Protein AF-0000000067792716 (afdb_homodimer)

Structure (mmCIF, N/CA/C/O backbone):
data_AF-0000000067792716-model_v1
#
loop_
_entity.id
_entity.type
_entity.pdbx_description
1 polymer 'hydroxymethylpyrimidine kinase'
#
loop_
_atom_site.group_PDB
_atom_site.id
_atom_site.type_symbol
_atom_site.label_atom_id
_atom_site.label_alt_id
_atom_site.label_comp_id
_atom_site.label_asym_id
_atom_site.label_entity_id
_atom_site.label_seq_id
_atom_site.pdbx_PDB_ins_code
_atom_site.Cartn_x
_atom_site.Cartn_y
_atom_site.Cartn_z
_atom_site.occupancy
_atom_site.B_iso_or_equiv
_atom_site.auth_seq_id
_atom_site.auth_comp_id
_atom_site.auth_asym_id
_atom_site.auth_atom_id
_atom_site.pdbx_PDB_model_num
ATOM 1 N N . MET A 1 1 ? -18.156 -0.011 -17.172 1 57.91 1 MET A N 1
ATOM 2 C CA . MET A 1 1 ? -17.438 -1.235 -16.844 1 57.91 1 MET A CA 1
ATOM 3 C C . MET A 1 1 ? -17.375 -1.449 -15.336 1 57.91 1 MET A C 1
ATOM 5 O O . MET A 1 1 ? -17.328 -0.485 -14.57 1 57.91 1 MET A O 1
ATOM 9 N N . LYS A 1 2 ? -17.625 -2.709 -14.867 1 76.19 2 LYS A N 1
ATOM 10 C CA . LYS A 1 2 ? -17.656 -3.031 -13.445 1 76.19 2 LYS A CA 1
ATOM 11 C C . LYS A 1 2 ? -16.312 -2.74 -12.781 1 76.19 2 LYS A C 1
ATOM 13 O O . LYS A 1 2 ? -15.266 -3.057 -13.336 1 76.19 2 LYS A O 1
ATOM 18 N N . ARG A 1 3 ? -16.297 -2.008 -11.672 1 91.25 3 ARG A N 1
ATOM 19 C CA . ARG A 1 3 ? -15.078 -1.741 -10.922 1 91.25 3 ARG A CA 1
ATOM 20 C C . ARG A 1 3 ? -14.57 -3.004 -10.227 1 91.25 3 ARG A C 1
ATOM 22 O O . ARG A 1 3 ? -15.359 -3.752 -9.641 1 91.25 3 ARG A O 1
ATOM 29 N N . ILE A 1 4 ? -13.344 -3.326 -10.484 1 96.94 4 ILE A N 1
ATOM 30 C CA . ILE A 1 4 ? -12.734 -4.512 -9.891 1 96.94 4 ILE A CA 1
ATOM 31 C C . ILE A 1 4 ? -12.141 -4.156 -8.523 1 96.94 4 ILE A C 1
ATOM 33 O O . ILE A 1 4 ? -11.391 -3.188 -8.398 1 96.94 4 ILE A O 1
ATOM 37 N N . ASN A 1 5 ? -12.531 -4.859 -7.512 1 98.19 5 ASN A N 1
ATOM 38 C CA . ASN A 1 5 ? -11.891 -4.824 -6.203 1 98.19 5 ASN A CA 1
ATOM 39 C C . ASN A 1 5 ? -10.984 -6.035 -5.992 1 98.19 5 ASN A C 1
ATOM 41 O O . ASN A 1 5 ? -11.453 -7.176 -6 1 98.19 5 ASN A O 1
ATOM 45 N N . ALA A 1 6 ? -9.719 -5.777 -5.797 1 98.69 6 ALA A N 1
ATOM 46 C CA . ALA A 1 6 ? -8.742 -6.84 -5.613 1 98.69 6 ALA A CA 1
ATOM 47 C C . ALA A 1 6 ? -8.164 -6.82 -4.199 1 98.69 6 ALA A C 1
ATOM 49 O O . ALA A 1 6 ? -8.008 -5.754 -3.6 1 98.69 6 ALA A O 1
ATOM 50 N N . LEU A 1 7 ? -7.824 -7.984 -3.676 1 98.88 7 LEU A N 1
ATOM 51 C CA . LEU A 1 7 ? -7.266 -8.156 -2.34 1 98.88 7 LEU A CA 1
ATOM 52 C C . LEU A 1 7 ? -5.887 -8.797 -2.406 1 98.88 7 LEU A C 1
ATOM 54 O O . LEU A 1 7 ? -5.699 -9.812 -3.09 1 98.88 7 LEU A O 1
ATOM 58 N N . THR A 1 8 ? -4.906 -8.156 -1.814 1 98.88 8 THR A N 1
ATOM 59 C CA . THR A 1 8 ? -3.617 -8.812 -1.627 1 98.88 8 THR A CA 1
ATOM 60 C C . THR A 1 8 ? -3.453 -9.281 -0.184 1 98.88 8 THR A C 1
ATOM 62 O O . THR A 1 8 ? -3.793 -8.555 0.752 1 98.88 8 THR A O 1
ATOM 65 N N . ILE A 1 9 ? -3.096 -10.492 -0.005 1 98.81 9 ILE A N 1
ATOM 66 C CA . ILE A 1 9 ? -2.752 -11.125 1.264 1 98.81 9 ILE A CA 1
ATOM 67 C C . ILE A 1 9 ? -1.271 -11.5 1.27 1 98.81 9 ILE A C 1
ATOM 69 O O . ILE A 1 9 ? -0.881 -12.523 0.703 1 98.81 9 ILE A O 1
ATOM 73 N N . ALA A 1 10 ? -0.465 -10.695 1.892 1 98.62 10 ALA A N 1
ATOM 74 C CA . ALA A 1 10 ? 0.973 -10.906 1.744 1 98.62 10 ALA A CA 1
ATOM 75 C C . ALA A 1 10 ? 1.751 -10.141 2.807 1 98.62 10 ALA A C 1
ATOM 77 O O . ALA A 1 10 ? 1.162 -9.422 3.621 1 98.62 10 ALA A O 1
ATOM 78 N N . GLY A 1 11 ? 3.049 -10.375 2.861 1 98.19 11 GLY A N 1
ATOM 79 C CA . GLY A 1 11 ? 3.945 -9.555 3.664 1 98.19 11 GLY A CA 1
ATOM 80 C C . GLY A 1 11 ? 4.227 -8.195 3.047 1 98.19 11 GLY A C 1
ATOM 81 O O . GLY A 1 11 ? 3.703 -7.875 1.979 1 98.19 11 GLY A O 1
ATOM 82 N N . THR A 1 12 ? 5.031 -7.43 3.797 1 98.56 12 THR A N 1
ATOM 83 C CA . THR A 1 12 ? 5.316 -6.066 3.367 1 98.56 12 THR A CA 1
ATOM 84 C C . THR A 1 12 ? 6.73 -5.961 2.807 1 98.56 12 THR A C 1
ATOM 86 O O . THR A 1 12 ? 7.566 -6.836 3.041 1 98.56 12 THR A O 1
ATOM 89 N N . ASP A 1 13 ? 6.992 -5.008 2.039 1 98.25 13 ASP A N 1
ATOM 90 C CA . ASP A 1 13 ? 8.305 -4.523 1.621 1 98.25 13 ASP A CA 1
ATOM 91 C C . ASP A 1 13 ? 8.398 -3.008 1.753 1 98.25 13 ASP A C 1
ATOM 93 O O . ASP A 1 13 ? 7.949 -2.271 0.873 1 98.25 13 ASP A O 1
ATOM 97 N N . PRO A 1 14 ? 9.039 -2.551 2.795 1 98.62 14 PRO A N 1
ATOM 98 C CA . PRO A 1 14 ? 9.086 -1.11 3.055 1 98.62 14 PRO A CA 1
ATOM 99 C C . PRO A 1 14 ? 9.734 -0.326 1.917 1 98.62 14 PRO A C 1
ATOM 101 O O . PRO A 1 14 ? 9.438 0.856 1.728 1 98.62 14 PRO A O 1
ATOM 104 N N . SER A 1 15 ? 10.547 -0.923 1.086 1 98.12 15 SER A N 1
ATOM 105 C CA . SER A 1 15 ? 11.18 -0.225 -0.026 1 98.12 15 SER A CA 1
ATOM 106 C C . SER A 1 15 ? 10.188 0.048 -1.149 1 98.12 15 SER A C 1
ATOM 108 O O . SER A 1 15 ? 10.453 0.858 -2.039 1 98.12 15 SER A O 1
ATOM 110 N N . GLY A 1 16 ? 9.031 -0.702 -1.106 1 98.31 16 GLY A N 1
ATOM 111 C CA . GLY A 1 16 ? 7.965 -0.454 -2.061 1 98.31 16 GLY A CA 1
ATOM 112 C C . GLY A 1 16 ? 8.07 -1.311 -3.309 1 98.31 16 GLY A C 1
ATOM 113 O O . GLY A 1 16 ? 7.234 -1.203 -4.211 1 98.31 16 GLY A O 1
ATOM 114 N N . GLY A 1 17 ? 9.062 -2.211 -3.361 1 97.62 17 GLY A N 1
ATOM 115 C CA . GLY A 1 17 ? 9.328 -2.93 -4.598 1 97.62 17 GLY A CA 1
ATOM 116 C C . GLY A 1 17 ? 8.672 -4.297 -4.645 1 97.62 17 GLY A C 1
ATOM 117 O O . GLY A 1 17 ? 8.531 -4.887 -5.719 1 97.62 17 GLY A O 1
ATOM 118 N N . ALA A 1 18 ? 8.258 -4.836 -3.547 1 97.88 18 ALA A N 1
ATOM 119 C CA . ALA A 1 18 ? 7.609 -6.141 -3.441 1 97.88 18 ALA A CA 1
ATOM 120 C C . ALA A 1 18 ? 6.508 -6.121 -2.385 1 97.88 18 ALA A C 1
ATOM 122 O O . ALA A 1 18 ? 6.016 -5.055 -2.01 1 97.88 18 ALA A O 1
ATOM 123 N N . GLY A 1 19 ? 5.973 -7.277 -2.074 1 97.94 19 GLY A N 1
ATOM 124 C CA . GLY A 1 19 ? 4.969 -7.363 -1.026 1 97.94 19 GLY A CA 1
ATOM 125 C C . GLY A 1 19 ? 3.656 -6.699 -1.399 1 97.94 19 GLY A C 1
ATOM 126 O O . GLY A 1 19 ? 3.348 -6.543 -2.582 1 97.94 19 GLY A O 1
ATOM 127 N N . ILE A 1 20 ? 2.893 -6.273 -0.337 1 98.75 20 ILE A N 1
ATOM 128 C CA . ILE A 1 20 ? 1.584 -5.668 -0.57 1 98.75 20 ILE A CA 1
ATOM 129 C C . ILE A 1 20 ? 1.753 -4.34 -1.3 1 98.75 20 ILE A C 1
ATOM 131 O O . ILE A 1 20 ? 0.851 -3.898 -2.018 1 98.75 20 ILE A O 1
ATOM 135 N N . GLN A 1 21 ? 2.977 -3.691 -1.108 1 98.81 21 GLN A N 1
ATOM 136 C CA . GLN A 1 21 ? 3.217 -2.414 -1.771 1 98.81 21 GLN A CA 1
ATOM 137 C C . GLN A 1 21 ? 3.23 -2.576 -3.289 1 98.81 21 GLN A C 1
ATOM 139 O O . GLN A 1 21 ? 2.551 -1.838 -4.004 1 98.81 21 GLN A O 1
ATOM 144 N N . ALA A 1 22 ? 3.963 -3.596 -3.75 1 98.62 22 ALA A N 1
ATOM 145 C CA . ALA A 1 22 ? 3.996 -3.871 -5.184 1 98.62 22 ALA A CA 1
ATOM 146 C C . ALA A 1 22 ? 2.625 -4.309 -5.691 1 98.62 22 ALA A C 1
ATOM 148 O O . ALA A 1 22 ? 2.221 -3.945 -6.797 1 98.62 22 ALA A O 1
ATOM 149 N N . ASP A 1 23 ? 1.953 -5.109 -4.887 1 98.88 23 ASP A N 1
ATOM 150 C CA . ASP A 1 23 ? 0.628 -5.586 -5.266 1 98.88 23 ASP A CA 1
ATOM 151 C C . ASP A 1 23 ? -0.344 -4.426 -5.457 1 98.88 23 ASP A C 1
ATOM 153 O O . ASP A 1 23 ? -1.046 -4.355 -6.469 1 98.88 23 ASP A O 1
ATOM 157 N N . LEU A 1 24 ? -0.352 -3.514 -4.496 1 98.88 24 LEU A N 1
ATOM 158 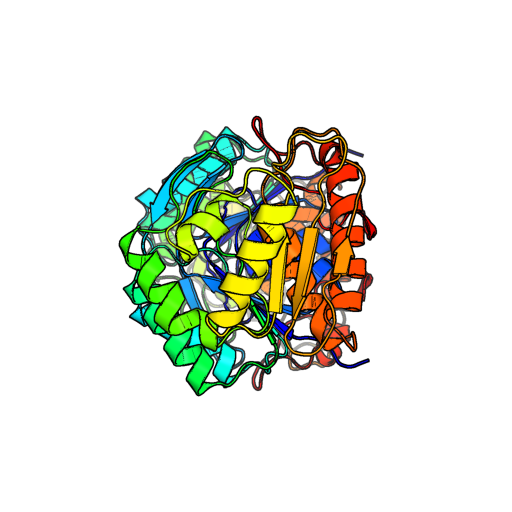C CA . LEU A 1 24 ? -1.238 -2.357 -4.562 1 98.88 24 LEU A CA 1
ATOM 159 C C . LEU A 1 24 ? -0.908 -1.486 -5.77 1 98.88 24 LEU A C 1
ATOM 161 O O . LEU A 1 24 ? -1.809 -0.957 -6.422 1 98.88 24 LEU A O 1
ATOM 165 N N . LYS A 1 25 ? 0.374 -1.299 -6.051 1 98.81 25 LYS A N 1
ATOM 166 C CA . LYS A 1 25 ? 0.787 -0.514 -7.207 1 98.81 25 LYS A CA 1
ATOM 167 C C . LYS A 1 25 ? 0.328 -1.169 -8.508 1 98.81 25 LYS A C 1
ATOM 169 O O . LYS A 1 25 ? -0.205 -0.497 -9.391 1 98.81 25 LYS A O 1
ATOM 174 N N . ALA A 1 26 ? 0.468 -2.502 -8.602 1 98.88 26 ALA A N 1
ATOM 175 C CA . ALA A 1 26 ? 0.048 -3.213 -9.812 1 98.88 26 ALA A CA 1
ATOM 176 C C . ALA A 1 26 ? -1.468 -3.154 -9.984 1 98.88 26 ALA A C 1
ATOM 178 O O . ALA A 1 26 ? -1.964 -2.898 -11.078 1 98.88 26 ALA A O 1
ATOM 179 N N . PHE A 1 27 ? -2.225 -3.412 -8.844 1 98.81 27 PHE A N 1
ATOM 180 C CA . PHE A 1 27 ? -3.676 -3.287 -8.891 1 98.81 27 PHE A CA 1
ATOM 181 C C . PHE A 1 27 ? -4.082 -1.928 -9.453 1 98.81 27 PHE A C 1
ATOM 183 O O . PHE A 1 27 ? -4.863 -1.849 -10.398 1 98.81 27 PHE A O 1
ATOM 190 N N . SER A 1 28 ? -3.48 -0.885 -8.883 1 98.5 28 SER A N 1
ATOM 191 C CA . SER A 1 28 ? -3.834 0.487 -9.234 1 98.5 28 SER A CA 1
ATOM 192 C C . SER A 1 28 ? -3.477 0.8 -10.68 1 98.5 28 SER A C 1
ATOM 194 O O . SER A 1 28 ? -4.27 1.405 -11.406 1 98.5 28 SER A O 1
ATOM 196 N N . ALA A 1 29 ? -2.295 0.396 -11.07 1 98.5 29 ALA A N 1
ATOM 197 C CA . ALA A 1 29 ? -1.831 0.659 -12.43 1 98.5 29 ALA A CA 1
ATOM 198 C C . ALA A 1 29 ? -2.742 -0.006 -13.453 1 98.5 29 ALA A C 1
ATOM 2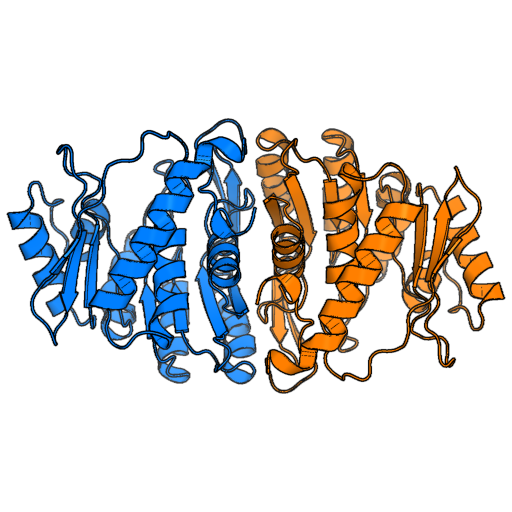00 O O . ALA A 1 29 ? -2.891 0.49 -14.578 1 98.5 29 ALA A O 1
ATOM 201 N N . LEU A 1 30 ? -3.385 -1.084 -13.07 1 98.31 30 LEU A N 1
ATOM 202 C CA . LEU A 1 30 ? -4.195 -1.864 -13.992 1 98.31 30 LEU A CA 1
ATOM 203 C C . LEU A 1 30 ? -5.68 -1.585 -13.781 1 98.31 30 LEU A C 1
ATOM 205 O O . LEU A 1 30 ? -6.531 -2.359 -14.227 1 98.31 30 LEU A O 1
ATOM 209 N N . GLY A 1 31 ? -6.012 -0.604 -13.008 1 97.38 31 GLY A N 1
ATOM 210 C CA . GLY A 1 31 ? -7.371 -0.102 -12.914 1 97.38 31 GLY A CA 1
ATOM 211 C C . GLY A 1 31 ? -8.227 -0.867 -11.922 1 97.38 31 GLY A C 1
ATOM 212 O O . GLY A 1 31 ? -9.445 -0.942 -12.07 1 97.38 31 GLY A O 1
ATOM 213 N N . ALA A 1 32 ? -7.656 -1.484 -10.992 1 98.12 32 ALA A N 1
ATOM 214 C CA . ALA A 1 32 ? -8.367 -2.191 -9.93 1 98.12 32 ALA A CA 1
ATOM 215 C C . ALA A 1 32 ? -8.195 -1.487 -8.586 1 98.12 32 ALA A C 1
ATOM 217 O O . ALA A 1 32 ? -7.109 -0.999 -8.273 1 98.12 32 ALA A O 1
ATOM 218 N N . TYR A 1 33 ? -9.273 -1.403 -7.797 1 98.44 33 TYR A N 1
ATOM 219 C CA . TYR A 1 33 ? -9.18 -0.917 -6.426 1 98.44 33 TYR A CA 1
ATOM 220 C C . TYR A 1 33 ? -8.547 -1.969 -5.52 1 98.44 33 TYR A C 1
ATOM 222 O O . TYR A 1 33 ? -9.039 -3.098 -5.434 1 98.44 33 TYR A O 1
ATOM 230 N N . GLY A 1 34 ? -7.469 -1.575 -4.836 1 98.69 34 GLY A N 1
ATOM 231 C CA . GLY A 1 34 ? -6.707 -2.555 -4.074 1 98.69 34 GLY A CA 1
ATOM 232 C C . GLY A 1 34 ? -6.992 -2.502 -2.584 1 98.69 34 GLY A C 1
ATOM 233 O O . GLY A 1 34 ? -6.98 -1.427 -1.98 1 98.69 34 GLY A O 1
ATOM 234 N N . THR A 1 35 ? -7.246 -3.643 -1.948 1 98.81 35 THR A N 1
ATOM 235 C CA . THR A 1 35 ? -7.277 -3.873 -0.508 1 98.81 35 THR A CA 1
ATOM 236 C C . THR A 1 35 ? -6.125 -4.777 -0.079 1 98.81 35 THR A C 1
ATOM 238 O O . THR A 1 35 ? -5.438 -5.359 -0.921 1 98.81 35 THR A O 1
ATOM 241 N N . SER A 1 36 ? -5.812 -4.785 1.24 1 98.81 36 SER A N 1
ATOM 242 C CA . SER A 1 36 ? -4.645 -5.574 1.611 1 98.81 36 SER A CA 1
ATOM 243 C C . SER A 1 36 ? -4.789 -6.141 3.02 1 98.81 36 SER A C 1
ATOM 245 O O . SER A 1 36 ? -5.344 -5.488 3.904 1 98.81 36 SER A O 1
ATOM 247 N N . VAL A 1 37 ? -4.375 -7.285 3.184 1 98.81 37 VAL A N 1
ATOM 248 C CA . VAL A 1 37 ? -4.188 -7.945 4.469 1 98.81 37 VAL A CA 1
ATOM 249 C C . VAL A 1 37 ? -2.713 -8.297 4.66 1 98.81 37 VAL A C 1
ATOM 251 O O . VAL A 1 37 ? -2.102 -8.922 3.789 1 98.81 37 VAL A O 1
ATOM 254 N N . ILE A 1 38 ? -2.184 -7.906 5.754 1 98.81 38 ILE A N 1
ATOM 255 C CA . ILE A 1 38 ? -0.756 -8.062 6.012 1 98.81 38 ILE A CA 1
ATOM 256 C C . ILE A 1 38 ? -0.516 -9.336 6.82 1 98.81 38 ILE A C 1
ATOM 258 O O . ILE A 1 38 ? -1.107 -9.523 7.883 1 98.81 38 ILE A O 1
ATOM 262 N N . THR A 1 39 ? 0.383 -10.172 6.348 1 98.44 39 THR A N 1
ATOM 263 C CA . THR A 1 39 ? 0.64 -11.453 6.988 1 98.44 39 THR A CA 1
ATOM 264 C C . THR A 1 39 ? 1.958 -11.422 7.758 1 98.44 39 THR A C 1
ATOM 266 O O . THR A 1 39 ? 2.199 -12.273 8.617 1 98.44 39 THR A O 1
ATOM 269 N N . ALA A 1 40 ? 2.793 -10.523 7.379 1 97.88 40 ALA A N 1
ATOM 270 C CA . ALA A 1 40 ? 4.086 -10.305 8.023 1 97.88 40 ALA A CA 1
ATOM 271 C C . ALA A 1 40 ? 4.633 -8.914 7.707 1 97.88 40 ALA A C 1
ATOM 273 O O . ALA A 1 40 ? 4.348 -8.359 6.645 1 97.88 40 ALA A O 1
ATOM 274 N N . LEU A 1 41 ? 5.336 -8.391 8.656 1 98.25 41 LEU A N 1
ATOM 275 C CA . LEU A 1 41 ? 6.113 -7.191 8.375 1 98.25 41 LEU A CA 1
ATOM 276 C C . LEU A 1 41 ? 7.578 -7.535 8.125 1 98.25 41 LEU A C 1
ATOM 278 O O . LEU A 1 41 ? 8.141 -8.398 8.805 1 98.25 41 LEU A O 1
ATOM 282 N N . VAL A 1 42 ? 8.164 -6.891 7.148 1 97.69 42 VAL A N 1
ATOM 283 C CA . VAL A 1 42 ? 9.562 -7.148 6.816 1 97.69 42 VAL A CA 1
ATOM 284 C C . VAL A 1 42 ? 10.344 -5.84 6.812 1 97.69 42 VAL A C 1
ATOM 286 O O . VAL A 1 42 ? 9.859 -4.82 6.312 1 97.69 42 VAL A O 1
ATOM 289 N N . ALA A 1 43 ? 11.492 -5.832 7.5 1 98.19 43 ALA A N 1
ATOM 290 C CA . ALA A 1 43 ? 12.492 -4.793 7.27 1 98.19 43 ALA A CA 1
ATOM 291 C C . ALA A 1 43 ? 13.445 -5.191 6.148 1 98.19 43 ALA A C 1
ATOM 293 O O . ALA A 1 43 ? 14.289 -6.078 6.324 1 98.19 43 ALA A O 1
ATOM 294 N N . GLN A 1 44 ? 13.227 -4.566 5.059 1 97.12 44 GLN A N 1
ATOM 295 C CA . GLN A 1 44 ? 13.961 -4.934 3.852 1 97.12 44 GLN A CA 1
ATOM 296 C C . GLN A 1 44 ? 14.148 -3.729 2.936 1 97.12 44 GLN A C 1
ATOM 298 O O . GLN A 1 44 ? 13.406 -2.748 3.029 1 97.12 44 GLN A O 1
ATOM 303 N N . ASN A 1 45 ? 15.188 -3.734 2.189 1 97.06 45 ASN A N 1
ATOM 304 C CA . ASN A 1 45 ? 15.477 -2.758 1.145 1 97.06 45 ASN A CA 1
ATOM 305 C C . ASN A 1 45 ? 16.047 -3.422 -0.102 1 97.06 45 ASN A C 1
ATOM 307 O O . ASN A 1 45 ? 15.875 -4.625 -0.306 1 97.06 45 ASN A O 1
ATOM 311 N N . THR A 1 46 ? 16.609 -2.629 -1.051 1 96.38 46 THR A N 1
ATOM 312 C CA . THR A 1 46 ? 17.031 -3.191 -2.328 1 96.38 46 THR A CA 1
ATOM 313 C C . THR A 1 46 ? 18.281 -4.047 -2.156 1 96.38 46 THR A C 1
ATOM 315 O O . THR A 1 46 ? 18.703 -4.73 -3.09 1 96.38 46 THR A O 1
ATOM 318 N N . ARG A 1 47 ? 18.844 -4.082 -0.957 1 96.38 47 ARG A N 1
ATOM 319 C CA . ARG A 1 47 ? 20.062 -4.828 -0.692 1 96.38 47 ARG A CA 1
ATOM 320 C C . ARG A 1 47 ? 19.766 -6.121 0.062 1 96.38 47 ARG A C 1
ATOM 322 O O . ARG A 1 47 ? 20.672 -6.938 0.279 1 96.38 47 ARG A O 1
ATOM 329 N N . GLY A 1 48 ? 18.531 -6.297 0.526 1 95.31 48 GLY A N 1
ATOM 330 C CA . GLY A 1 48 ? 18.188 -7.555 1.168 1 95.31 48 GLY A CA 1
ATOM 331 C C . GLY A 1 48 ? 17.25 -7.391 2.346 1 95.31 48 GLY A C 1
ATOM 332 O O . GLY A 1 48 ? 16.844 -6.273 2.662 1 95.31 48 GLY A O 1
ATOM 333 N N . VAL A 1 49 ? 16.859 -8.555 2.951 1 96.38 49 VAL A N 1
ATOM 334 C CA . VAL A 1 49 ? 16 -8.609 4.125 1 96.38 49 VAL A CA 1
ATOM 335 C C . VAL A 1 49 ? 16.844 -8.508 5.395 1 96.38 49 VAL A C 1
ATOM 337 O O . VAL A 1 49 ? 17.828 -9.234 5.551 1 96.38 49 VAL A O 1
ATOM 340 N N . GLN A 1 50 ? 16.484 -7.605 6.246 1 97.19 50 GLN A N 1
ATOM 341 C CA . GLN A 1 50 ? 17.234 -7.438 7.492 1 97.19 50 GLN A CA 1
ATOM 342 C C . GLN A 1 50 ? 16.531 -8.148 8.648 1 97.19 50 GLN A C 1
ATOM 344 O O . GLN A 1 50 ? 17.188 -8.664 9.555 1 97.19 50 GLN A O 1
ATOM 349 N N . SER A 1 51 ? 15.203 -8.109 8.617 1 96.69 51 SER A N 1
ATOM 350 C CA . SER A 1 51 ? 14.453 -8.797 9.664 1 96.69 51 SER A CA 1
ATOM 351 C C . SER A 1 51 ? 12.992 -8.984 9.273 1 96.69 51 SER A C 1
ATOM 353 O O . SER A 1 51 ? 12.492 -8.305 8.367 1 96.69 51 SER A O 1
ATOM 355 N N . VAL A 1 52 ? 12.32 -9.914 9.953 1 96.19 52 VAL A N 1
ATOM 356 C CA . VAL A 1 52 ? 10.914 -10.227 9.734 1 96.19 52 VAL A CA 1
ATOM 357 C C . VAL A 1 52 ? 10.156 -10.148 11.055 1 96.19 52 VAL A C 1
ATOM 359 O O . VAL A 1 52 ? 10.656 -10.594 12.094 1 96.19 52 VAL A O 1
ATOM 362 N N . TYR A 1 53 ? 9.047 -9.484 11.039 1 97.38 53 TYR A N 1
ATOM 363 C CA . TYR A 1 53 ? 8.164 -9.352 12.195 1 97.38 53 TYR A CA 1
ATOM 364 C C . TYR A 1 53 ? 6.914 -10.211 12.016 1 97.38 53 TYR A C 1
ATOM 366 O O . TYR A 1 53 ? 6.086 -9.945 11.148 1 97.38 53 TYR A O 1
ATOM 374 N N . ARG A 1 54 ? 6.766 -11.172 12.883 1 95.75 54 ARG A N 1
ATOM 375 C CA . ARG A 1 54 ? 5.652 -12.109 12.805 1 95.75 54 ARG A CA 1
ATOM 376 C C . ARG A 1 54 ? 4.371 -11.484 13.352 1 95.75 54 ARG A C 1
ATOM 378 O O . ARG A 1 54 ? 4.398 -10.797 14.375 1 95.75 54 ARG A O 1
ATOM 385 N N . ILE A 1 55 ? 3.285 -11.68 12.648 1 97.38 55 ILE A N 1
ATOM 386 C CA . ILE A 1 55 ? 1.963 -11.242 13.078 1 97.38 55 ILE A CA 1
ATOM 387 C C . ILE A 1 55 ? 1.159 -12.438 13.578 1 97.38 55 ILE A C 1
ATOM 389 O O . ILE A 1 55 ? 1.197 -13.516 12.984 1 97.38 55 ILE A O 1
ATOM 393 N N . GLU A 1 56 ? 0.428 -12.227 14.633 1 97.81 56 GLU A N 1
ATOM 394 C CA . GLU A 1 56 ? -0.409 -13.297 15.164 1 97.81 56 GLU A CA 1
ATOM 395 C C . GLU A 1 56 ? -1.501 -13.688 14.172 1 97.81 56 GLU A C 1
ATOM 397 O O . GLU A 1 56 ? -2.146 -12.828 13.578 1 97.81 56 GLU A O 1
ATOM 402 N N . PRO A 1 57 ? -1.731 -15.039 14.023 1 98 57 PRO A N 1
ATOM 403 C CA . PRO A 1 57 ? -2.738 -15.508 13.07 1 98 57 PRO A CA 1
ATOM 404 C C . PRO A 1 57 ? -4.125 -14.922 13.344 1 98 57 PRO A C 1
ATOM 406 O O . PRO A 1 57 ? -4.875 -14.648 12.398 1 98 57 PRO A O 1
ATOM 409 N N . ASP A 1 58 ? -4.449 -14.68 14.609 1 98.44 58 ASP A N 1
ATOM 410 C CA . ASP A 1 58 ? -5.758 -14.133 14.961 1 98.44 58 ASP A CA 1
ATOM 411 C C . ASP A 1 58 ? -5.945 -12.742 14.359 1 98.44 58 ASP A C 1
ATOM 413 O O . ASP A 1 58 ? -7.059 -12.367 13.984 1 98.44 58 ASP A O 1
ATOM 417 N N . PHE A 1 59 ? -4.898 -12.008 14.32 1 98.62 59 PHE A N 1
ATOM 418 C CA . PHE A 1 59 ? -5.02 -10.664 13.766 1 98.62 59 PHE A CA 1
ATOM 419 C C . PHE A 1 59 ? -5.078 -10.703 12.242 1 98.62 59 PHE A C 1
ATOM 421 O O . PHE A 1 59 ? -5.742 -9.875 11.617 1 98.62 59 PHE A O 1
ATOM 428 N N . VAL A 1 60 ? -4.348 -11.633 11.625 1 98.69 60 VAL A N 1
ATOM 429 C CA . VAL A 1 60 ? -4.504 -11.836 10.188 1 98.69 60 VAL A CA 1
ATOM 430 C C . VAL A 1 60 ? -5.965 -12.148 9.867 1 98.69 60 VAL A C 1
ATOM 432 O O . VAL A 1 60 ? -6.535 -11.586 8.93 1 98.69 60 VAL A O 1
ATOM 435 N N . ALA A 1 61 ? -6.535 -13.016 10.703 1 98.69 61 ALA A N 1
ATOM 436 C CA . ALA A 1 61 ? -7.945 -13.367 10.547 1 98.69 61 ALA A CA 1
ATOM 437 C C . ALA A 1 61 ? -8.836 -12.133 10.695 1 98.69 61 ALA A C 1
ATOM 439 O O . ALA A 1 61 ? -9.797 -11.961 9.945 1 98.69 61 ALA A O 1
ATOM 440 N N . ALA A 1 62 ? -8.523 -11.305 11.664 1 98.75 62 ALA A N 1
ATOM 441 C CA . ALA A 1 62 ? -9.312 -10.102 11.914 1 98.75 62 ALA A CA 1
ATOM 442 C C . ALA A 1 62 ? -9.273 -9.164 10.703 1 98.75 62 ALA A C 1
ATOM 444 O O . ALA A 1 62 ? -10.297 -8.578 10.336 1 98.75 62 ALA A O 1
ATOM 445 N N . GLN A 1 63 ? -8.109 -8.992 10.141 1 98.81 63 GLN A N 1
ATOM 446 C CA . GLN A 1 63 ? -7.996 -8.18 8.93 1 98.81 63 GLN A CA 1
ATOM 447 C C . GLN A 1 63 ? -8.852 -8.75 7.805 1 98.81 63 GLN A C 1
ATOM 449 O O . GLN A 1 63 ? -9.578 -8.016 7.133 1 98.81 63 GLN A O 1
ATOM 454 N N . LEU A 1 64 ? -8.703 -10.07 7.602 1 98.81 64 LEU A N 1
ATOM 455 C CA . LEU A 1 64 ? -9.453 -10.742 6.539 1 98.81 64 LEU A CA 1
ATOM 456 C C . LEU A 1 64 ? -10.953 -10.562 6.734 1 98.81 64 LEU A C 1
ATOM 458 O O . LEU A 1 64 ? -11.672 -10.211 5.797 1 98.81 64 LEU A O 1
ATOM 462 N N . ASP A 1 65 ? -11.406 -10.766 7.934 1 98.75 65 ASP A N 1
ATOM 463 C CA . ASP A 1 65 ? -12.82 -10.633 8.242 1 98.75 65 ASP A CA 1
ATOM 464 C C . ASP A 1 65 ? -13.305 -9.203 7.992 1 98.75 65 ASP A C 1
ATOM 466 O O . ASP A 1 65 ? -14.406 -9 7.477 1 98.75 65 ASP A O 1
ATOM 470 N N . SER A 1 66 ? -12.484 -8.25 8.367 1 98.5 66 SER A N 1
ATOM 471 C CA . SER A 1 66 ? -12.844 -6.852 8.156 1 98.5 66 SER A CA 1
ATOM 472 C C . SER A 1 66 ? -13.07 -6.551 6.68 1 98.5 66 SER A C 1
ATOM 474 O O . SER A 1 66 ? -14.055 -5.906 6.312 1 98.5 66 SER A O 1
ATOM 476 N N . VAL A 1 67 ? -12.188 -7.004 5.836 1 98.69 67 VAL A N 1
ATOM 477 C CA . VAL A 1 67 ? -12.25 -6.684 4.414 1 98.69 67 VAL A CA 1
ATOM 478 C C . VAL A 1 67 ? -13.359 -7.488 3.748 1 98.69 67 VAL A C 1
ATOM 480 O O . VAL A 1 67 ? -14.227 -6.926 3.078 1 98.69 67 VAL A O 1
ATOM 483 N N . LEU A 1 68 ? -13.406 -8.789 3.982 1 98.5 68 LEU A N 1
ATOM 484 C CA . LEU A 1 68 ? -14.242 -9.703 3.211 1 98.5 68 LEU A CA 1
ATOM 485 C C . LEU A 1 68 ? -15.703 -9.586 3.625 1 98.5 68 LEU A C 1
ATOM 487 O O . LEU A 1 68 ? -16.594 -9.914 2.85 1 98.5 68 LEU A O 1
ATOM 491 N N . SER A 1 69 ? -15.992 -9.078 4.797 1 98.12 69 SER A N 1
ATOM 492 C CA . SER A 1 69 ? -17.375 -8.922 5.242 1 98.12 69 SER A CA 1
ATOM 493 C C . SER A 1 69 ? -17.969 -7.609 4.754 1 98.12 69 SER A C 1
ATOM 495 O O . SER A 1 69 ? -19.172 -7.406 4.824 1 98.12 69 SER A O 1
ATOM 497 N N . ASP A 1 70 ? -17.156 -6.73 4.199 1 98.19 70 ASP A N 1
ATOM 498 C CA . ASP A 1 70 ? -17.594 -5.379 3.883 1 98.19 70 ASP A CA 1
ATOM 499 C C . ASP A 1 70 ? -17.391 -5.066 2.402 1 98.19 70 ASP A C 1
ATOM 501 O O . ASP A 1 70 ? -18.297 -4.559 1.738 1 98.19 70 ASP A O 1
ATOM 505 N N . VAL A 1 71 ? -16.25 -5.398 1.865 1 97.81 71 VAL A N 1
ATOM 506 C CA . VAL A 1 71 ? -15.891 -5.074 0.488 1 97.81 71 VAL A CA 1
ATOM 507 C C . VAL A 1 71 ? -16.109 -6.293 -0.405 1 97.81 71 VAL A C 1
ATOM 509 O O . VAL A 1 71 ? -15.656 -7.395 -0.087 1 97.81 71 VAL A O 1
ATOM 512 N N . ARG A 1 72 ? -16.891 -6.125 -1.479 1 97.25 72 ARG A N 1
ATOM 513 C CA . ARG A 1 72 ? -16.953 -7.176 -2.488 1 97.25 72 ARG A CA 1
ATOM 514 C C . ARG A 1 72 ? -15.594 -7.371 -3.164 1 97.25 72 ARG A C 1
ATOM 516 O O . ARG A 1 72 ? -15.102 -6.469 -3.844 1 97.25 72 ARG A O 1
ATOM 523 N N . ILE A 1 73 ? -15.031 -8.516 -3.004 1 98.06 73 ILE A N 1
ATOM 524 C CA . ILE A 1 73 ? -13.734 -8.82 -3.602 1 98.06 73 ILE A CA 1
ATOM 525 C C . ILE A 1 73 ? -13.93 -9.695 -4.836 1 98.06 73 ILE A C 1
ATOM 527 O O . ILE A 1 73 ? -14.508 -10.781 -4.754 1 98.06 73 ILE A O 1
ATOM 531 N N . ASP A 1 74 ? -13.398 -9.188 -5.957 1 98 74 ASP A N 1
ATOM 532 C CA . ASP A 1 74 ? -13.555 -9.891 -7.227 1 98 74 ASP A CA 1
ATOM 533 C C . ASP A 1 74 ? -12.391 -10.859 -7.453 1 98 74 ASP A C 1
ATOM 535 O O . ASP A 1 74 ? -12.531 -11.844 -8.188 1 98 74 ASP A O 1
ATOM 539 N N . SER A 1 75 ? -11.273 -10.594 -6.895 1 98.38 75 SER A N 1
ATOM 540 C CA . SER A 1 75 ? -10.086 -11.43 -7.027 1 98.38 75 SER A CA 1
ATOM 541 C C . SER A 1 75 ? -9.109 -11.188 -5.887 1 98.38 75 SER A C 1
ATOM 543 O O . SER A 1 75 ? -9.141 -10.141 -5.242 1 98.38 75 SER A O 1
ATOM 545 N N . ALA A 1 76 ? -8.227 -12.156 -5.641 1 98.75 76 ALA A N 1
ATOM 546 C CA . ALA A 1 76 ? -7.238 -12.047 -4.574 1 98.75 76 ALA A CA 1
ATOM 547 C C . ALA A 1 76 ? -5.879 -12.57 -5.031 1 98.75 76 ALA A C 1
ATOM 549 O O . ALA A 1 76 ? -5.805 -13.484 -5.855 1 98.75 76 ALA A O 1
ATOM 550 N N . LYS A 1 77 ? -4.871 -11.961 -4.566 1 98.81 77 LYS A N 1
ATOM 551 C CA . LYS A 1 77 ? -3.49 -12.414 -4.711 1 98.81 77 LYS A CA 1
ATOM 552 C C . LYS A 1 77 ? -2.877 -12.75 -3.355 1 98.81 77 LYS A C 1
ATOM 554 O O . LYS A 1 77 ? -2.961 -11.961 -2.414 1 98.81 77 LYS A O 1
ATOM 559 N N . ILE A 1 78 ? -2.352 -13.922 -3.254 1 98.75 78 ILE A N 1
ATOM 560 C CA . ILE A 1 78 ? -1.657 -14.352 -2.045 1 98.75 78 ILE A CA 1
ATOM 561 C C . ILE A 1 78 ? -0.152 -14.391 -2.301 1 98.75 78 ILE A C 1
ATOM 563 O O . ILE A 1 78 ? 0.306 -14.992 -3.273 1 98.75 78 ILE A O 1
ATOM 567 N N . GLY A 1 79 ? 0.574 -13.68 -1.443 1 97.75 79 GLY A N 1
ATOM 568 C CA . GLY A 1 79 ? 2.027 -13.711 -1.473 1 97.75 79 GLY A CA 1
ATOM 569 C C . GLY A 1 79 ? 2.635 -14.383 -0.255 1 97.75 79 GLY A C 1
ATOM 570 O O . GLY A 1 79 ? 2.238 -15.492 0.114 1 97.75 79 GLY A O 1
ATOM 571 N N . MET A 1 80 ? 3.547 -13.734 0.408 1 94.69 80 MET A N 1
ATOM 572 C CA . MET A 1 80 ? 4.293 -14.258 1.549 1 94.69 80 MET A CA 1
ATOM 573 C C . MET A 1 80 ? 3.363 -14.547 2.721 1 94.69 80 MET A C 1
ATOM 575 O O . MET A 1 80 ? 2.672 -13.656 3.209 1 94.69 80 MET A O 1
ATOM 579 N N . LEU A 1 81 ? 3.438 -15.789 3.223 1 95.25 81 LEU A N 1
ATOM 580 C CA . LEU A 1 81 ? 2.594 -16.203 4.34 1 95.25 81 LEU A CA 1
ATOM 581 C C . LEU A 1 81 ? 3.439 -16.562 5.555 1 95.25 81 LEU A C 1
ATOM 583 O O . LEU A 1 81 ? 2.914 -16.719 6.656 1 95.25 81 LEU A O 1
ATOM 587 N N . ALA A 1 82 ? 4.676 -16.703 5.406 1 90.19 82 ALA A N 1
ATOM 588 C CA . ALA A 1 82 ? 5.707 -16.812 6.434 1 90.19 82 ALA A CA 1
ATOM 589 C C . ALA A 1 82 ? 5.645 -18.156 7.141 1 90.19 82 ALA A C 1
ATOM 591 O O . ALA A 1 82 ? 6.621 -18.906 7.141 1 90.19 82 ALA A O 1
ATOM 592 N N . GLN A 1 83 ? 4.395 -18.547 7.73 1 94.69 83 GLN A N 1
ATOM 593 C CA . GLN A 1 83 ? 4.336 -19.688 8.633 1 94.69 83 GLN A CA 1
ATOM 594 C C . GLN A 1 83 ? 3.066 -20.5 8.406 1 94.69 83 GLN A C 1
ATOM 596 O O . GLN A 1 83 ? 2.102 -20.016 7.816 1 94.69 83 GLN A O 1
ATOM 601 N N . THR A 1 84 ? 3.074 -21.703 9.031 1 96 84 THR A N 1
ATOM 602 C CA . THR A 1 84 ? 2.01 -22.688 8.875 1 96 84 THR A CA 1
ATOM 603 C C . THR A 1 84 ? 0.686 -22.141 9.398 1 96 84 THR A C 1
ATOM 605 O O . THR A 1 84 ? -0.352 -22.281 8.75 1 96 84 THR A O 1
ATOM 608 N N . ASP A 1 85 ? 0.726 -21.578 10.531 1 97.69 85 ASP A N 1
ATOM 609 C CA . ASP A 1 85 ? -0.504 -21.125 11.18 1 97.69 85 ASP A CA 1
ATOM 610 C C . ASP A 1 85 ? -1.168 -20.016 10.375 1 97.69 85 ASP A C 1
ATOM 612 O O . ASP A 1 85 ? -2.396 -19.922 10.32 1 97.69 85 ASP A O 1
ATOM 616 N N . ILE A 1 86 ? -0.41 -19.172 9.727 1 97.88 86 ILE A N 1
ATOM 617 C CA . ILE A 1 86 ? -0.947 -18.125 8.867 1 97.88 86 ILE A CA 1
ATOM 618 C C . ILE A 1 86 ? -1.565 -18.75 7.617 1 97.88 86 ILE A C 1
ATOM 620 O O . ILE A 1 86 ? -2.639 -18.344 7.176 1 97.88 86 ILE A O 1
ATOM 624 N N . VAL A 1 87 ? -0.858 -19.766 7.051 1 97.56 87 VAL A N 1
ATOM 625 C CA . VAL A 1 87 ? -1.379 -20.469 5.891 1 97.56 87 VAL A CA 1
ATOM 626 C C . VAL A 1 87 ? -2.766 -21.031 6.203 1 97.56 87 VAL A C 1
ATOM 628 O O . VAL A 1 87 ? -3.703 -20.859 5.418 1 97.56 87 VAL A O 1
ATOM 631 N N . GLU A 1 88 ? -2.879 -21.625 7.312 1 97.94 88 GLU A N 1
ATOM 632 C CA . GLU A 1 88 ? -4.133 -22.25 7.723 1 97.94 88 GLU A CA 1
ATOM 633 C C . GLU A 1 88 ? -5.223 -21.219 7.941 1 97.94 88 GLU A C 1
ATOM 635 O O . GLU A 1 88 ? -6.375 -21.422 7.551 1 97.94 88 GLU A O 1
ATOM 640 N N . THR A 1 89 ? -4.871 -20.125 8.547 1 98.31 89 THR A N 1
ATOM 641 C CA . THR A 1 89 ? -5.805 -19.031 8.797 1 98.31 89 THR A CA 1
ATOM 642 C C . THR A 1 89 ? -6.336 -18.469 7.48 1 98.31 89 THR A C 1
ATOM 644 O O . THR A 1 89 ? -7.543 -18.25 7.336 1 98.31 89 THR A O 1
ATOM 647 N N . VAL A 1 90 ? -5.465 -18.219 6.57 1 98.38 90 VAL A N 1
ATOM 648 C CA . VAL A 1 90 ? -5.836 -17.672 5.273 1 98.38 90 VAL A CA 1
ATOM 649 C C . VAL A 1 90 ? -6.73 -18.656 4.527 1 98.38 90 VAL A C 1
ATOM 651 O O . VAL A 1 90 ? -7.773 -18.281 3.99 1 98.38 90 VAL A O 1
ATOM 654 N N . ALA A 1 91 ? -6.355 -19.906 4.496 1 97.62 91 ALA A N 1
ATOM 655 C CA . ALA A 1 91 ? -7.133 -20.938 3.814 1 97.62 91 ALA A CA 1
ATOM 656 C C . ALA A 1 91 ? -8.555 -21.016 4.367 1 97.62 91 ALA A C 1
ATOM 658 O O . ALA A 1 91 ? -9.516 -21.094 3.607 1 97.62 91 ALA A O 1
ATOM 659 N N . GLU A 1 92 ? -8.633 -20.984 5.633 1 97.69 92 GLU A N 1
ATOM 660 C CA . GLU A 1 92 ? -9.938 -21.062 6.289 1 97.69 92 GLU A CA 1
ATOM 661 C C . GLU A 1 92 ? -10.844 -19.906 5.867 1 97.69 92 GLU A C 1
ATOM 663 O O . GLU A 1 92 ? -12.016 -20.125 5.566 1 97.69 92 GLU A O 1
ATOM 668 N N . ARG A 1 93 ? -10.344 -18.734 5.836 1 97.88 93 ARG A N 1
ATOM 669 C CA . ARG A 1 93 ? -11.148 -17.578 5.484 1 97.88 93 ARG A CA 1
ATOM 670 C C . ARG A 1 93 ? -11.484 -17.578 3.998 1 97.88 93 ARG A C 1
ATOM 672 O O . ARG A 1 93 ? -12.57 -17.141 3.604 1 97.88 93 ARG A O 1
ATOM 679 N N . LEU A 1 94 ? -10.555 -18 3.207 1 96.62 94 LEU A N 1
ATOM 680 C CA . LEU A 1 94 ? -10.828 -18.078 1.777 1 96.62 94 LEU A CA 1
ATOM 681 C C . LEU A 1 94 ? -11.969 -19.062 1.496 1 96.62 94 LEU A C 1
ATOM 683 O O . LEU A 1 94 ? -12.797 -18.812 0.618 1 96.62 94 LEU A O 1
ATOM 687 N N . ARG A 1 95 ? -11.992 -20.188 2.199 1 95.31 95 ARG A N 1
ATOM 688 C CA . ARG A 1 95 ? -13.078 -21.156 2.062 1 95.31 95 ARG A CA 1
ATOM 689 C C . ARG A 1 95 ? -14.406 -20.547 2.494 1 95.31 95 ARG A C 1
ATOM 691 O O . ARG A 1 95 ? -15.422 -20.719 1.814 1 95.31 95 ARG A O 1
ATOM 698 N N . HIS A 1 96 ? -14.367 -19.859 3.531 1 96.81 96 HIS A N 1
ATOM 699 C CA . HIS A 1 96 ? -15.57 -19.297 4.137 1 96.81 96 HIS A CA 1
ATOM 700 C C . HIS A 1 96 ? -16.203 -18.234 3.242 1 96.81 96 HIS A C 1
ATOM 702 O O . HIS A 1 96 ? -17.422 -18.203 3.064 1 96.81 96 HIS A O 1
ATOM 708 N N . TYR A 1 97 ? -15.422 -17.312 2.633 1 97 97 TYR A N 1
ATOM 709 C CA . TYR A 1 97 ? -15.961 -16.156 1.914 1 97 97 TYR A CA 1
ATOM 710 C C . TYR A 1 97 ? -16.031 -16.422 0.417 1 97 97 TYR A C 1
ATOM 712 O O . TYR A 1 97 ? -16.594 -15.633 -0.341 1 97 97 TYR A O 1
ATOM 720 N N . ALA A 1 98 ? -15.469 -17.484 -0.104 1 94.19 98 ALA A N 1
ATOM 721 C CA . ALA A 1 98 ? -15.562 -17.953 -1.483 1 94.19 98 ALA A CA 1
ATOM 722 C C . ALA A 1 98 ? -15.117 -16.875 -2.463 1 94.19 98 ALA A C 1
ATOM 724 O O . ALA A 1 98 ? -15.844 -16.547 -3.404 1 94.19 98 ALA A O 1
ATOM 725 N N . VAL A 1 99 ? -13.938 -16.375 -2.379 1 94.62 99 VAL A N 1
ATOM 726 C CA . VAL A 1 99 ? -13.375 -15.383 -3.299 1 94.62 99 VAL A CA 1
ATOM 727 C C . VAL A 1 99 ? -13.242 -16 -4.691 1 94.62 99 VAL A C 1
ATOM 729 O O . VAL A 1 99 ? -12.672 -17.078 -4.848 1 94.62 99 VAL A O 1
ATOM 732 N N . PRO A 1 100 ? -13.789 -15.383 -5.758 1 94.94 100 PRO A N 1
ATOM 733 C CA . PRO A 1 100 ? -13.93 -16 -7.078 1 94.94 100 PRO A CA 1
ATOM 734 C C . PRO A 1 100 ? -12.594 -16.406 -7.684 1 94.94 100 PRO A C 1
ATOM 736 O O . PRO A 1 100 ? -12.445 -17.531 -8.18 1 94.94 100 PRO A O 1
ATOM 739 N N . PHE A 1 101 ? -11.625 -15.523 -7.82 1 97.5 101 PHE A N 1
ATOM 740 C CA . PHE A 1 101 ? -10.32 -15.781 -8.406 1 97.5 101 PHE A CA 1
ATOM 741 C C . PHE A 1 101 ? -9.211 -15.523 -7.398 1 97.5 101 PHE A C 1
ATOM 743 O O . PHE A 1 101 ? -9.047 -14.398 -6.922 1 97.5 101 PHE A O 1
ATOM 750 N N . VAL A 1 102 ? -8.477 -16.578 -7.105 1 98.56 102 VAL A N 1
ATOM 751 C CA . VAL A 1 102 ? -7.379 -16.469 -6.152 1 98.56 102 VAL A CA 1
ATOM 752 C C . VAL A 1 102 ? -6.07 -16.906 -6.82 1 98.56 102 VAL A C 1
ATOM 754 O O . VAL A 1 102 ? -5.941 -18.031 -7.277 1 98.56 102 VAL A O 1
ATOM 757 N N . VAL A 1 103 ? -5.145 -15.977 -6.922 1 98.81 103 VAL A N 1
ATOM 758 C CA . VAL A 1 103 ? -3.812 -16.234 -7.461 1 98.81 103 VAL A CA 1
ATOM 759 C C . VAL A 1 103 ? -2.816 -16.406 -6.316 1 98.81 103 VAL A C 1
ATOM 761 O O . VAL A 1 103 ? -2.695 -15.539 -5.453 1 98.81 103 VAL A O 1
ATOM 764 N N . LEU A 1 104 ? -2.131 -17.5 -6.266 1 98.5 104 LEU A N 1
ATOM 765 C CA . LEU A 1 104 ? -1.112 -17.766 -5.254 1 98.5 104 LEU A CA 1
ATOM 766 C C . LEU A 1 104 ? 0.287 -17.625 -5.848 1 98.5 104 LEU A C 1
ATOM 768 O O . LEU A 1 104 ? 0.666 -18.406 -6.73 1 98.5 104 LEU A O 1
ATOM 772 N N . ASP A 1 105 ? 1.002 -16.578 -5.371 1 97.38 105 ASP A N 1
ATOM 773 C CA . ASP A 1 105 ? 2.426 -16.453 -5.664 1 97.38 105 ASP A CA 1
ATOM 774 C C . ASP A 1 105 ? 3.266 -17.281 -4.688 1 97.38 105 ASP A C 1
ATOM 776 O O . ASP A 1 105 ? 3.467 -16.875 -3.541 1 97.38 105 ASP A O 1
ATOM 780 N N . THR A 1 106 ? 3.699 -18.438 -4.957 1 93.75 106 THR A N 1
ATOM 781 C CA . THR A 1 106 ? 4.367 -19.406 -4.105 1 93.75 106 THR A CA 1
ATOM 782 C C . THR A 1 106 ? 5.684 -18.844 -3.572 1 93.75 106 THR A C 1
ATOM 784 O O . THR A 1 106 ? 6.727 -19.5 -3.666 1 93.75 106 THR A O 1
ATOM 787 N N . VAL A 1 107 ? 5.645 -17.688 -2.963 1 89 107 VAL A N 1
ATOM 788 C CA . VAL A 1 107 ? 6.812 -16.984 -2.457 1 89 107 VAL A CA 1
ATOM 789 C C . VAL A 1 107 ? 7.465 -17.797 -1.34 1 89 107 VAL A C 1
ATOM 791 O O . VAL A 1 107 ? 6.895 -17.953 -0.26 1 89 107 VAL A O 1
ATOM 794 N N . MET A 1 108 ? 8.695 -18.281 -1.621 1 88.56 108 MET A N 1
ATOM 795 C CA . MET A 1 108 ? 9.398 -19.062 -0.617 1 88.56 108 MET A CA 1
ATOM 796 C C . MET A 1 108 ? 10.695 -18.391 -0.2 1 88.56 108 MET A C 1
ATOM 798 O O . MET A 1 108 ? 11.148 -18.547 0.937 1 88.56 108 MET A O 1
ATOM 802 N N . LEU A 1 109 ? 11.312 -17.641 -1.17 1 85.75 109 LEU A N 1
ATOM 803 C CA . LEU A 1 109 ? 12.555 -16.906 -0.938 1 85.75 109 LEU A CA 1
ATOM 804 C C . LEU A 1 109 ? 12.438 -15.469 -1.439 1 85.75 109 LEU A C 1
ATOM 806 O O . LEU A 1 109 ? 11.742 -15.211 -2.422 1 85.75 109 LEU A O 1
ATOM 810 N N . ALA A 1 110 ? 13.102 -14.617 -0.804 1 83.88 110 ALA A N 1
ATOM 811 C CA . ALA A 1 110 ? 13.297 -13.273 -1.34 1 83.88 110 ALA A CA 1
ATOM 812 C C . ALA A 1 110 ? 14.266 -13.281 -2.518 1 83.88 110 ALA A C 1
ATOM 814 O O . ALA A 1 110 ? 14.969 -14.266 -2.738 1 83.88 110 ALA A O 1
ATOM 815 N N . LYS A 1 111 ? 14.234 -12.18 -3.229 1 81.31 111 LYS A N 1
ATOM 816 C CA . LYS A 1 111 ? 15.18 -12.039 -4.332 1 81.31 111 LYS A CA 1
ATOM 817 C C . LYS A 1 111 ? 16.625 -12.148 -3.838 1 81.31 111 LYS A C 1
ATOM 819 O O . LYS A 1 111 ? 17.5 -12.641 -4.555 1 81.31 111 LYS A O 1
ATOM 824 N N . SER A 1 112 ? 16.812 -11.727 -2.648 1 82.19 112 SER A N 1
ATOM 825 C CA . SER A 1 112 ? 18.141 -11.766 -2.037 1 82.19 112 SER A CA 1
ATOM 826 C C . SER A 1 112 ? 18.516 -13.18 -1.615 1 82.19 112 SER A C 1
ATOM 828 O O . SER A 1 112 ? 19.656 -13.438 -1.229 1 82.19 112 SER A O 1
ATOM 830 N N . GLY A 1 113 ? 17.594 -14.102 -1.645 1 85.19 113 GLY A N 1
ATOM 831 C CA . GLY A 1 113 ? 17.859 -15.469 -1.236 1 85.19 113 GLY A CA 1
ATOM 832 C C . GLY A 1 113 ? 17.422 -15.758 0.19 1 85.19 113 GLY A C 1
ATOM 833 O O . GLY A 1 113 ? 17.453 -16.906 0.634 1 85.19 113 GLY A O 1
ATOM 834 N N . ASP A 1 114 ? 16.938 -14.75 0.877 1 88.19 114 ASP A N 1
ATOM 835 C CA . ASP A 1 114 ? 16.5 -14.922 2.258 1 88.19 114 ASP A CA 1
ATOM 836 C C . ASP A 1 114 ? 15.203 -15.719 2.326 1 88.19 114 ASP A C 1
ATOM 838 O O . ASP A 1 114 ? 14.297 -15.516 1.517 1 88.19 114 ASP A O 1
ATOM 842 N N . PRO A 1 115 ? 15.117 -16.641 3.26 1 89.25 115 PRO A N 1
ATOM 843 C CA . PRO A 1 115 ? 13.883 -17.422 3.389 1 89.25 115 PRO A CA 1
ATOM 844 C C . PRO A 1 115 ? 12.695 -16.562 3.832 1 89.25 115 PRO A C 1
ATOM 846 O O . PRO A 1 115 ? 12.836 -15.734 4.727 1 89.25 115 PRO A O 1
ATOM 849 N N . LEU A 1 116 ? 11.586 -16.766 3.184 1 91.5 116 LEU A N 1
ATOM 850 C CA . LEU A 1 116 ? 10.367 -16.031 3.502 1 91.5 116 LEU A CA 1
ATOM 851 C C . LEU A 1 116 ? 9.25 -16.984 3.912 1 91.5 116 LEU A C 1
ATOM 853 O O . LEU A 1 116 ? 8.188 -16.547 4.348 1 91.5 116 LEU A O 1
ATOM 857 N N . LEU A 1 117 ? 9.445 -18.234 3.777 1 92.56 117 LEU A N 1
ATOM 858 C CA . LEU A 1 117 ? 8.5 -19.281 4.141 1 92.56 117 LEU A CA 1
ATOM 859 C C . LEU A 1 117 ? 9.188 -20.391 4.922 1 92.56 117 LEU A C 1
ATOM 861 O O . LEU A 1 117 ? 10.242 -20.891 4.508 1 92.56 117 LEU A O 1
ATOM 865 N N . ALA A 1 118 ? 8.602 -20.797 6.035 1 92.38 118 ALA A N 1
ATOM 866 C CA . ALA A 1 118 ? 9.133 -21.922 6.812 1 92.38 118 ALA A CA 1
ATOM 867 C C . ALA A 1 118 ? 8.945 -23.234 6.07 1 92.38 118 ALA A C 1
ATOM 869 O O . ALA A 1 118 ? 7.926 -23.453 5.414 1 92.38 118 ALA A O 1
ATOM 870 N N . PRO A 1 119 ? 9.922 -24.062 6.211 1 90.56 119 PRO A N 1
ATOM 871 C CA . PRO A 1 119 ? 9.828 -25.359 5.531 1 90.56 119 PRO A CA 1
ATOM 872 C C . PRO A 1 119 ? 8.547 -26.109 5.867 1 90.56 119 PRO A C 1
ATOM 874 O O . PRO A 1 119 ? 7.941 -26.734 4.988 1 90.56 119 PRO A O 1
ATOM 877 N N . GLU A 1 120 ? 8.141 -26 7.074 1 92.81 120 GLU A N 1
ATOM 878 C CA . GLU A 1 120 ? 6.949 -26.719 7.516 1 92.81 120 GLU A CA 1
ATOM 879 C C . GLU A 1 120 ? 5.688 -26.156 6.871 1 92.81 120 GLU A C 1
ATOM 881 O O . GLU A 1 120 ? 4.668 -26.844 6.781 1 92.81 120 GLU A O 1
ATOM 886 N N . ALA A 1 121 ? 5.801 -24.938 6.438 1 94.12 121 ALA A N 1
ATOM 887 C CA . ALA A 1 121 ? 4.637 -24.266 5.859 1 94.12 121 ALA A CA 1
ATOM 888 C C . ALA A 1 121 ? 4.359 -24.766 4.445 1 94.12 121 ALA A C 1
ATOM 890 O O . ALA A 1 121 ? 3.246 -24.625 3.936 1 94.12 121 ALA A O 1
ATOM 891 N N . VAL A 1 122 ? 5.34 -25.375 3.801 1 94.19 122 VAL A N 1
ATOM 892 C CA . VAL A 1 122 ? 5.195 -25.875 2.438 1 94.19 122 VAL A CA 1
ATOM 893 C C . VAL A 1 122 ? 4.125 -26.969 2.395 1 94.19 122 VAL A C 1
ATOM 895 O O . VAL A 1 122 ? 3.285 -26.984 1.49 1 94.19 122 VAL A O 1
ATOM 898 N N . GLU A 1 123 ? 4.148 -27.781 3.363 1 94.19 123 GLU A N 1
ATOM 899 C CA . GLU A 1 123 ? 3.16 -28.844 3.438 1 94.19 123 GLU A CA 1
ATOM 900 C C . GLU A 1 123 ? 1.75 -28.281 3.607 1 94.19 123 GLU A C 1
ATOM 902 O O . GLU A 1 123 ? 0.792 -28.812 3.043 1 94.19 123 GLU A O 1
ATOM 907 N N . SER A 1 124 ? 1.636 -27.297 4.398 1 94.81 124 SER A N 1
ATOM 908 C CA . SER A 1 124 ? 0.334 -26.672 4.613 1 94.81 124 SER A CA 1
ATOM 909 C C . SER A 1 124 ? -0.179 -26 3.34 1 94.81 124 SER A C 1
ATOM 911 O O . SER A 1 124 ? -1.383 -26.016 3.072 1 94.81 124 SER A O 1
ATOM 913 N N . ILE A 1 125 ? 0.692 -25.406 2.617 1 95.94 125 ILE A N 1
ATOM 914 C CA . ILE A 1 125 ? 0.309 -24.828 1.338 1 95.94 125 ILE A CA 1
ATOM 915 C C . ILE A 1 125 ? -0.24 -25.906 0.414 1 95.94 125 ILE A C 1
ATOM 917 O O . ILE A 1 125 ? -1.304 -25.75 -0.186 1 95.94 125 ILE A O 1
ATOM 921 N N . ARG A 1 126 ? 0.417 -27.031 0.374 1 94.44 126 ARG A N 1
ATOM 922 C CA . ARG A 1 126 ? 0.022 -28.141 -0.479 1 94.44 126 ARG A CA 1
ATOM 923 C C . ARG A 1 126 ? -1.368 -28.656 -0.11 1 94.44 126 ARG A C 1
ATOM 925 O O . ARG A 1 126 ? -2.223 -28.828 -0.982 1 94.44 126 ARG A O 1
ATOM 932 N N . ARG A 1 127 ? -1.546 -28.734 1.099 1 93.88 127 ARG A N 1
ATOM 933 C CA . ARG A 1 127 ? -2.74 -29.438 1.578 1 93.88 127 ARG A CA 1
ATOM 934 C C . ARG A 1 127 ? -3.924 -28.469 1.668 1 93.88 127 ARG A C 1
ATOM 936 O O . ARG A 1 127 ? -5.051 -28.844 1.334 1 93.88 127 ARG A O 1
ATOM 943 N N . GLU A 1 128 ? -3.629 -27.281 2.105 1 95.19 128 GLU A N 1
ATOM 944 C CA . GLU A 1 128 ? -4.738 -26.422 2.51 1 95.19 128 GLU A CA 1
ATOM 945 C C . GLU A 1 128 ? -5.027 -25.359 1.449 1 95.19 128 GLU A C 1
ATOM 947 O O . GLU A 1 128 ? -6.168 -24.906 1.31 1 95.19 128 GLU A O 1
ATOM 952 N N . LEU A 1 129 ? -4.023 -24.922 0.706 1 95.38 129 LEU A N 1
ATOM 953 C CA . LEU A 1 129 ? -4.203 -23.75 -0.132 1 95.38 129 LEU A CA 1
ATOM 954 C C . LEU A 1 129 ? -4.312 -24.125 -1.603 1 95.38 129 LEU A C 1
ATOM 956 O O . LEU A 1 129 ? -5.129 -23.578 -2.34 1 95.38 129 LEU A O 1
ATOM 960 N N . LEU A 1 130 ? -3.564 -25.125 -2.074 1 95.19 130 LEU A N 1
ATOM 961 C CA . LEU A 1 130 ? -3.502 -25.469 -3.488 1 95.19 130 LEU A CA 1
ATOM 962 C C . LEU A 1 130 ? -4.883 -25.828 -4.02 1 95.19 130 LEU A C 1
ATOM 964 O O . LEU A 1 130 ? -5.285 -25.375 -5.09 1 95.19 130 LEU A O 1
ATOM 968 N N . PRO A 1 131 ? -5.676 -26.562 -3.252 1 94.12 131 PRO A N 1
ATOM 969 C CA . PRO A 1 131 ? -6.996 -26.953 -3.764 1 94.12 131 PRO A CA 1
ATOM 970 C C . PRO A 1 131 ? -7.957 -25.766 -3.863 1 94.12 131 PRO A C 1
ATOM 972 O O . PRO A 1 131 ? -9.016 -25.875 -4.488 1 94.12 131 PRO A O 1
ATOM 975 N N . LEU A 1 132 ? -7.617 -24.609 -3.262 1 95.38 132 LEU A N 1
ATOM 976 C CA . LEU A 1 132 ? -8.539 -23.484 -3.164 1 95.38 132 LEU A CA 1
ATOM 977 C C . LEU A 1 132 ? -8.227 -22.422 -4.227 1 95.38 132 LEU A C 1
ATOM 979 O O . LEU A 1 132 ? -9.055 -21.562 -4.512 1 95.38 132 LEU A O 1
ATOM 983 N N . VAL A 1 133 ? -7.039 -22.469 -4.809 1 96.94 133 VAL A N 1
ATOM 984 C CA . VAL A 1 133 ? -6.594 -21.328 -5.594 1 96.94 133 VAL A CA 1
ATOM 985 C C . VAL A 1 133 ? -6.863 -21.578 -7.078 1 96.94 133 VAL A C 1
ATOM 987 O O . VAL A 1 133 ? -6.887 -22.719 -7.523 1 96.94 133 VAL A O 1
ATOM 990 N N . SER A 1 134 ? -7.062 -20.484 -7.789 1 97.44 134 SER A N 1
ATOM 991 C CA . SER A 1 134 ? -7.391 -20.531 -9.211 1 97.44 134 SER A CA 1
ATOM 992 C C . SER A 1 134 ? -6.137 -20.672 -10.062 1 97.44 134 SER A C 1
ATOM 994 O O . SER A 1 134 ? -6.191 -21.219 -11.164 1 97.44 134 SER A O 1
ATOM 996 N N . LEU A 1 135 ? -5.062 -20.141 -9.562 1 98.31 135 LEU A N 1
ATOM 997 C CA . LEU A 1 135 ? -3.803 -20.141 -10.297 1 98.31 135 LEU A CA 1
ATOM 998 C C . LEU A 1 135 ? -2.615 -20.062 -9.344 1 98.31 135 LEU A C 1
ATOM 1000 O O . LEU A 1 135 ? -2.637 -19.297 -8.375 1 98.31 135 LEU A O 1
ATOM 1004 N N . ILE A 1 136 ? -1.606 -20.891 -9.547 1 98.25 136 ILE A N 1
ATOM 1005 C CA . ILE A 1 136 ? -0.333 -20.734 -8.852 1 98.25 136 ILE A CA 1
ATOM 1006 C C . ILE A 1 136 ? 0.758 -20.359 -9.852 1 98.25 136 ILE A C 1
ATOM 1008 O O . ILE A 1 136 ? 0.679 -20.703 -11.031 1 98.25 136 ILE A O 1
ATOM 1012 N N . THR A 1 137 ? 1.778 -19.609 -9.352 1 98.19 137 THR A N 1
ATOM 1013 C CA . THR A 1 137 ? 2.799 -19.078 -10.258 1 98.19 137 THR A CA 1
ATOM 1014 C C . THR A 1 137 ? 4.195 -19.453 -9.766 1 98.19 137 THR A C 1
ATOM 1016 O O . THR A 1 137 ? 5.047 -18.578 -9.586 1 98.19 137 THR A O 1
ATOM 1019 N N . PRO A 1 138 ? 4.535 -20.656 -9.664 1 97 138 PRO A N 1
ATOM 1020 C CA . PRO A 1 138 ? 5.84 -21.062 -9.141 1 97 138 PRO A CA 1
ATOM 1021 C C . PRO A 1 138 ? 6.965 -20.891 -10.148 1 97 138 PRO A C 1
ATOM 1023 O O . PRO A 1 138 ? 6.762 -21.078 -11.352 1 97 138 PRO A O 1
ATOM 1026 N N . ASN A 1 139 ? 8.117 -20.453 -9.633 1 94.25 139 ASN A N 1
ATOM 1027 C CA . ASN A 1 139 ? 9.328 -20.672 -10.406 1 94.25 139 ASN A CA 1
ATOM 1028 C C . ASN A 1 139 ? 9.852 -22.094 -10.25 1 94.25 139 ASN A C 1
ATOM 1030 O O . ASN A 1 139 ? 9.219 -22.906 -9.578 1 94.25 139 ASN A O 1
ATOM 1034 N N . LEU A 1 140 ? 10.953 -22.391 -10.891 1 94 140 LEU A N 1
ATOM 1035 C CA . LEU A 1 140 ? 11.398 -23.781 -10.961 1 94 140 LEU A CA 1
ATOM 1036 C C . LEU A 1 140 ? 11.789 -24.297 -9.578 1 94 140 LEU A C 1
ATOM 1038 O O . LEU A 1 140 ? 11.359 -25.391 -9.18 1 94 140 LEU A O 1
ATOM 1042 N N . PRO A 1 141 ? 12.531 -23.5 -8.766 1 93.56 141 PRO A N 1
ATOM 1043 C CA . PRO A 1 141 ? 12.828 -23.984 -7.41 1 93.56 141 PRO A CA 1
ATOM 1044 C C . PRO A 1 141 ? 11.57 -24.156 -6.555 1 93.56 141 PRO A C 1
ATOM 1046 O O . PRO A 1 141 ? 11.469 -25.094 -5.773 1 93.56 141 PRO A O 1
ATOM 1049 N N . GLU A 1 142 ? 10.648 -23.281 -6.668 1 95.12 142 GLU A N 1
ATOM 1050 C CA . GLU A 1 142 ? 9.414 -23.344 -5.895 1 95.12 142 GLU A CA 1
ATOM 1051 C C . GLU A 1 142 ? 8.555 -24.547 -6.309 1 95.12 142 GLU A C 1
ATOM 1053 O O . GLU A 1 142 ? 7.98 -25.219 -5.461 1 95.12 142 GLU A O 1
ATOM 1058 N N . ALA A 1 143 ? 8.492 -24.781 -7.609 1 96.25 143 ALA A N 1
ATOM 1059 C CA . ALA A 1 143 ? 7.773 -25.953 -8.102 1 96.25 143 ALA A CA 1
ATOM 1060 C C . ALA A 1 143 ? 8.375 -27.234 -7.547 1 96.25 143 ALA A C 1
ATOM 1062 O O . ALA A 1 143 ? 7.645 -28.125 -7.102 1 96.25 143 ALA A O 1
ATOM 1063 N N . ALA A 1 144 ? 9.695 -27.266 -7.594 1 95.81 144 ALA A N 1
ATOM 1064 C CA . ALA A 1 144 ? 10.406 -28.438 -7.066 1 95.81 144 ALA A CA 1
ATOM 1065 C C . ALA A 1 144 ? 10.102 -28.641 -5.582 1 95.81 144 ALA A C 1
ATOM 1067 O O . ALA A 1 144 ? 9.898 -29.766 -5.129 1 95.81 144 ALA A O 1
ATOM 1068 N N . ALA A 1 145 ? 10.062 -27.531 -4.855 1 94.5 145 ALA A N 1
ATOM 1069 C CA . ALA A 1 145 ? 9.781 -27.594 -3.424 1 94.5 145 ALA A CA 1
ATOM 1070 C C . ALA A 1 145 ? 8.367 -28.109 -3.162 1 94.5 145 ALA A C 1
ATOM 1072 O O . ALA A 1 145 ? 8.156 -28.938 -2.27 1 94.5 145 ALA A O 1
ATOM 1073 N N . LEU A 1 146 ? 7.402 -27.688 -3.906 1 95.88 146 LEU A N 1
ATOM 1074 C CA . LEU A 1 146 ? 6.016 -28.109 -3.744 1 95.88 146 LEU A CA 1
ATOM 1075 C C . LEU A 1 146 ? 5.848 -29.578 -4.086 1 95.88 146 LEU A C 1
ATOM 1077 O O . LEU A 1 146 ? 5.039 -30.281 -3.467 1 95.88 146 LEU A O 1
ATOM 1081 N N . LEU A 1 147 ? 6.617 -30.062 -5.027 1 96.62 147 LEU A N 1
ATOM 1082 C CA . LEU A 1 147 ? 6.488 -31.438 -5.512 1 96.62 147 LEU A CA 1
ATOM 1083 C C . LEU A 1 147 ? 7.43 -32.375 -4.758 1 96.62 147 LEU A C 1
ATOM 1085 O O . LEU A 1 147 ? 7.371 -33.594 -4.934 1 96.62 147 LEU A O 1
ATOM 1089 N N . ASN A 1 148 ? 8.297 -31.812 -3.904 1 95.12 148 ASN A N 1
ATOM 1090 C CA . ASN A 1 148 ? 9.336 -32.594 -3.227 1 95.12 148 ASN A CA 1
ATOM 1091 C C . ASN A 1 148 ? 10.227 -33.344 -4.223 1 95.12 148 ASN A C 1
ATOM 1093 O O . ASN A 1 148 ? 10.414 -34.531 -4.102 1 95.12 148 ASN A O 1
ATOM 1097 N N . THR A 1 149 ? 10.703 -32.562 -5.191 1 96.56 149 THR A N 1
ATOM 1098 C CA . THR A 1 149 ? 11.602 -33.094 -6.219 1 96.56 149 THR A CA 1
ATOM 1099 C C . THR A 1 149 ? 12.727 -32.094 -6.488 1 96.56 149 THR A C 1
ATOM 1101 O O . THR A 1 149 ? 12.797 -31.031 -5.855 1 96.56 149 THR A O 1
ATOM 1104 N N . SER A 1 150 ? 13.656 -32.438 -7.344 1 96.5 150 SER A N 1
ATOM 1105 C CA . SER A 1 150 ? 14.68 -31.5 -7.809 1 96.5 150 SER A CA 1
ATOM 1106 C C . SER A 1 150 ? 14.109 -30.531 -8.836 1 96.5 150 SER A C 1
ATOM 1108 O O . SER A 1 150 ? 13.148 -30.859 -9.547 1 96.5 150 SER A O 1
ATOM 1110 N N . PRO A 1 151 ? 14.648 -29.344 -8.922 1 94.94 151 PRO A N 1
ATOM 1111 C CA . PRO A 1 151 ? 14.195 -28.391 -9.93 1 94.94 151 PRO A CA 1
ATOM 1112 C C . PRO A 1 151 ? 14.344 -28.906 -11.352 1 94.94 151 PRO A C 1
ATOM 1114 O O . PRO A 1 151 ? 15.312 -29.609 -11.656 1 94.94 151 PRO A O 1
ATOM 1117 N N . ALA A 1 152 ? 13.406 -28.547 -12.172 1 94.94 152 ALA A N 1
ATOM 1118 C CA . ALA A 1 152 ? 13.469 -28.922 -13.578 1 94.94 152 ALA A CA 1
ATOM 1119 C C . ALA A 1 152 ? 14.742 -28.391 -14.234 1 94.94 152 ALA A C 1
ATOM 1121 O O . ALA A 1 152 ? 15.125 -27.234 -14.016 1 94.94 152 ALA A O 1
ATOM 1122 N N . ALA A 1 153 ? 15.359 -29.188 -15.047 1 92.25 153 ALA A N 1
ATOM 1123 C CA . ALA A 1 153 ? 16.609 -28.812 -15.688 1 92.25 153 ALA A CA 1
ATOM 1124 C C . ALA A 1 153 ? 16.391 -28.406 -17.141 1 92.25 153 ALA A C 1
ATOM 1126 O O . ALA A 1 153 ? 17.281 -27.844 -17.781 1 92.25 153 ALA A O 1
ATOM 1127 N N . ASN A 1 154 ? 15.273 -28.75 -17.672 1 91.25 154 ASN A N 1
ATOM 1128 C CA . ASN A 1 154 ? 14.914 -28.422 -19.047 1 91.25 154 ASN A CA 1
ATOM 1129 C C . ASN A 1 154 ? 13.414 -28.219 -19.219 1 91.25 154 ASN A C 1
ATOM 1131 O O . ASN A 1 154 ? 12.656 -28.406 -18.25 1 91.25 154 ASN A O 1
ATOM 1135 N N . GLU A 1 155 ? 13 -27.812 -20.328 1 92.19 155 GLU A N 1
ATOM 1136 C CA . GLU A 1 155 ? 11.602 -27.453 -20.578 1 92.19 155 GLU A CA 1
ATOM 1137 C C . GLU A 1 155 ? 10.688 -28.672 -20.438 1 92.19 155 GLU A C 1
ATOM 1139 O O . GLU A 1 155 ? 9.547 -28.547 -19.984 1 92.19 155 GLU A O 1
ATOM 1144 N N . ARG A 1 156 ? 11.164 -29.859 -20.922 1 94.12 156 ARG A N 1
ATOM 1145 C CA . ARG A 1 156 ? 10.375 -31.078 -20.797 1 94.12 156 ARG A CA 1
ATOM 1146 C C . ARG A 1 156 ? 10.055 -31.375 -19.328 1 94.12 156 ARG A C 1
ATOM 1148 O O . ARG A 1 156 ? 8.898 -31.641 -18.984 1 94.12 156 ARG A O 1
ATOM 1155 N N . GLU A 1 157 ? 11.07 -31.312 -18.484 1 95.25 157 GLU A N 1
ATOM 1156 C CA . GLU A 1 157 ? 10.883 -31.516 -17.062 1 95.25 157 GLU A CA 1
ATOM 1157 C C . GLU A 1 157 ? 9.969 -30.438 -16.469 1 95.25 157 GLU A C 1
ATOM 1159 O O . GLU A 1 157 ? 9.195 -30.719 -15.547 1 95.25 157 GLU A O 1
ATOM 1164 N N . MET A 1 158 ? 10.125 -29.25 -16.969 1 95.38 158 MET A N 1
ATOM 1165 C CA . MET A 1 158 ? 9.266 -28.141 -16.547 1 95.38 158 MET A CA 1
ATOM 1166 C C . MET A 1 158 ? 7.801 -28.453 -16.812 1 95.38 158 MET A C 1
ATOM 1168 O O . MET A 1 158 ? 6.949 -28.234 -15.945 1 95.38 158 MET A O 1
ATOM 1172 N N . ARG A 1 159 ? 7.504 -28.953 -17.953 1 96.19 159 ARG A N 1
ATOM 1173 C CA . ARG A 1 159 ? 6.133 -29.312 -18.312 1 96.19 159 ARG A CA 1
ATOM 1174 C C . ARG A 1 159 ? 5.613 -30.438 -17.422 1 96.19 159 ARG A C 1
ATOM 1176 O O . ARG A 1 159 ? 4.465 -30.391 -16.969 1 96.19 159 ARG A O 1
ATOM 1183 N N . GLU A 1 160 ? 6.438 -31.453 -17.172 1 97.12 160 GLU A N 1
ATOM 1184 C CA . GLU A 1 160 ? 6.062 -32.562 -16.312 1 97.12 160 GLU A CA 1
ATOM 1185 C C . GLU A 1 160 ? 5.719 -32.062 -14.906 1 97.12 160 GLU A C 1
ATOM 1187 O O . GLU A 1 160 ? 4.727 -32.5 -14.312 1 97.12 160 GLU A O 1
ATOM 1192 N N . GLN A 1 161 ? 6.547 -31.188 -14.414 1 97.44 161 GLN A N 1
ATOM 1193 C CA . GLN A 1 161 ? 6.309 -30.641 -13.086 1 97.44 161 GLN A CA 1
ATOM 1194 C C . GLN A 1 161 ? 5.055 -29.781 -13.062 1 97.44 161 GLN A C 1
ATOM 1196 O O . GLN A 1 161 ? 4.328 -29.75 -12.07 1 97.44 161 GLN A O 1
ATOM 1201 N N . GLY A 1 162 ? 4.82 -29.031 -14.125 1 97.44 162 GLY A N 1
ATOM 1202 C CA . GLY A 1 162 ? 3.59 -28.266 -14.227 1 97.44 162 GLY A CA 1
ATOM 1203 C C . GLY A 1 162 ? 2.342 -29.125 -14.164 1 97.44 162 GLY A C 1
ATOM 1204 O O . GLY A 1 162 ? 1.391 -28.797 -13.453 1 97.44 162 GLY A O 1
ATOM 1205 N N . GLU A 1 163 ? 2.396 -30.234 -14.891 1 97.44 163 GLU A N 1
ATOM 1206 C CA . GLU A 1 163 ? 1.281 -31.172 -14.891 1 97.44 163 GLU A CA 1
ATOM 1207 C C . GLU A 1 163 ? 1.108 -31.828 -13.523 1 97.44 163 GLU A C 1
ATOM 1209 O O . GLU A 1 163 ? -0.018 -32.031 -13.07 1 97.44 163 GLU A O 1
ATOM 1214 N N . ALA A 1 164 ? 2.23 -32.125 -12.93 1 97.56 164 ALA A N 1
ATOM 1215 C CA . ALA A 1 164 ? 2.184 -32.75 -11.602 1 97.56 164 ALA A CA 1
ATOM 1216 C C . ALA A 1 164 ? 1.555 -31.797 -10.586 1 97.56 164 ALA A C 1
ATOM 1218 O O . ALA A 1 164 ? 0.781 -32.219 -9.727 1 97.56 164 ALA A O 1
ATOM 1219 N N . LEU A 1 165 ? 1.902 -30.516 -10.648 1 97.44 165 LEU A N 1
ATOM 1220 C CA . LEU A 1 165 ? 1.331 -29.516 -9.758 1 97.44 165 LEU A CA 1
ATOM 1221 C C . LEU A 1 165 ? -0.17 -29.375 -9.984 1 97.44 165 LEU A C 1
ATOM 1223 O O . LEU A 1 165 ? -0.941 -29.266 -9.031 1 97.44 165 LEU A O 1
ATOM 1227 N N . LEU A 1 166 ? -0.558 -29.359 -11.227 1 97.25 166 LEU A N 1
ATOM 1228 C CA . LEU A 1 166 ? -1.974 -29.297 -11.57 1 97.25 166 LEU A CA 1
ATOM 1229 C C . LEU A 1 166 ? -2.744 -30.438 -10.938 1 97.25 166 LEU A C 1
ATOM 1231 O O . LEU A 1 166 ? -3.861 -30.25 -10.453 1 97.25 166 LEU A O 1
ATOM 1235 N N . ALA A 1 167 ? -2.162 -31.562 -10.93 1 95.88 167 ALA A N 1
ATOM 1236 C CA . ALA A 1 167 ? -2.791 -32.781 -10.398 1 95.88 167 ALA A CA 1
ATOM 1237 C C . ALA A 1 167 ? -2.967 -32.688 -8.883 1 95.88 167 ALA A C 1
ATOM 1239 O O . ALA A 1 167 ? -3.74 -33.438 -8.297 1 95.88 167 ALA A O 1
ATOM 1240 N N . MET A 1 168 ? -2.266 -31.734 -8.266 1 94.56 168 MET A N 1
ATOM 1241 C CA . MET A 1 168 ? -2.357 -31.578 -6.812 1 94.56 168 MET A CA 1
ATOM 1242 C C . MET A 1 168 ? -3.637 -30.859 -6.426 1 94.56 168 MET A C 1
ATOM 1244 O O . MET A 1 168 ? -3.988 -30.797 -5.246 1 94.56 168 MET A O 1
ATOM 1248 N N . GLY A 1 169 ? -4.293 -30.219 -7.426 1 92.88 169 GLY A N 1
ATOM 1249 C CA . GLY A 1 169 ? -5.633 -29.766 -7.094 1 92.88 169 GLY A CA 1
ATOM 1250 C C . GLY A 1 169 ? -5.898 -28.328 -7.512 1 92.88 169 GLY A C 1
ATOM 1251 O O . GLY A 1 169 ? -7.043 -27.875 -7.488 1 92.88 169 GLY A O 1
ATOM 1252 N N . CYS A 1 170 ? -4.852 -27.547 -7.797 1 93.38 170 CYS A N 1
ATOM 1253 C CA . CYS A 1 170 ? -5.109 -26.188 -8.258 1 93.38 170 CYS A CA 1
ATOM 1254 C C . CYS A 1 170 ? -5.781 -26.188 -9.625 1 93.38 170 CYS A C 1
ATOM 1256 O O . CYS A 1 170 ? -5.746 -27.203 -10.336 1 93.38 170 CYS A O 1
ATOM 1258 N N . GLN A 1 171 ? -6.43 -25.062 -9.945 1 94.62 171 GLN A N 1
ATOM 1259 C CA . GLN A 1 171 ? -7.184 -25 -11.195 1 94.62 171 GLN A CA 1
ATOM 1260 C C . GLN A 1 171 ? -6.258 -24.75 -12.383 1 94.62 171 GLN A C 1
ATOM 1262 O O . GLN A 1 171 ? -6.539 -25.203 -13.5 1 94.62 171 GLN A O 1
ATOM 1267 N N . ALA A 1 172 ? -5.227 -24 -12.133 1 98.06 172 ALA A N 1
ATOM 1268 C CA . ALA A 1 172 ? -4.242 -23.703 -13.172 1 98.06 172 ALA A CA 1
ATOM 1269 C C . ALA A 1 172 ? -2.859 -23.469 -12.57 1 98.06 172 ALA A C 1
ATOM 1271 O O . ALA A 1 172 ? -2.738 -23.172 -11.375 1 98.06 172 ALA A O 1
ATOM 1272 N N . VAL A 1 173 ? -1.819 -23.688 -13.391 1 98.31 173 VAL A N 1
ATOM 1273 C CA . VAL A 1 173 ? -0.428 -23.5 -12.992 1 98.31 173 VAL A CA 1
ATOM 1274 C C . VAL A 1 173 ? 0.318 -22.719 -14.07 1 98.31 173 VAL A C 1
ATOM 1276 O O . VAL A 1 173 ? 0.333 -23.125 -15.242 1 98.31 173 VAL A O 1
ATOM 1279 N N . LEU A 1 174 ? 0.84 -21.594 -13.695 1 98.25 174 LEU A N 1
ATOM 1280 C CA . LEU A 1 174 ? 1.768 -20.859 -14.562 1 98.25 174 LEU A CA 1
ATOM 1281 C C . LEU A 1 174 ? 3.209 -21.094 -14.117 1 98.25 174 LEU A C 1
ATOM 1283 O O . LEU A 1 174 ? 3.693 -20.422 -13.203 1 98.25 174 LEU A O 1
ATOM 1287 N N . MET A 1 175 ? 3.926 -22 -14.836 1 96.69 175 MET A N 1
ATOM 1288 C CA . MET A 1 175 ? 5.332 -22.281 -14.555 1 96.69 175 MET A CA 1
ATOM 1289 C C . MET A 1 175 ? 6.23 -21.188 -15.125 1 96.69 175 MET A C 1
ATOM 1291 O O . MET A 1 175 ? 6.203 -20.922 -16.328 1 96.69 175 MET A O 1
ATOM 1295 N N . LYS A 1 176 ? 7.039 -20.609 -14.258 1 92.94 176 LYS A N 1
ATOM 1296 C CA . LYS A 1 176 ? 7.949 -19.547 -14.688 1 92.94 176 LYS A CA 1
ATOM 1297 C C . LYS A 1 176 ? 9.359 -20.094 -14.898 1 92.94 176 LYS A C 1
ATOM 1299 O O . LYS A 1 176 ? 10 -20.562 -13.945 1 92.94 176 LYS A O 1
ATOM 1304 N N . GLY A 1 177 ? 9.82 -20.094 -16.109 1 82.88 177 GLY A N 1
ATOM 1305 C CA . GLY A 1 177 ? 11.062 -20.766 -16.484 1 82.88 177 GLY A CA 1
ATOM 1306 C C . GLY A 1 177 ? 12.273 -19.859 -16.375 1 82.88 177 GLY A C 1
ATOM 1307 O O . GLY A 1 177 ? 13.398 -20.266 -16.688 1 82.88 177 GLY A O 1
ATOM 1308 N N . GLY A 1 178 ? 12.18 -18.531 -16.047 1 65.94 178 GLY A N 1
ATOM 1309 C CA . GLY A 1 178 ? 13.25 -17.547 -16.031 1 65.94 178 GLY A CA 1
ATOM 1310 C C . GLY A 1 178 ? 14.594 -18.125 -15.648 1 65.94 178 GLY A C 1
ATOM 1311 O O . GLY A 1 178 ? 15.633 -17.5 -15.859 1 65.94 178 GLY A O 1
ATOM 1312 N N . HIS A 1 179 ? 14.758 -19.266 -15.227 1 65.94 179 HIS A N 1
ATOM 1313 C CA . HIS A 1 179 ? 16.016 -19.844 -14.75 1 65.94 179 HIS A CA 1
ATOM 1314 C C . HIS A 1 179 ? 16.594 -20.828 -15.766 1 65.94 179 HIS A C 1
ATOM 1316 O O . HIS A 1 179 ? 17.656 -21.391 -15.547 1 65.94 179 HIS A O 1
ATOM 1322 N N . LEU A 1 180 ? 15.875 -20.938 -16.781 1 66.69 180 LEU A N 1
ATOM 1323 C CA . LEU A 1 180 ? 16.438 -21.828 -17.781 1 66.69 180 LEU A CA 1
ATOM 1324 C C . LEU A 1 180 ? 17.453 -21.109 -18.656 1 66.69 180 LEU A C 1
ATOM 1326 O O . LEU A 1 180 ? 17.359 -19.891 -18.859 1 66.69 180 LEU A O 1
ATOM 1330 N N . SER A 1 181 ? 18.672 -21.422 -18.688 1 60.59 181 SER A N 1
ATOM 1331 C CA . SER A 1 181 ? 19.875 -20.844 -19.25 1 60.59 181 SER A CA 1
ATOM 1332 C C . SER A 1 181 ? 19.672 -20.438 -20.703 1 60.59 181 SER A C 1
ATOM 1334 O O . SER A 1 181 ? 20.562 -19.891 -21.344 1 60.59 181 SER A O 1
ATOM 1336 N N . GLU A 1 182 ? 18.516 -20.422 -21.156 1 63.25 182 GLU A N 1
ATOM 1337 C CA . GLU A 1 182 ? 18.391 -20.125 -22.594 1 63.25 182 GLU A CA 1
ATOM 1338 C C . GLU A 1 182 ? 18.031 -18.672 -22.828 1 63.25 182 GLU A C 1
ATOM 1340 O O . GLU A 1 182 ? 17.766 -17.922 -21.891 1 63.25 182 GLU A O 1
ATOM 1345 N N . ALA A 1 183 ? 18.312 -18.156 -24.062 1 62.22 183 ALA A N 1
ATOM 1346 C CA . ALA A 1 183 ? 18.047 -16.797 -24.516 1 62.22 183 ALA A CA 1
ATOM 1347 C C . ALA A 1 183 ? 16.594 -16.406 -24.234 1 62.22 183 ALA A C 1
ATOM 1349 O O . ALA A 1 183 ? 16.281 -15.219 -24.156 1 62.22 183 ALA A O 1
ATOM 1350 N N . GLU A 1 184 ? 15.758 -17.391 -23.984 1 68.38 184 GLU A N 1
ATOM 1351 C CA . GLU A 1 184 ? 14.352 -17.141 -23.688 1 68.38 184 GLU A CA 1
ATOM 1352 C C . GLU A 1 184 ? 13.984 -17.703 -22.312 1 68.38 184 GLU A C 1
ATOM 1354 O O . GLU A 1 184 ? 14.617 -18.625 -21.812 1 68.38 184 GLU A O 1
ATOM 1359 N N . SER A 1 185 ? 13.242 -16.969 -21.672 1 73.5 185 SER A N 1
ATOM 1360 C CA . SER A 1 185 ? 12.641 -17.391 -20.406 1 73.5 185 SER A CA 1
ATOM 1361 C C . SER A 1 185 ? 11.188 -17.812 -20.594 1 73.5 185 SER A C 1
ATOM 1363 O O . SER A 1 185 ? 10.273 -17 -20.406 1 73.5 185 SER A O 1
ATOM 1365 N N . PRO A 1 186 ? 11.016 -19.047 -21.062 1 88.5 186 PRO A N 1
ATOM 1366 C CA . PRO A 1 186 ? 9.633 -19.438 -21.344 1 88.5 186 PRO A CA 1
ATOM 1367 C C . PRO A 1 186 ? 8.812 -19.703 -20.078 1 88.5 186 PRO A C 1
ATOM 1369 O O . PRO A 1 186 ? 9.352 -20.188 -19.094 1 88.5 186 PRO A O 1
ATOM 1372 N N . ASP A 1 187 ? 7.566 -19.312 -20.094 1 94.88 187 ASP A N 1
ATOM 1373 C CA . ASP A 1 187 ? 6.562 -19.688 -19.109 1 94.88 187 ASP A CA 1
ATOM 1374 C C . ASP A 1 187 ? 5.543 -20.656 -19.688 1 94.88 187 ASP A C 1
ATOM 1376 O O . ASP A 1 187 ? 5.262 -20.609 -20.891 1 94.88 187 ASP A O 1
ATOM 1380 N N . TRP A 1 188 ? 5.062 -21.531 -18.922 1 96.81 188 TRP A N 1
ATOM 1381 C CA . TRP A 1 188 ? 4.051 -22.484 -19.359 1 96.81 188 TRP A CA 1
ATOM 1382 C C . TRP A 1 188 ? 2.803 -22.391 -18.484 1 96.81 188 TRP A C 1
ATOM 1384 O O . TRP A 1 188 ? 2.898 -22.406 -17.25 1 96.81 188 TRP A O 1
ATOM 1394 N N . LEU A 1 189 ? 1.705 -22.297 -19.156 1 98.12 189 LEU A N 1
ATOM 1395 C CA . LEU A 1 189 ? 0.418 -22.312 -18.469 1 98.12 189 LEU A CA 1
ATOM 1396 C C . LEU A 1 189 ? -0.273 -23.656 -18.609 1 98.12 189 LEU A C 1
ATOM 1398 O O . LEU A 1 189 ? -0.44 -24.156 -19.734 1 98.12 189 LEU A O 1
ATOM 1402 N N . PHE A 1 190 ? -0.607 -24.281 -17.531 1 97.88 190 PHE A N 1
ATOM 1403 C CA . PHE A 1 190 ? -1.36 -25.531 -17.484 1 97.88 190 PHE A CA 1
ATOM 1404 C C . PHE A 1 190 ? -2.727 -25.312 -16.844 1 97.88 190 PHE A C 1
ATOM 1406 O O . PHE A 1 190 ? -2.848 -24.578 -15.859 1 97.88 190 PHE A O 1
ATOM 1413 N N . SER A 1 191 ? -3.74 -25.812 -17.406 1 95.5 191 SER A N 1
ATOM 1414 C CA . SER A 1 191 ? -5.094 -25.75 -16.859 1 95.5 191 SER A CA 1
ATOM 1415 C C . SER A 1 191 ? -5.852 -27.047 -17.125 1 95.5 191 SER A C 1
ATOM 1417 O O . SER A 1 191 ? -5.512 -27.797 -18.047 1 95.5 191 SER A O 1
ATOM 1419 N N . ARG A 1 192 ? -6.816 -27.297 -16.328 1 87.69 192 ARG A N 1
ATOM 1420 C CA . ARG A 1 192 ? -7.621 -28.5 -16.516 1 87.69 192 ARG A CA 1
ATOM 1421 C C . ARG A 1 192 ? -8.531 -28.359 -17.734 1 87.69 192 ARG A C 1
ATOM 1423 O O . ARG A 1 192 ? -8.953 -29.359 -18.312 1 87.69 192 ARG A O 1
ATOM 1430 N N . GLN A 1 193 ? -8.773 -27.188 -18.141 1 86.56 193 GLN A N 1
ATOM 1431 C CA . GLN A 1 193 ? -9.812 -26.938 -19.125 1 86.56 193 GLN A CA 1
ATOM 1432 C C . GLN A 1 193 ? -9.203 -26.609 -20.484 1 86.56 193 GLN A C 1
ATOM 1434 O O . GLN A 1 193 ? -9.93 -26.328 -21.453 1 86.56 193 GLN A O 1
ATOM 1439 N N . ALA A 1 194 ? -7.98 -26.594 -20.578 1 90.25 194 ALA A N 1
ATOM 1440 C CA . ALA A 1 194 ? -7.363 -26.172 -21.844 1 90.25 194 ALA A CA 1
ATOM 1441 C C . ALA A 1 194 ? -6.02 -26.859 -22.047 1 90.25 194 ALA A C 1
ATOM 1443 O O . ALA A 1 194 ? -5.414 -27.359 -21.094 1 90.25 194 ALA A O 1
ATOM 1444 N N . GLU A 1 195 ? -5.566 -26.891 -23.297 1 94.44 195 GLU A N 1
ATOM 1445 C CA . GLU A 1 195 ? -4.219 -27.375 -23.609 1 94.44 195 GLU A CA 1
ATOM 1446 C C . GLU A 1 195 ? -3.158 -26.438 -23.031 1 94.44 195 GLU A C 1
ATOM 1448 O O . GLU A 1 195 ? -3.373 -25.234 -22.922 1 94.44 195 GLU A O 1
ATOM 1453 N N . PRO A 1 196 ? -2.064 -27.047 -22.656 1 97.06 196 PRO A N 1
ATOM 1454 C CA . PRO A 1 196 ? -0.966 -26.219 -22.172 1 97.06 196 PRO A 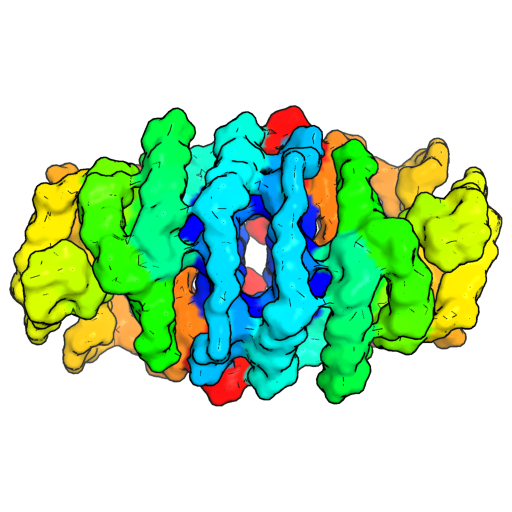CA 1
ATOM 1455 C C . PRO A 1 196 ? -0.539 -25.141 -23.172 1 97.06 196 PRO A C 1
ATOM 1457 O O . PRO A 1 196 ? -0.521 -25.391 -24.375 1 97.06 196 PRO A O 1
ATOM 1460 N N . GLN A 1 197 ? -0.222 -23.969 -22.641 1 96.75 197 GLN A N 1
ATOM 1461 C CA . GLN A 1 197 ? 0.18 -22.844 -23.484 1 96.75 197 GLN A CA 1
ATOM 1462 C C . GLN A 1 197 ? 1.573 -22.359 -23.109 1 96.75 197 GLN A C 1
ATOM 1464 O O . GLN A 1 197 ? 1.898 -22.234 -21.922 1 96.75 197 GLN A O 1
ATOM 1469 N N . ARG A 1 198 ? 2.348 -22.109 -24.125 1 95.75 198 ARG A N 1
ATOM 1470 C CA . ARG A 1 198 ? 3.699 -21.594 -23.938 1 95.75 198 ARG A CA 1
ATOM 1471 C C . ARG A 1 198 ? 3.744 -20.078 -24.188 1 95.75 198 ARG A C 1
ATOM 1473 O O . ARG A 1 198 ? 3.125 -19.578 -25.125 1 95.75 198 ARG A O 1
ATOM 1480 N N . PHE A 1 199 ? 4.375 -19.344 -23.281 1 94.81 199 PHE A N 1
ATOM 1481 C CA . PHE A 1 199 ? 4.586 -17.906 -23.422 1 94.81 199 PHE A CA 1
ATOM 1482 C C . PHE A 1 199 ? 6.074 -17.578 -23.438 1 94.81 199 PHE A C 1
ATOM 1484 O O . PHE A 1 199 ? 6.836 -18.078 -22.609 1 94.81 199 PHE A O 1
ATOM 1491 N N . SER A 1 200 ? 6.5 -16.859 -24.391 1 89.31 200 SER A N 1
ATOM 1492 C CA . SER A 1 200 ? 7.895 -16.438 -24.484 1 89.31 200 SER A CA 1
ATOM 1493 C C . SER A 1 200 ? 8.008 -14.914 -24.578 1 89.31 200 SER A C 1
ATOM 1495 O O . SER A 1 200 ? 7.203 -14.273 -25.25 1 89.31 200 SER A O 1
ATOM 1497 N N . SER A 1 201 ? 8.859 -14.367 -23.766 1 86.38 201 SER A N 1
ATOM 1498 C CA . SER A 1 201 ? 9.195 -12.945 -23.812 1 86.38 201 SER A CA 1
ATOM 1499 C C . SER A 1 201 ? 10.703 -12.742 -23.875 1 86.38 201 SER A C 1
ATOM 1501 O O . SER A 1 201 ? 11.461 -13.508 -23.266 1 86.38 201 SER A O 1
ATOM 1503 N N . PRO A 1 202 ? 11.141 -11.727 -24.578 1 85.56 202 PRO A N 1
ATOM 1504 C CA . PRO A 1 202 ? 12.57 -11.422 -24.562 1 85.56 202 PRO A CA 1
ATOM 1505 C C . PRO A 1 202 ? 13.094 -11.062 -23.172 1 85.56 202 PRO A C 1
ATOM 1507 O O . PRO A 1 202 ? 12.383 -10.406 -22.406 1 85.56 202 PRO A O 1
ATOM 1510 N N . ARG A 1 203 ? 14.266 -11.508 -22.938 1 86.75 203 ARG A N 1
ATOM 1511 C CA . ARG A 1 203 ? 14.906 -11.125 -21.688 1 86.75 203 ARG A CA 1
ATOM 1512 C C . ARG A 1 203 ? 15.195 -9.625 -21.656 1 86.75 203 ARG A C 1
ATOM 1514 O O . ARG A 1 203 ? 15.602 -9.047 -22.656 1 86.75 203 ARG A O 1
ATOM 1521 N N . VAL A 1 204 ? 14.844 -9.031 -20.547 1 89 204 VAL A N 1
ATOM 1522 C CA . VAL A 1 204 ? 15.133 -7.609 -20.375 1 89 204 VAL A CA 1
ATOM 1523 C C . VAL A 1 204 ? 16.469 -7.445 -19.641 1 89 204 VAL A C 1
ATOM 1525 O O . VAL A 1 204 ? 16.672 -8.055 -18.578 1 89 204 VAL A O 1
ATOM 1528 N N . ASN A 1 205 ? 17.359 -6.688 -20.172 1 88.69 205 ASN A N 1
ATOM 1529 C CA . ASN A 1 205 ? 18.672 -6.449 -19.578 1 88.69 205 ASN A CA 1
ATOM 1530 C C . ASN A 1 205 ? 18.609 -5.383 -18.484 1 88.69 205 ASN A C 1
ATOM 1532 O O . ASN A 1 205 ? 18.922 -4.219 -18.734 1 88.69 205 ASN A O 1
ATOM 1536 N N . THR A 1 206 ? 18.219 -5.766 -17.391 1 91.5 206 THR A N 1
ATOM 1537 C CA . THR A 1 206 ? 18.203 -4.887 -16.234 1 91.5 206 THR A CA 1
ATOM 1538 C C . THR A 1 206 ? 18.531 -5.664 -14.961 1 91.5 206 THR A C 1
ATOM 1540 O O . THR A 1 206 ? 18.266 -6.863 -14.867 1 91.5 206 THR A O 1
ATOM 1543 N N . ARG A 1 207 ? 19.188 -4.93 -14.031 1 91.56 207 ARG A N 1
ATOM 1544 C CA . ARG A 1 207 ? 19.453 -5.547 -12.734 1 91.56 207 ARG A CA 1
ATOM 1545 C C . ARG A 1 207 ? 18.281 -5.359 -11.781 1 91.56 207 ARG A C 1
ATOM 1547 O O . ARG A 1 207 ? 18.234 -5.977 -10.711 1 91.56 207 ARG A O 1
ATOM 1554 N N . HIS A 1 208 ? 17.328 -4.512 -12.156 1 94.12 208 HIS A N 1
ATOM 1555 C CA . HIS A 1 208 ? 16.219 -4.145 -11.289 1 94.12 208 HIS A CA 1
ATOM 1556 C C . HIS A 1 208 ? 15.031 -5.074 -11.492 1 94.12 208 HIS A C 1
ATOM 1558 O O . HIS A 1 208 ? 14.109 -4.75 -12.242 1 94.12 208 HIS A O 1
ATOM 1564 N N . THR A 1 209 ? 15.023 -6.191 -10.727 1 93.12 209 THR A N 1
ATOM 1565 C CA . THR A 1 209 ? 14.016 -7.238 -10.875 1 93.12 209 THR A CA 1
ATOM 1566 C C . THR A 1 209 ? 13.297 -7.492 -9.547 1 93.12 209 THR A C 1
ATOM 1568 O O . THR A 1 209 ? 12.57 -8.477 -9.406 1 93.12 209 THR A O 1
ATOM 1571 N N . HIS A 1 210 ? 13.555 -6.609 -8.547 1 94.5 210 HIS A N 1
ATOM 1572 C CA . HIS A 1 210 ? 12.906 -6.75 -7.25 1 94.5 210 HIS A CA 1
ATOM 1573 C C . HIS A 1 210 ? 11.391 -6.656 -7.379 1 94.5 210 HIS A C 1
ATOM 1575 O O . HIS A 1 210 ? 10.875 -5.699 -7.957 1 94.5 210 HIS A O 1
ATOM 1581 N N . GLY A 1 211 ? 10.695 -7.684 -6.965 1 95.44 211 GLY A N 1
ATOM 1582 C CA . GLY A 1 211 ? 9.242 -7.676 -6.957 1 95.44 211 GLY A CA 1
ATOM 1583 C C . GLY A 1 211 ? 8.633 -8.18 -8.25 1 95.44 211 GLY A C 1
ATOM 1584 O O . GLY A 1 211 ? 7.426 -8.078 -8.461 1 95.44 211 GLY A O 1
ATOM 1585 N N . THR A 1 212 ? 9.414 -8.781 -9.164 1 95.62 212 THR A N 1
ATOM 1586 C CA . THR A 1 212 ? 8.93 -9.258 -10.453 1 95.62 212 THR A CA 1
ATOM 1587 C C . THR A 1 212 ? 7.809 -10.273 -10.266 1 95.62 212 THR A C 1
ATOM 1589 O O . THR A 1 212 ? 6.754 -10.164 -10.891 1 95.62 212 THR A O 1
ATOM 1592 N N . GLY A 1 213 ? 8.039 -11.258 -9.375 1 95.75 213 GLY A N 1
ATOM 1593 C CA . GLY A 1 213 ? 7.023 -12.266 -9.102 1 95.75 213 GLY A CA 1
ATOM 1594 C C . GLY A 1 213 ? 5.758 -11.68 -8.5 1 95.75 213 GLY A C 1
ATOM 1595 O O . GLY A 1 213 ? 4.652 -12.016 -8.93 1 95.75 213 GLY A O 1
ATOM 1596 N N . CYS A 1 214 ? 5.914 -10.766 -7.508 1 97.88 214 CYS A N 1
ATOM 1597 C CA . CYS A 1 214 ? 4.773 -10.094 -6.891 1 97.88 214 CYS A CA 1
ATOM 1598 C C . CYS A 1 214 ? 3.977 -9.305 -7.922 1 97.88 214 CYS A C 1
ATOM 1600 O O . CYS A 1 214 ? 2.746 -9.359 -7.93 1 97.88 214 CYS A O 1
ATOM 1602 N N . THR A 1 215 ? 4.656 -8.641 -8.773 1 98.44 215 THR A N 1
ATOM 1603 C CA . THR A 1 215 ? 4.016 -7.801 -9.781 1 98.44 215 THR A CA 1
ATOM 1604 C C . THR A 1 215 ? 3.23 -8.656 -10.773 1 98.44 215 THR A C 1
ATOM 1606 O O . THR A 1 215 ? 2.088 -8.328 -11.109 1 98.44 215 THR A O 1
ATOM 1609 N N . LEU A 1 216 ? 3.82 -9.727 -11.219 1 98.25 216 LEU A N 1
ATOM 1610 C CA . LEU A 1 216 ? 3.139 -10.602 -12.164 1 98.25 216 LEU A CA 1
ATOM 1611 C C . LEU A 1 216 ? 1.882 -11.203 -11.547 1 98.25 216 LEU A C 1
ATOM 1613 O O . LEU A 1 216 ? 0.804 -11.148 -12.141 1 98.25 216 LEU A O 1
ATOM 1617 N N . SER A 1 217 ? 2.021 -11.766 -10.391 1 98.75 217 SER A N 1
ATOM 1618 C CA . SER A 1 217 ? 0.887 -12.414 -9.75 1 98.75 217 SER A CA 1
ATOM 1619 C C . SER A 1 217 ? -0.212 -11.414 -9.414 1 98.75 217 SER A C 1
ATOM 1621 O O . SER A 1 217 ? -1.399 -11.719 -9.531 1 98.75 217 SER A O 1
ATOM 1623 N N . ALA A 1 218 ? 0.176 -10.211 -9 1 98.88 218 ALA A N 1
ATOM 1624 C CA . ALA A 1 218 ? -0.805 -9.164 -8.742 1 98.88 218 ALA A CA 1
ATOM 1625 C C . ALA A 1 218 ? -1.519 -8.75 -10.031 1 98.88 218 ALA A C 1
ATOM 1627 O O . ALA A 1 218 ? -2.73 -8.523 -10.023 1 98.88 218 ALA A O 1
ATOM 1628 N N . ALA A 1 219 ? -0.751 -8.625 -11.109 1 98.88 219 ALA A N 1
ATOM 1629 C CA . ALA A 1 219 ? -1.346 -8.289 -12.398 1 98.88 219 ALA A CA 1
ATOM 1630 C C . ALA A 1 219 ? -2.35 -9.352 -12.836 1 98.88 219 ALA A C 1
ATOM 1632 O O . ALA A 1 219 ? -3.438 -9.031 -13.32 1 98.88 219 ALA A O 1
ATOM 1633 N N . LEU A 1 220 ? -1.995 -10.602 -12.672 1 98.81 220 LEU A N 1
ATOM 1634 C CA . LEU A 1 220 ? -2.891 -11.703 -13.008 1 98.81 220 LEU A CA 1
ATOM 1635 C C . LEU A 1 220 ? -4.195 -11.602 -12.227 1 98.81 220 LEU A C 1
ATOM 1637 O O . LEU A 1 220 ? -5.277 -11.742 -12.797 1 98.81 220 LEU A O 1
ATOM 1641 N N . ALA A 1 221 ? -4.078 -11.32 -10.953 1 98.81 221 ALA A N 1
ATOM 1642 C CA . ALA A 1 221 ? -5.266 -11.164 -10.117 1 98.81 221 ALA A CA 1
ATOM 1643 C C . ALA A 1 221 ? -6.117 -9.984 -10.578 1 98.81 221 ALA A C 1
ATOM 1645 O O . ALA A 1 221 ? -7.336 -10.109 -10.719 1 98.81 221 ALA A O 1
ATOM 1646 N N . ALA A 1 222 ? -5.496 -8.891 -10.867 1 98.62 222 ALA A N 1
ATOM 1647 C CA . ALA A 1 222 ? -6.211 -7.664 -11.227 1 98.62 222 ALA A CA 1
ATOM 1648 C C . ALA A 1 222 ? -6.918 -7.82 -12.57 1 98.62 222 ALA A C 1
ATOM 1650 O O . ALA A 1 222 ? -7.992 -7.246 -12.781 1 98.62 222 ALA A O 1
ATOM 1651 N N . LEU A 1 223 ? -6.41 -8.578 -13.477 1 98.56 223 LEU A N 1
ATOM 1652 C CA . LEU A 1 223 ? -6.867 -8.625 -14.859 1 98.56 223 LEU A CA 1
ATOM 1653 C C . LEU A 1 223 ? -7.863 -9.766 -15.062 1 98.56 223 LEU A C 1
ATOM 1655 O O . LEU A 1 223 ? -8.703 -9.703 -15.961 1 98.56 223 LEU A O 1
ATOM 1659 N N . ARG A 1 224 ? -7.793 -10.773 -14.211 1 98.31 224 ARG A N 1
ATOM 1660 C CA . ARG A 1 224 ? -8.523 -12.016 -14.453 1 98.31 224 ARG A CA 1
ATOM 1661 C C . ARG A 1 224 ? -10.016 -11.75 -14.609 1 98.31 224 ARG A C 1
ATOM 1663 O O . ARG A 1 224 ? -10.656 -12.289 -15.508 1 98.31 224 ARG A O 1
ATOM 1670 N N . PRO A 1 225 ? -10.594 -10.891 -13.75 1 97.5 225 PRO A N 1
ATOM 1671 C CA . PRO A 1 225 ? -12.047 -10.688 -13.844 1 97.5 225 PRO A CA 1
ATOM 1672 C C . PRO A 1 225 ? -12.469 -10.031 -15.156 1 97.5 225 PRO A C 1
ATOM 1674 O O . PRO A 1 225 ? -13.656 -10.023 -15.492 1 97.5 225 PRO A O 1
ATOM 1677 N N . ARG A 1 226 ? -11.523 -9.531 -15.914 1 96.88 226 ARG A N 1
ATOM 1678 C CA . ARG A 1 226 ? -11.852 -8.789 -17.125 1 96.88 226 ARG A CA 1
ATOM 1679 C C . ARG A 1 226 ? -11.648 -9.641 -18.375 1 96.88 226 ARG A C 1
ATOM 1681 O O . ARG A 1 226 ? -11.984 -9.227 -19.484 1 96.88 226 ARG A O 1
ATOM 1688 N N . HIS A 1 227 ? -11.109 -10.812 -18.203 1 96.56 227 HIS A N 1
ATOM 1689 C CA . HIS A 1 227 ? -10.812 -11.672 -19.344 1 96.56 227 HIS A CA 1
ATOM 1690 C C . HIS A 1 227 ? -11.523 -13.016 -19.219 1 96.56 227 HIS A C 1
ATOM 1692 O O . HIS A 1 227 ? -11.859 -13.445 -18.109 1 96.56 227 HIS A O 1
ATOM 1698 N N . ASP A 1 228 ? -11.656 -13.664 -20.281 1 94.06 228 ASP A N 1
ATOM 1699 C CA . ASP A 1 228 ? -12.484 -14.867 -20.328 1 94.06 228 ASP A CA 1
ATOM 1700 C C . ASP A 1 228 ? -11.68 -16.109 -19.969 1 94.06 228 ASP A C 1
ATOM 1702 O O . ASP A 1 228 ? -12.25 -17.156 -19.656 1 94.06 228 ASP A O 1
ATOM 1706 N N . SER A 1 229 ? -10.344 -16.031 -20.094 1 95.81 229 SER A N 1
ATOM 1707 C CA . SER A 1 229 ? -9.508 -17.203 -19.828 1 95.81 229 SER A CA 1
ATOM 1708 C C . SER A 1 229 ? -8.188 -16.797 -19.188 1 95.81 229 SER A C 1
ATOM 1710 O O . SER A 1 229 ? -7.754 -15.648 -19.312 1 95.81 229 SER A O 1
ATOM 1712 N N . TRP A 1 230 ? -7.574 -17.734 -18.547 1 97.25 230 TRP A N 1
ATOM 1713 C CA . TRP A 1 230 ? -6.242 -17.5 -18 1 97.25 230 TRP A CA 1
ATOM 1714 C C . TRP A 1 230 ? -5.234 -17.25 -19.109 1 97.25 230 TRP A C 1
ATOM 1716 O O . TRP A 1 230 ? -4.301 -16.453 -18.953 1 97.25 230 TRP A O 1
ATOM 1726 N N . GLY A 1 231 ? -5.426 -17.953 -20.25 1 97.06 231 GLY A N 1
ATOM 1727 C CA . GLY A 1 231 ? -4.531 -17.719 -21.375 1 97.06 231 GLY A CA 1
ATOM 1728 C C . GLY A 1 231 ? -4.461 -16.266 -21.797 1 97.06 231 GLY A C 1
ATOM 1729 O O . GLY A 1 231 ? -3.373 -15.711 -21.938 1 97.06 231 GLY A O 1
ATOM 1730 N N . GLU A 1 232 ? -5.594 -15.664 -21.953 1 97 232 GLU A N 1
ATOM 1731 C CA . GLU A 1 232 ? -5.66 -14.242 -22.297 1 97 232 GLU A CA 1
ATOM 1732 C C . GLU A 1 232 ? -5.109 -13.375 -21.172 1 97 232 GLU A C 1
ATOM 1734 O O . GLU A 1 232 ? -4.383 -12.414 -21.422 1 97 232 GLU A O 1
ATOM 1739 N N . THR A 1 233 ? -5.488 -13.75 -19.969 1 98.12 233 THR A N 1
ATOM 1740 C CA . THR A 1 233 ? -5.047 -12.992 -18.797 1 98.12 233 THR A CA 1
ATOM 1741 C C . THR A 1 233 ? -3.523 -12.992 -18.703 1 98.12 233 THR A C 1
ATOM 1743 O O . THR A 1 233 ? -2.912 -11.945 -18.484 1 98.12 233 THR A O 1
ATOM 1746 N N . VAL A 1 234 ? -2.914 -14.141 -18.891 1 98.06 234 VAL A N 1
ATOM 1747 C CA . VAL A 1 234 ? -1.467 -14.289 -18.781 1 98.06 234 VAL A CA 1
ATOM 1748 C C . VAL A 1 234 ? -0.78 -13.469 -19.859 1 98.06 234 VAL A C 1
ATOM 1750 O O . VAL A 1 234 ? 0.229 -12.805 -19.609 1 98.06 234 VAL A O 1
ATOM 1753 N N . LYS A 1 235 ? -1.319 -13.492 -21.031 1 97.44 235 LYS A N 1
ATOM 1754 C CA . LYS A 1 235 ? -0.75 -12.734 -22.141 1 97.44 235 LYS A CA 1
ATOM 1755 C C . LYS A 1 235 ? -0.669 -11.242 -21.812 1 97.44 235 LYS A C 1
ATOM 1757 O O . LYS A 1 235 ? 0.384 -10.625 -21.969 1 97.44 235 LYS A O 1
ATOM 1762 N N . VAL A 1 236 ? -1.746 -10.688 -21.297 1 98.19 236 VAL A N 1
ATOM 1763 C CA . VAL A 1 236 ? -1.816 -9.266 -21 1 98.19 236 VAL A CA 1
ATOM 1764 C C . VAL A 1 236 ? -0.936 -8.953 -19.781 1 98.19 236 VAL A C 1
ATOM 1766 O O . VAL A 1 236 ? -0.22 -7.949 -19.781 1 98.19 236 VAL A O 1
ATOM 1769 N N . ALA A 1 237 ? -0.952 -9.797 -18.781 1 98.44 237 ALA A N 1
ATOM 1770 C CA . ALA A 1 237 ? -0.16 -9.586 -17.562 1 98.44 237 ALA A CA 1
ATOM 1771 C C . ALA A 1 237 ? 1.334 -9.617 -17.875 1 98.44 237 ALA A C 1
ATOM 1773 O O . ALA A 1 237 ? 2.098 -8.797 -17.359 1 98.44 237 ALA A O 1
ATOM 1774 N N . LYS A 1 238 ? 1.764 -10.523 -18.688 1 97.12 238 LYS A N 1
ATOM 1775 C CA . LYS A 1 238 ? 3.172 -10.633 -19.062 1 97.12 238 LYS A CA 1
ATOM 1776 C C . LYS A 1 238 ? 3.619 -9.422 -19.875 1 97.12 238 LYS A C 1
ATOM 1778 O O . LYS A 1 238 ? 4.746 -8.945 -19.719 1 97.12 238 LYS A O 1
ATOM 1783 N N . ALA A 1 239 ? 2.771 -8.945 -20.75 1 97.56 239 ALA A N 1
ATOM 1784 C CA . ALA A 1 239 ? 3.09 -7.738 -21.516 1 97.56 239 ALA A CA 1
ATOM 1785 C C . ALA A 1 239 ? 3.273 -6.539 -20.594 1 97.56 239 ALA A C 1
ATOM 1787 O O . ALA A 1 239 ? 4.199 -5.746 -20.766 1 97.56 239 ALA A O 1
ATOM 1788 N N . TYR A 1 240 ? 2.393 -6.441 -19.641 1 98.19 240 TYR A N 1
ATOM 1789 C CA . TYR A 1 240 ? 2.498 -5.391 -18.625 1 98.19 240 TYR A CA 1
ATOM 1790 C C . TYR A 1 240 ? 3.824 -5.48 -17.891 1 98.19 240 TYR A C 1
ATOM 1792 O O . TYR A 1 240 ? 4.539 -4.484 -17.75 1 98.19 240 TYR A O 1
ATOM 1800 N N . LEU A 1 241 ? 4.16 -6.66 -17.438 1 97.5 241 LEU A N 1
ATOM 1801 C CA . LEU A 1 241 ? 5.391 -6.863 -16.672 1 97.5 241 LEU A CA 1
ATOM 1802 C C . LEU A 1 241 ? 6.613 -6.574 -17.531 1 97.5 241 LEU A C 1
ATOM 1804 O O . LEU A 1 241 ? 7.594 -5.992 -17.062 1 97.5 241 LEU A O 1
ATOM 1808 N N . GLN A 1 242 ? 6.539 -6.992 -18.781 1 96.12 242 GLN A N 1
ATOM 1809 C CA . GLN A 1 242 ? 7.641 -6.754 -19.703 1 96.12 242 GLN A CA 1
ATOM 1810 C C . GLN A 1 242 ? 7.953 -5.266 -19.812 1 96.12 242 GLN A C 1
ATOM 1812 O O . GLN A 1 242 ? 9.117 -4.863 -19.766 1 96.12 242 GLN A O 1
ATOM 1817 N N . GLN A 1 243 ? 6.969 -4.492 -19.953 1 97.62 243 GLN A N 1
ATOM 1818 C CA . GLN A 1 243 ? 7.152 -3.051 -20.047 1 97.62 243 GLN A CA 1
ATOM 1819 C C . GLN A 1 243 ? 7.656 -2.465 -18.734 1 97.62 243 GLN A C 1
ATOM 1821 O O . GLN A 1 243 ? 8.484 -1.551 -18.734 1 97.62 243 GLN A O 1
ATOM 1826 N N . ALA A 1 244 ? 7.105 -2.967 -17.641 1 98 244 ALA A N 1
ATOM 1827 C CA . ALA A 1 244 ? 7.551 -2.514 -16.328 1 98 244 ALA A CA 1
ATOM 1828 C C . ALA A 1 244 ? 9.047 -2.771 -16.141 1 98 244 ALA A C 1
ATOM 1830 O O . ALA A 1 244 ? 9.766 -1.928 -15.602 1 98 244 ALA A O 1
ATOM 1831 N N . LEU A 1 245 ? 9.492 -3.932 -16.609 1 96.88 245 LEU A N 1
ATOM 1832 C CA . LEU A 1 245 ? 10.898 -4.305 -16.516 1 96.88 245 LEU A CA 1
ATOM 1833 C C . LEU A 1 245 ? 11.758 -3.428 -17.422 1 96.88 245 LEU A C 1
ATOM 1835 O O . LEU A 1 245 ? 12.828 -2.967 -17.016 1 96.88 245 LEU A O 1
ATOM 1839 N N . GLN A 1 246 ? 11.289 -3.182 -18.578 1 96.56 246 GLN A N 1
ATOM 1840 C CA . GLN A 1 246 ? 12.031 -2.383 -19.547 1 96.56 246 GLN A CA 1
ATOM 1841 C C . GLN A 1 246 ? 12.266 -0.967 -19.031 1 96.56 246 GLN A C 1
ATOM 1843 O O . GLN A 1 246 ? 13.266 -0.331 -19.391 1 96.56 246 GLN A O 1
ATOM 1848 N N . GLN A 1 247 ? 11.398 -0.516 -18.172 1 96.62 247 GLN A N 1
ATOM 1849 C CA . GLN A 1 247 ? 11.5 0.859 -17.688 1 96.62 247 GLN A CA 1
ATOM 1850 C C . GLN A 1 247 ? 11.992 0.907 -16.25 1 96.62 247 GLN A C 1
ATOM 1852 O O . GLN A 1 247 ? 11.984 1.966 -15.625 1 96.62 247 GLN A O 1
ATOM 1857 N N . ALA A 1 248 ? 12.414 -0.201 -15.727 1 95.94 248 ALA A N 1
ATOM 1858 C CA . ALA A 1 248 ? 12.828 -0.302 -14.328 1 95.94 248 ALA A CA 1
ATOM 1859 C C . ALA A 1 248 ? 14.008 0.617 -14.039 1 95.94 248 ALA A C 1
ATOM 1861 O O . ALA A 1 248 ? 14.062 1.242 -12.977 1 95.94 248 ALA A O 1
ATOM 1862 N N . ASP A 1 249 ? 14.906 0.81 -14.953 1 94 249 ASP A N 1
ATOM 1863 C CA . ASP A 1 249 ? 16.141 1.572 -14.758 1 94 249 ASP A CA 1
ATOM 1864 C C . ASP A 1 249 ? 15.844 3.064 -14.633 1 94 249 ASP A C 1
ATOM 1866 O O . ASP A 1 249 ? 16.672 3.828 -14.141 1 94 249 ASP A O 1
ATOM 1870 N N . THR A 1 250 ? 14.664 3.453 -15.016 1 93.25 250 THR A N 1
ATOM 1871 C CA . THR A 1 250 ? 14.336 4.875 -14.969 1 93.25 250 THR A CA 1
ATOM 1872 C C . THR A 1 250 ? 13.961 5.301 -13.555 1 93.25 250 THR A C 1
ATOM 1874 O O . THR A 1 250 ? 13.938 6.492 -13.242 1 93.25 250 THR A O 1
ATOM 1877 N N . LEU A 1 251 ? 13.562 4.445 -12.57 1 92.06 251 LEU A N 1
ATOM 1878 C CA . LEU A 1 251 ? 13.094 4.777 -11.227 1 92.06 251 LEU A CA 1
ATOM 1879 C C . LEU A 1 251 ? 14.258 5.152 -10.32 1 92.06 251 LEU A C 1
ATOM 1881 O O . LEU A 1 251 ? 14.117 5.984 -9.422 1 92.06 251 LEU A O 1
ATOM 1885 N N . GLU A 1 252 ? 15.453 4.668 -10.438 1 90.31 252 GLU A N 1
ATOM 1886 C CA . GLU A 1 252 ? 16.625 4.941 -9.617 1 90.31 252 GLU A CA 1
ATOM 1887 C C . GLU A 1 252 ? 16.328 4.77 -8.133 1 90.31 252 GLU A C 1
ATOM 1889 O O . GLU A 1 252 ? 16.594 5.668 -7.328 1 90.31 252 GLU A O 1
ATOM 1894 N N . VAL A 1 253 ? 15.805 3.662 -7.719 1 95.25 253 VAL A N 1
ATOM 1895 C CA . VAL A 1 253 ? 15.375 3.393 -6.352 1 95.25 253 VAL A CA 1
ATOM 1896 C C . VAL A 1 253 ? 16.359 2.447 -5.668 1 95.25 253 VAL A C 1
ATOM 1898 O O . VAL A 1 253 ? 16.469 1.275 -6.039 1 95.25 253 VAL A O 1
ATOM 1901 N N . GLY A 1 254 ? 17.062 2.996 -4.68 1 95.19 254 GLY A N 1
ATOM 1902 C CA . GLY A 1 254 ? 17.906 2.172 -3.834 1 95.19 254 GLY A CA 1
ATOM 1903 C C . GLY A 1 254 ? 19.266 1.885 -4.449 1 95.19 254 GLY A C 1
ATOM 1904 O O . GLY A 1 254 ? 19.531 2.275 -5.586 1 95.19 254 GLY A O 1
ATOM 1905 N N . HIS A 1 255 ? 20.172 1.188 -3.723 1 96.31 255 HIS A N 1
ATOM 1906 C CA . HIS A 1 255 ? 21.547 0.93 -4.133 1 96.31 255 HIS A CA 1
ATOM 1907 C C . HIS A 1 255 ? 21.734 -0.533 -4.516 1 96.31 255 HIS A C 1
ATOM 1909 O O . HIS A 1 255 ? 22.812 -0.917 -4.996 1 96.31 255 HIS A O 1
ATOM 1915 N N . GLY A 1 256 ? 20.703 -1.374 -4.312 1 96.19 256 GLY A N 1
ATOM 1916 C CA . GLY A 1 256 ? 20.766 -2.783 -4.664 1 96.19 256 GLY A CA 1
ATOM 1917 C C . GLY A 1 256 ? 19.938 -3.123 -5.891 1 96.19 256 GLY A C 1
ATOM 1918 O O . GLY A 1 256 ? 20.047 -2.463 -6.926 1 96.19 256 GLY A O 1
ATOM 1919 N N . ILE A 1 257 ? 19.203 -4.258 -5.797 1 95.94 257 ILE A N 1
ATOM 1920 C CA . ILE A 1 257 ? 18.297 -4.645 -6.863 1 95.94 257 ILE A CA 1
ATOM 1921 C C . ILE A 1 257 ? 16.984 -3.859 -6.738 1 95.94 257 ILE A C 1
ATOM 1923 O O . ILE A 1 257 ? 16.188 -4.121 -5.84 1 95.94 257 ILE A O 1
ATOM 1927 N N . GLY A 1 258 ? 16.781 -2.938 -7.641 1 96.31 258 GLY A N 1
ATOM 1928 C CA . GLY A 1 258 ? 15.641 -2.035 -7.574 1 96.31 258 GLY A CA 1
ATOM 1929 C C . GLY A 1 258 ? 14.352 -2.658 -8.086 1 96.31 258 GLY A C 1
ATOM 1930 O O . GLY A 1 258 ? 14.359 -3.787 -8.586 1 96.31 258 GLY A O 1
ATOM 1931 N N . PRO A 1 259 ? 13.289 -1.901 -7.906 1 97.5 259 PRO A N 1
ATOM 1932 C CA . PRO A 1 259 ? 11.961 -2.377 -8.297 1 97.5 259 PRO A CA 1
ATOM 1933 C C . PRO A 1 259 ? 11.711 -2.256 -9.805 1 97.5 259 PRO A C 1
ATOM 1935 O O . PRO A 1 259 ? 12.477 -1.597 -10.508 1 97.5 259 PRO A O 1
ATOM 1938 N N . VAL A 1 260 ? 10.625 -2.943 -10.25 1 97.56 260 VAL A N 1
ATOM 1939 C CA . VAL A 1 260 ? 10.094 -2.705 -11.594 1 97.56 260 VAL A CA 1
ATOM 1940 C C . VAL A 1 260 ? 9.266 -1.424 -11.602 1 97.56 260 VAL A C 1
ATOM 1942 O O . VAL A 1 260 ? 8.891 -0.909 -10.547 1 97.56 260 VAL A O 1
ATOM 1945 N N . HIS A 1 261 ? 9.008 -0.867 -12.812 1 98 261 HIS A N 1
ATOM 1946 C CA . HIS A 1 261 ? 8.234 0.365 -12.938 1 98 261 HIS A CA 1
ATOM 1947 C C . HIS A 1 261 ? 6.75 0.07 -13.117 1 98 261 HIS A C 1
ATOM 1949 O O . HIS A 1 261 ? 6.242 0.075 -14.242 1 98 261 HIS A O 1
ATOM 1955 N N . HIS A 1 262 ? 6.012 -0.044 -12.023 1 98.56 262 HIS A N 1
ATOM 1956 C CA . HIS A 1 262 ? 4.617 -0.479 -12.031 1 98.56 262 HIS A CA 1
ATOM 1957 C C . HIS A 1 262 ? 3.752 0.459 -12.867 1 98.56 262 HIS A C 1
ATOM 1959 O O . HIS A 1 262 ? 2.785 0.023 -13.492 1 98.56 262 HIS A O 1
ATOM 1965 N N . PHE A 1 263 ? 4.086 1.763 -12.875 1 98.19 263 PHE A N 1
ATOM 1966 C CA . PHE A 1 263 ? 3.209 2.758 -13.484 1 98.19 263 PHE A CA 1
ATOM 1967 C C . PHE A 1 263 ? 3.791 3.266 -14.797 1 98.19 263 PHE A C 1
ATOM 1969 O O . PHE A 1 263 ? 3.578 4.422 -15.172 1 98.19 263 PHE A O 1
ATOM 1976 N N . HIS A 1 264 ? 4.57 2.432 -15.469 1 96.69 264 HIS A N 1
ATOM 1977 C CA . HIS A 1 264 ? 5.289 2.789 -16.688 1 96.69 264 HIS A CA 1
ATOM 1978 C C . HIS A 1 264 ? 4.34 3.367 -17.734 1 96.69 264 HIS A C 1
ATOM 1980 O O . HIS A 1 264 ? 4.734 4.227 -18.531 1 96.69 264 HIS A O 1
ATOM 1986 N N . HIS A 1 265 ? 3.062 2.889 -17.734 1 95.44 265 HIS A N 1
ATOM 1987 C CA . HIS A 1 265 ? 2.09 3.332 -18.719 1 95.44 265 HIS A CA 1
ATOM 1988 C C . HIS A 1 265 ? 1.642 4.766 -18.453 1 95.44 265 HIS A C 1
ATOM 1990 O O . HIS A 1 265 ? 1.234 5.477 -19.375 1 95.44 265 HIS A O 1
ATOM 1996 N N . TRP A 1 266 ? 1.766 5.172 -17.219 1 94.69 266 TRP A N 1
ATOM 1997 C CA . TRP A 1 266 ? 1.157 6.438 -16.828 1 94.69 266 TRP A CA 1
ATOM 1998 C C . TRP A 1 266 ? 2.219 7.516 -16.641 1 94.69 266 TRP A C 1
ATOM 2000 O O . TRP A 1 266 ? 1.965 8.695 -16.891 1 94.69 266 TRP A O 1
ATOM 2010 N N . TRP A 1 267 ? 3.365 7.148 -16.172 1 93.5 267 TRP A N 1
ATOM 2011 C CA . TRP A 1 267 ? 4.438 8.125 -16 1 93.5 267 TRP A CA 1
ATOM 2012 C C . TRP A 1 267 ? 5.797 7.434 -15.938 1 93.5 267 TRP A C 1
ATOM 2014 O O . TRP A 1 267 ? 5.879 6.234 -15.656 1 93.5 267 TRP A O 1
ATOM 2024 N N . MET B 1 1 ? 12.938 14.836 -15.93 1 58.88 1 MET B N 1
ATOM 2025 C CA . MET B 1 1 ? 12.523 15.305 -14.609 1 58.88 1 MET B CA 1
ATOM 2026 C C . MET B 1 1 ? 12.898 14.289 -13.539 1 58.88 1 MET B C 1
ATOM 2028 O O . MET B 1 1 ? 12.898 13.086 -13.789 1 58.88 1 MET B O 1
ATOM 2032 N N . LYS B 1 2 ? 13.477 14.742 -12.375 1 77.12 2 LYS B N 1
ATOM 2033 C CA . LYS B 1 2 ? 13.938 13.875 -11.297 1 77.12 2 LYS B CA 1
ATOM 2034 C C . LYS B 1 2 ? 12.789 13.055 -10.719 1 77.12 2 LYS B C 1
ATOM 2036 O O . LYS B 1 2 ? 11.688 13.578 -10.531 1 77.12 2 LYS B O 1
ATOM 2041 N N . ARG B 1 3 ? 12.938 11.75 -10.578 1 91.38 3 ARG B N 1
ATOM 2042 C CA . ARG B 1 3 ? 11.93 10.883 -9.969 1 91.38 3 ARG B CA 1
ATOM 2043 C C . ARG B 1 3 ? 11.812 11.148 -8.469 1 91.38 3 ARG B C 1
ATOM 2045 O O . ARG B 1 3 ? 12.82 11.32 -7.785 1 91.38 3 ARG B O 1
ATOM 2052 N N . ILE B 1 4 ? 10.617 11.391 -8.047 1 96.94 4 ILE B N 1
ATOM 2053 C CA . ILE B 1 4 ? 10.367 11.656 -6.637 1 96.94 4 ILE B CA 1
ATOM 2054 C C . ILE B 1 4 ? 10.156 10.336 -5.898 1 96.94 4 ILE B C 1
ATOM 2056 O O . ILE B 1 4 ? 9.352 9.5 -6.324 1 96.94 4 ILE B O 1
ATOM 2060 N N . ASN B 1 5 ? 10.906 10.102 -4.871 1 98.19 5 ASN B N 1
ATOM 2061 C CA . ASN B 1 5 ? 10.68 9.023 -3.918 1 98.19 5 ASN B CA 1
ATOM 2062 C C . ASN B 1 5 ? 10.047 9.539 -2.629 1 98.19 5 ASN B C 1
ATOM 2064 O O . ASN B 1 5 ? 10.641 10.359 -1.925 1 98.19 5 ASN B O 1
ATOM 2068 N N . ALA B 1 6 ? 8.867 9.047 -2.334 1 98.69 6 ALA B N 1
ATOM 2069 C CA . ALA B 1 6 ? 8.133 9.484 -1.148 1 98.69 6 ALA B CA 1
ATOM 2070 C C . ALA B 1 6 ? 8.008 8.344 -0.14 1 98.69 6 ALA B C 1
ATOM 2072 O O . ALA B 1 6 ? 7.902 7.176 -0.521 1 98.69 6 ALA B O 1
ATOM 2073 N N . LEU B 1 7 ? 7.984 8.68 1.144 1 98.88 7 LEU B N 1
ATOM 2074 C CA . LEU B 1 7 ? 7.863 7.727 2.242 1 98.88 7 LEU B CA 1
ATOM 2075 C C . LEU B 1 7 ? 6.625 8.016 3.082 1 98.88 7 LEU B C 1
ATOM 2077 O O . LEU B 1 7 ? 6.387 9.164 3.469 1 98.88 7 LEU B O 1
ATOM 2081 N N . THR B 1 8 ? 5.793 7.02 3.246 1 98.88 8 THR B N 1
ATOM 2082 C CA . THR B 1 8 ? 4.711 7.141 4.219 1 98.88 8 THR B CA 1
ATOM 2083 C C . THR B 1 8 ? 5.035 6.355 5.488 1 98.88 8 THR B C 1
ATOM 2085 O O . THR B 1 8 ? 5.527 5.227 5.418 1 98.88 8 THR B O 1
ATOM 2088 N N . ILE B 1 9 ? 4.914 6.98 6.609 1 98.81 9 ILE B N 1
ATOM 2089 C CA . ILE B 1 9 ? 5.043 6.41 7.945 1 98.81 9 ILE B CA 1
ATOM 2090 C C . ILE B 1 9 ? 3.691 6.457 8.656 1 98.81 9 ILE B C 1
ATOM 2092 O O . ILE B 1 9 ? 3.293 7.5 9.18 1 98.81 9 ILE B O 1
ATOM 2096 N N . ALA B 1 10 ? 3 5.355 8.672 1 98.62 10 ALA B N 1
ATOM 2097 C CA . ALA B 1 10 ? 1.621 5.41 9.148 1 98.62 10 ALA B CA 1
ATOM 2098 C C . ALA B 1 10 ? 1.089 4.012 9.453 1 98.62 10 ALA B C 1
ATOM 2100 O O . ALA B 1 10 ? 1.788 3.018 9.25 1 98.62 10 ALA B O 1
ATOM 2101 N N . GLY B 1 11 ? -0.093 3.959 10.047 1 98.25 11 GLY B N 1
ATOM 2102 C CA . GLY B 1 11 ? -0.817 2.707 10.188 1 98.25 11 GLY B CA 1
ATOM 2103 C C . GLY B 1 11 ? -1.442 2.229 8.891 1 98.25 11 GLY B C 1
ATOM 2104 O O . GLY B 1 11 ? -1.296 2.873 7.852 1 98.25 11 GLY B O 1
ATOM 2105 N N . THR B 1 12 ? -2.09 1.053 9.016 1 98.56 12 THR B N 1
ATOM 2106 C CA . THR B 1 12 ? -2.666 0.431 7.824 1 98.56 12 THR B CA 1
ATOM 2107 C C . THR B 1 12 ? -4.184 0.581 7.82 1 98.56 12 THR B C 1
ATOM 2109 O O . THR B 1 12 ? -4.789 0.864 8.852 1 98.56 12 THR B O 1
ATOM 2112 N N . ASP B 1 13 ? -4.77 0.488 6.723 1 98.31 13 ASP B N 1
ATOM 2113 C CA . ASP B 1 13 ? -6.199 0.305 6.492 1 98.31 13 ASP B CA 1
ATOM 2114 C C . ASP B 1 13 ? -6.457 -0.804 5.477 1 98.31 13 ASP B C 1
ATOM 2116 O O . ASP B 1 13 ? -6.383 -0.574 4.27 1 98.31 13 ASP B O 1
ATOM 2120 N N . PRO B 1 14 ? -6.836 -1.961 5.949 1 98.62 14 PRO B N 1
ATOM 2121 C CA . PRO B 1 14 ? -7 -3.107 5.051 1 98.62 14 PRO B CA 1
ATOM 2122 C C . PRO B 1 14 ? -8.055 -2.863 3.973 1 98.62 14 PRO B C 1
ATOM 2124 O O . PRO B 1 14 ? -7.984 -3.459 2.895 1 98.62 14 PRO B O 1
ATOM 2127 N N . SER B 1 15 ? -8.977 -1.961 4.152 1 98.19 15 SER B N 1
ATOM 2128 C CA . SER B 1 15 ? -9.992 -1.679 3.146 1 98.19 15 SER B CA 1
ATOM 2129 C C . SER B 1 15 ? -9.414 -0.895 1.976 1 98.19 15 SER B C 1
ATOM 2131 O O . SER B 1 15 ? -10.039 -0.801 0.915 1 98.19 15 SER B O 1
ATOM 2133 N N . GLY B 1 16 ? -8.203 -0.286 2.219 1 98.31 16 GLY B N 1
ATOM 2134 C CA . GLY B 1 16 ? -7.5 0.401 1.146 1 98.31 16 GLY B CA 1
ATOM 2135 C C . GLY B 1 16 ? -7.844 1.877 1.058 1 98.31 16 GLY B C 1
ATOM 2136 O O . GLY B 1 16 ? -7.328 2.588 0.194 1 98.31 16 GLY B O 1
ATOM 2137 N N . GLY B 1 17 ? -8.688 2.379 1.979 1 97.62 17 GLY B N 1
ATOM 2138 C CA . GLY B 1 17 ? -9.203 3.732 1.84 1 97.62 17 GLY B CA 1
ATOM 2139 C C . GLY B 1 17 ? -8.406 4.754 2.633 1 97.62 17 GLY B C 1
ATOM 2140 O O . GLY B 1 17 ? -8.523 5.957 2.389 1 97.62 17 GLY B O 1
ATOM 2141 N N . ALA B 1 18 ? -7.621 4.363 3.572 1 97.88 18 ALA B N 1
ATOM 2142 C CA . ALA B 1 18 ? -6.801 5.23 4.414 1 97.88 18 ALA B CA 1
ATOM 2143 C C . ALA B 1 18 ? -5.453 4.586 4.719 1 97.88 18 ALA B C 1
ATOM 2145 O O . ALA B 1 18 ? -5.027 3.664 4.02 1 97.88 18 ALA B O 1
ATOM 2146 N N . GLY B 1 19 ? -4.703 5.18 5.605 1 97.94 19 GLY B N 1
ATOM 2147 C CA . GLY B 1 19 ? -3.438 4.594 6.016 1 97.94 19 GLY B CA 1
ATOM 2148 C C . GLY B 1 19 ? -2.393 4.609 4.918 1 97.94 19 GLY B C 1
ATOM 2149 O O . GLY B 1 19 ? -2.459 5.43 3.998 1 97.94 19 GLY B O 1
ATOM 2150 N N . ILE B 1 20 ? -1.421 3.645 5.02 1 98.75 20 ILE B N 1
ATOM 2151 C CA . ILE B 1 20 ? -0.331 3.594 4.051 1 98.75 20 ILE B CA 1
ATOM 2152 C C . ILE B 1 20 ? -0.881 3.234 2.674 1 98.75 20 ILE B C 1
ATOM 2154 O O . ILE B 1 20 ? -0.298 3.602 1.649 1 98.75 20 ILE B O 1
ATOM 2158 N N . GLN B 1 21 ? -2.07 2.504 2.672 1 98.81 21 GLN B N 1
ATOM 2159 C CA . GLN B 1 21 ? -2.66 2.119 1.393 1 98.81 21 GLN B CA 1
ATOM 2160 C C . GLN B 1 21 ? -3.096 3.348 0.598 1 98.81 21 GLN B C 1
ATOM 2162 O O . GLN B 1 21 ? -2.758 3.482 -0.58 1 98.81 21 GLN B O 1
ATOM 2167 N N . ALA B 1 22 ? -3.785 4.262 1.287 1 98.62 22 ALA B N 1
ATOM 2168 C CA . ALA B 1 22 ? -4.195 5.5 0.631 1 98.62 22 ALA B CA 1
ATOM 2169 C C . ALA B 1 22 ? -2.986 6.348 0.248 1 98.62 22 ALA B C 1
ATOM 2171 O O . ALA B 1 22 ? -2.975 6.98 -0.81 1 98.62 22 ALA B O 1
ATOM 2172 N N . ASP B 1 23 ? -2.01 6.367 1.127 1 98.88 23 ASP B N 1
ATOM 2173 C CA . ASP B 1 23 ? -0.801 7.145 0.867 1 98.88 23 ASP B CA 1
ATOM 2174 C C . ASP B 1 23 ? -0.091 6.648 -0.391 1 98.88 23 ASP B C 1
ATOM 2176 O O . ASP B 1 23 ? 0.27 7.445 -1.261 1 98.88 23 ASP B O 1
AT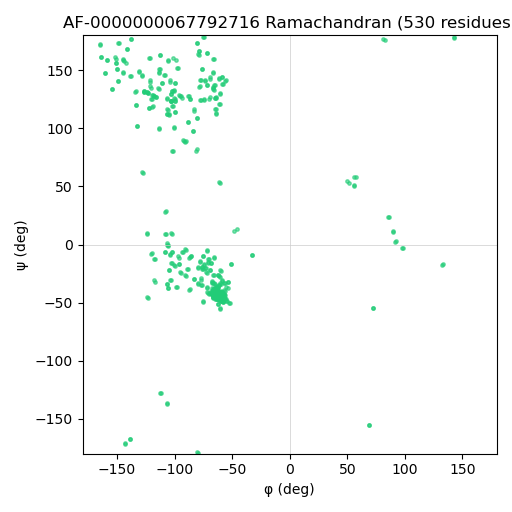OM 2180 N N . LEU B 1 24 ? 0.068 5.34 -0.484 1 98.88 24 LEU B N 1
ATOM 2181 C CA . LEU B 1 24 ? 0.735 4.746 -1.638 1 98.88 24 LEU B CA 1
ATOM 2182 C C . LEU B 1 24 ? -0.046 5.02 -2.918 1 98.88 24 LEU B C 1
ATOM 2184 O O . LEU B 1 24 ? 0.547 5.277 -3.969 1 98.88 24 LEU B O 1
ATOM 2188 N N . LYS B 1 25 ? -1.358 4.93 -2.855 1 98.81 25 LYS B N 1
ATOM 2189 C CA . LYS B 1 25 ? -2.191 5.215 -4.02 1 98.81 25 LYS B CA 1
ATOM 2190 C C . LYS B 1 25 ? -2.049 6.672 -4.453 1 98.81 25 LYS B C 1
ATOM 2192 O O . LYS B 1 25 ? -1.89 6.957 -5.645 1 98.81 25 LYS B O 1
ATOM 2197 N N . ALA B 1 26 ? -2.037 7.602 -3.488 1 98.88 26 ALA B N 1
ATOM 2198 C CA . ALA B 1 26 ? -1.896 9.023 -3.811 1 98.88 26 ALA B CA 1
ATOM 2199 C C . ALA B 1 26 ? -0.52 9.312 -4.398 1 98.88 26 ALA B C 1
ATOM 2201 O O . ALA B 1 26 ? -0.405 10.031 -5.398 1 98.88 26 ALA B O 1
ATOM 2202 N N . PHE B 1 27 ? 0.558 8.742 -3.738 1 98.81 27 PHE B N 1
ATOM 2203 C CA . PHE B 1 27 ? 1.901 8.891 -4.285 1 98.81 27 PHE B CA 1
ATOM 2204 C C . PHE B 1 27 ? 1.942 8.461 -5.746 1 98.81 27 PHE B C 1
ATOM 2206 O O . PHE B 1 27 ? 2.393 9.219 -6.609 1 98.81 27 PHE B O 1
ATOM 2213 N N . SER B 1 28 ? 1.406 7.277 -6.008 1 98.5 28 SER B N 1
ATOM 2214 C CA . SER B 1 28 ? 1.457 6.68 -7.336 1 98.5 28 SER B CA 1
ATOM 2215 C C . SER B 1 28 ? 0.654 7.5 -8.344 1 98.5 28 SER B C 1
ATOM 2217 O O . SER B 1 28 ? 1.114 7.746 -9.461 1 98.5 28 SER B O 1
ATOM 2219 N N . ALA B 1 29 ? -0.527 7.887 -7.93 1 98.56 29 ALA B N 1
ATOM 2220 C CA . ALA B 1 29 ? -1.397 8.656 -8.812 1 98.56 29 ALA B CA 1
ATOM 2221 C C . ALA B 1 29 ? -0.746 9.977 -9.211 1 98.56 29 ALA B C 1
ATOM 2223 O O . ALA B 1 29 ? -0.996 10.5 -10.297 1 98.56 29 ALA B O 1
ATOM 2224 N N . LEU B 1 30 ? 0.114 10.492 -8.359 1 98.31 30 LEU B N 1
ATOM 2225 C CA . LEU B 1 30 ? 0.718 11.797 -8.578 1 98.31 30 LEU B CA 1
ATOM 2226 C C . LEU B 1 30 ? 2.148 11.656 -9.094 1 98.31 30 LEU B C 1
ATOM 2228 O O . LEU B 1 30 ? 2.926 12.617 -9.039 1 98.31 30 LEU B O 1
ATOM 2232 N N . GLY B 1 31 ? 2.555 10.484 -9.438 1 97.38 31 GLY B N 1
ATOM 2233 C CA . GLY B 1 31 ? 3.805 10.266 -10.156 1 97.38 31 GLY B CA 1
ATOM 2234 C C . GLY B 1 31 ? 5.004 10.148 -9.234 1 97.38 31 GLY B C 1
ATOM 2235 O O . GLY B 1 31 ? 6.129 10.469 -9.625 1 97.38 31 GLY B O 1
ATOM 2236 N N . ALA B 1 32 ? 4.816 9.789 -8.047 1 98.12 32 ALA B N 1
ATOM 2237 C CA . ALA B 1 32 ? 5.898 9.57 -7.09 1 98.12 32 ALA B CA 1
ATOM 2238 C C . ALA B 1 32 ? 6.031 8.086 -6.738 1 98.12 32 ALA B C 1
ATOM 2240 O O . ALA B 1 32 ? 5.027 7.387 -6.586 1 98.12 32 ALA B O 1
ATOM 2241 N N . TYR B 1 33 ? 7.273 7.598 -6.645 1 98.44 33 TYR B N 1
ATOM 2242 C CA . TYR B 1 33 ? 7.512 6.25 -6.145 1 98.44 33 TYR B CA 1
ATOM 2243 C C . TYR B 1 33 ? 7.324 6.184 -4.633 1 98.44 33 TYR B C 1
ATOM 2245 O O . TYR B 1 33 ? 7.965 6.93 -3.891 1 98.44 33 TYR B O 1
ATOM 2253 N N . GLY B 1 34 ? 6.449 5.27 -4.199 1 98.69 34 GLY B N 1
ATOM 2254 C CA . GLY B 1 34 ? 6.086 5.246 -2.793 1 98.69 34 GLY B CA 1
ATOM 2255 C C . GLY B 1 34 ? 6.781 4.148 -2.012 1 98.69 34 GLY B C 1
ATOM 2256 O O . GLY B 1 34 ? 6.809 2.994 -2.443 1 98.69 34 GLY B O 1
ATOM 2257 N N . THR B 1 35 ? 7.355 4.461 -0.855 1 98.81 35 THR B N 1
ATOM 2258 C CA . THR B 1 35 ? 7.836 3.549 0.177 1 98.81 35 THR B CA 1
ATOM 2259 C C . THR B 1 35 ? 6.992 3.672 1.441 1 98.81 35 THR B C 1
ATOM 2261 O O . THR B 1 35 ? 6.172 4.586 1.562 1 98.81 35 THR B O 1
ATOM 2264 N N . SER B 1 36 ? 7.082 2.66 2.336 1 98.81 36 SER B N 1
ATOM 2265 C CA . SER B 1 36 ? 6.188 2.748 3.486 1 98.81 36 SER B CA 1
ATOM 2266 C C . SER B 1 36 ? 6.809 2.098 4.719 1 98.81 36 SER B C 1
ATOM 2268 O O . SER B 1 36 ? 7.508 1.09 4.609 1 98.81 36 SER B O 1
ATOM 2270 N N . VAL B 1 37 ? 6.621 2.676 5.789 1 98.81 37 VAL B N 1
ATOM 2271 C CA . VAL B 1 37 ? 6.906 2.133 7.109 1 98.81 37 VAL B CA 1
ATOM 2272 C C . VAL B 1 37 ? 5.613 2.031 7.918 1 98.81 37 VAL B C 1
ATOM 2274 O O . VAL B 1 37 ? 4.867 3.006 8.031 1 98.81 37 VAL B O 1
ATOM 2277 N N . ILE B 1 38 ? 5.371 0.888 8.445 1 98.81 38 ILE B N 1
ATOM 2278 C CA . ILE B 1 38 ? 4.117 0.611 9.141 1 98.81 38 ILE B CA 1
ATOM 2279 C C . ILE B 1 38 ? 4.293 0.822 10.641 1 98.81 38 ILE B C 1
ATOM 2281 O O . ILE B 1 38 ? 5.191 0.236 11.25 1 98.81 38 ILE B O 1
ATOM 2285 N N . THR B 1 39 ? 3.422 1.601 11.234 1 98.44 39 THR B N 1
ATOM 2286 C CA . THR B 1 39 ? 3.539 1.939 12.648 1 98.44 39 THR B CA 1
ATOM 2287 C C . THR B 1 39 ? 2.514 1.169 13.469 1 98.44 39 THR B C 1
ATOM 2289 O O . THR B 1 39 ? 2.654 1.05 14.688 1 98.44 39 THR B O 1
ATOM 2292 N N . ALA B 1 40 ? 1.491 0.741 12.82 1 97.88 40 ALA B N 1
ATOM 2293 C CA . ALA B 1 40 ? 0.428 -0.056 13.422 1 97.88 40 ALA B CA 1
ATOM 2294 C C . ALA B 1 40 ? -0.372 -0.803 12.359 1 97.88 40 ALA B C 1
ATOM 2296 O O . ALA B 1 40 ? -0.494 -0.337 11.227 1 97.88 40 ALA B O 1
ATOM 2297 N N . LEU B 1 41 ? -0.833 -1.955 12.758 1 98.31 41 LEU B N 1
ATOM 2298 C CA . LEU B 1 41 ? -1.813 -2.639 11.922 1 98.31 41 LEU B CA 1
ATOM 2299 C C . LEU B 1 41 ? -3.227 -2.424 12.445 1 98.31 41 LEU B C 1
ATOM 2301 O O . LEU B 1 41 ? -3.445 -2.428 13.664 1 98.31 41 LEU B O 1
ATOM 2305 N N . VAL B 1 42 ? -4.156 -2.203 11.547 1 97.75 42 VAL B N 1
ATOM 2306 C CA . VAL B 1 42 ? -5.539 -1.977 11.945 1 97.75 42 VAL B CA 1
ATOM 2307 C C . VAL B 1 42 ? -6.457 -2.941 11.195 1 97.75 42 VAL B C 1
ATOM 2309 O O . VAL B 1 42 ? -6.277 -3.174 10 1 97.75 42 VAL B O 1
ATOM 2312 N N . ALA B 1 43 ? -7.34 -3.609 11.938 1 98.19 43 ALA B N 1
ATOM 2313 C CA . ALA B 1 43 ? -8.492 -4.254 11.32 1 98.19 43 ALA B CA 1
ATOM 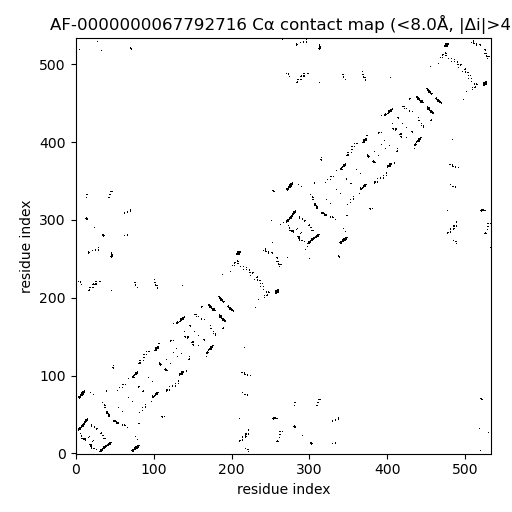2314 C C . ALA B 1 43 ? -9.672 -3.289 11.219 1 98.19 43 ALA B C 1
ATOM 2316 O O . ALA B 1 43 ? -10.297 -2.943 12.227 1 98.19 43 ALA B O 1
ATOM 2317 N N . GLN B 1 44 ? -9.875 -2.863 10.023 1 97.19 44 GLN B N 1
ATOM 2318 C CA . GLN B 1 44 ? -10.875 -1.83 9.773 1 97.19 44 GLN B CA 1
ATOM 2319 C C . GLN B 1 44 ? -11.477 -1.97 8.383 1 97.19 44 GLN B C 1
ATOM 2321 O O . GLN B 1 44 ? -10.875 -2.582 7.496 1 97.19 44 GLN B O 1
ATOM 2326 N N . ASN B 1 45 ? -12.688 -1.552 8.242 1 97.12 45 ASN B N 1
ATOM 2327 C CA . ASN B 1 45 ? -13.391 -1.455 6.965 1 97.12 45 ASN B CA 1
ATOM 2328 C C . ASN B 1 45 ? -14.211 -0.172 6.871 1 97.12 45 ASN B C 1
ATOM 2330 O O . ASN B 1 45 ? -13.945 0.792 7.59 1 97.12 45 ASN B O 1
ATOM 2334 N N . THR B 1 46 ? -15.117 -0.064 5.871 1 96.44 46 THR B N 1
ATOM 2335 C CA . THR B 1 46 ? -15.812 1.194 5.633 1 96.44 46 THR B CA 1
ATOM 2336 C C . THR B 1 46 ? -16.828 1.464 6.738 1 96.44 46 THR B C 1
ATOM 2338 O O . THR B 1 46 ? -17.406 2.549 6.805 1 96.44 46 THR B O 1
ATOM 2341 N N . ARG B 1 47 ? -17.016 0.521 7.656 1 96.44 47 ARG B N 1
ATOM 2342 C CA . ARG B 1 47 ? -18 0.654 8.727 1 96.44 47 ARG B CA 1
ATOM 2343 C C . ARG B 1 47 ? -17.312 0.983 10.055 1 96.44 47 ARG B C 1
ATOM 2345 O O . ARG B 1 47 ? -17.984 1.243 11.055 1 96.44 47 ARG B O 1
ATOM 2352 N N . GLY B 1 48 ? -15.984 0.929 10.102 1 95.44 48 GLY B N 1
ATOM 2353 C CA . GLY B 1 48 ? -15.305 1.329 11.328 1 95.44 48 GLY B CA 1
ATOM 2354 C C . GLY B 1 48 ? -14.094 0.471 11.641 1 95.44 48 GLY B C 1
ATOM 2355 O O . GLY B 1 48 ? -13.75 -0.436 10.883 1 95.44 48 GLY B O 1
ATOM 2356 N N . VAL B 1 49 ? -13.398 0.826 12.766 1 96.5 49 VAL B N 1
ATOM 2357 C CA . VAL B 1 49 ? -12.234 0.11 13.266 1 96.5 49 VAL B CA 1
ATOM 2358 C C . VAL B 1 49 ? -12.68 -1.011 14.203 1 96.5 49 VAL B C 1
ATOM 2360 O O . VAL B 1 49 ? -13.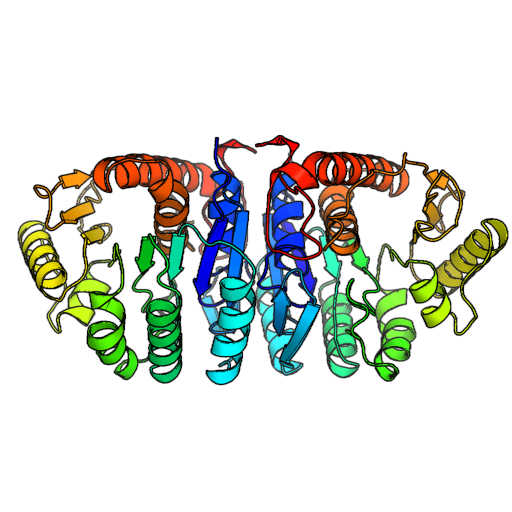461 -0.782 15.125 1 96.5 49 VAL B O 1
ATOM 2363 N N . GLN B 1 50 ? -12.219 -2.182 13.945 1 97.25 50 GLN B N 1
ATOM 2364 C CA . GLN B 1 50 ? -12.578 -3.316 14.789 1 97.25 50 GLN B CA 1
ATOM 2365 C C . GLN B 1 50 ? -11.484 -3.613 15.812 1 97.25 50 GLN B C 1
ATOM 2367 O O . GLN B 1 50 ? -11.773 -4.035 16.938 1 97.25 50 GLN B O 1
ATOM 2372 N N . SER B 1 51 ? -10.227 -3.43 15.375 1 96.75 51 SER B N 1
ATOM 2373 C CA . SER B 1 51 ? -9.125 -3.66 16.297 1 96.75 51 SER B CA 1
ATOM 2374 C C . SER B 1 51 ? -7.828 -3.045 15.781 1 96.75 51 SER B C 1
ATOM 2376 O O . SER B 1 51 ? -7.711 -2.752 14.586 1 96.75 51 SER B O 1
ATOM 2378 N N . VAL B 1 52 ? -6.875 -2.848 16.688 1 96.25 52 VAL B N 1
ATOM 2379 C CA . VAL B 1 52 ? -5.562 -2.287 16.391 1 96.25 52 VAL B CA 1
ATOM 2380 C C . VAL B 1 52 ? -4.469 -3.217 16.906 1 96.25 52 VAL B C 1
ATOM 2382 O O . VAL B 1 52 ? -4.586 -3.764 18.016 1 96.25 52 VAL B O 1
ATOM 2385 N N . TYR B 1 53 ? -3.514 -3.494 16.078 1 97.44 53 TYR B N 1
ATOM 2386 C CA . TYR B 1 53 ? -2.357 -4.316 16.422 1 97.44 53 TYR B CA 1
ATOM 2387 C C . TYR B 1 53 ? -1.109 -3.459 16.594 1 97.44 53 TYR B C 1
ATOM 2389 O O . TYR B 1 53 ? -0.612 -2.877 15.625 1 97.44 53 TYR B O 1
ATOM 2397 N N . ARG B 1 54 ? -0.594 -3.445 17.797 1 95.81 54 ARG B N 1
ATOM 2398 C CA . ARG B 1 54 ? 0.567 -2.621 18.109 1 95.81 54 ARG B CA 1
ATOM 2399 C C . ARG B 1 54 ? 1.852 -3.264 17.594 1 95.81 54 ARG B C 1
ATOM 2401 O O . ARG B 1 54 ? 2.031 -4.477 17.703 1 95.81 54 ARG B O 1
ATOM 2408 N N . ILE B 1 55 ? 2.705 -2.471 17 1 97.38 55 ILE B N 1
ATOM 2409 C CA . ILE B 1 55 ? 4.023 -2.898 16.547 1 97.38 55 ILE B CA 1
ATOM 2410 C C . ILE B 1 55 ? 5.094 -2.375 17.516 1 97.38 55 ILE B C 1
ATOM 2412 O O . ILE B 1 55 ? 5.023 -1.229 17.953 1 97.38 55 ILE B O 1
ATOM 2416 N N . GLU B 1 56 ? 6.07 -3.176 17.766 1 97.81 56 GLU B N 1
ATOM 2417 C CA . GLU B 1 56 ? 7.164 -2.756 18.641 1 97.81 56 GLU B CA 1
ATOM 2418 C C . GLU B 1 56 ? 7.961 -1.617 18 1 97.81 56 GLU B C 1
ATOM 2420 O O . GLU B 1 56 ? 8.281 -1.659 16.812 1 97.81 56 GLU B O 1
ATOM 2425 N N . PRO B 1 57 ? 8.312 -0.59 18.844 1 98 57 PRO B N 1
ATOM 2426 C CA . PRO B 1 57 ? 9.055 0.559 18.328 1 98 57 PRO B CA 1
ATOM 2427 C C . PRO B 1 57 ? 10.367 0.158 17.656 1 98 57 PRO B C 1
ATOM 2429 O O . PRO B 1 57 ? 10.766 0.77 16.656 1 98 57 PRO B O 1
ATOM 2432 N N . ASP B 1 58 ? 11.008 -0.895 18.156 1 98.44 58 ASP B N 1
ATOM 2433 C CA . ASP B 1 58 ? 12.273 -1.343 17.578 1 98.44 58 ASP B CA 1
ATOM 2434 C C . ASP B 1 58 ? 12.086 -1.785 16.125 1 98.44 58 ASP B C 1
ATOM 2436 O O . ASP B 1 58 ? 12.984 -1.605 15.297 1 98.44 58 ASP B O 1
ATOM 2440 N N . PHE B 1 59 ? 10.992 -2.393 15.867 1 98.62 59 PHE B N 1
ATOM 2441 C CA . PHE B 1 59 ? 10.766 -2.854 14.5 1 98.62 59 PHE B CA 1
ATOM 2442 C C . PHE B 1 59 ? 10.383 -1.689 13.594 1 98.62 59 PHE B C 1
ATOM 2444 O O . PHE B 1 59 ? 10.719 -1.687 12.406 1 98.62 59 PHE B O 1
ATOM 2451 N N . VAL B 1 60 ? 9.633 -0.712 14.125 1 98.69 60 VAL B N 1
ATOM 2452 C CA . VAL B 1 60 ? 9.391 0.507 13.359 1 98.69 60 VAL B CA 1
ATOM 2453 C C . VAL B 1 60 ? 10.719 1.149 12.977 1 98.69 60 VAL B C 1
ATOM 2455 O O . VAL B 1 60 ? 10.914 1.548 11.828 1 98.69 60 VAL B O 1
ATOM 2458 N N . ALA B 1 61 ? 11.625 1.17 13.945 1 98.69 61 ALA B N 1
ATOM 2459 C CA . ALA B 1 61 ? 12.961 1.708 13.703 1 98.69 61 ALA B CA 1
ATOM 2460 C C . ALA B 1 61 ? 13.688 0.907 12.625 1 98.69 61 ALA B C 1
ATOM 2462 O O . ALA B 1 61 ? 14.352 1.479 11.758 1 98.69 61 ALA B O 1
ATOM 2463 N N . ALA B 1 62 ? 13.562 -0.405 12.695 1 98.75 62 ALA B N 1
ATOM 2464 C CA . ALA B 1 62 ? 14.219 -1.275 11.719 1 98.75 62 ALA B CA 1
ATOM 2465 C C . ALA B 1 62 ? 13.703 -0.999 10.305 1 98.75 62 ALA B C 1
ATOM 2467 O O . ALA B 1 62 ? 14.484 -0.973 9.352 1 98.75 62 ALA B O 1
ATOM 2468 N N . GLN B 1 63 ? 12.414 -0.844 10.172 1 98.81 63 GLN B N 1
ATOM 2469 C CA . GLN B 1 63 ? 11.844 -0.498 8.875 1 98.81 63 GLN B CA 1
ATOM 2470 C C . GLN B 1 63 ? 12.406 0.828 8.367 1 98.81 63 GLN B C 1
ATOM 2472 O O . GLN B 1 63 ? 12.797 0.936 7.203 1 98.81 63 GLN B O 1
ATOM 2477 N N . LEU B 1 64 ? 12.383 1.825 9.258 1 98.81 64 LEU B N 1
ATOM 2478 C CA . LEU B 1 64 ? 12.867 3.152 8.898 1 98.81 64 LEU B CA 1
ATOM 2479 C C . LEU B 1 64 ? 14.32 3.092 8.445 1 98.81 64 LEU B C 1
ATOM 2481 O O . LEU B 1 64 ? 14.68 3.652 7.406 1 98.81 64 LEU B O 1
ATOM 2485 N N . ASP B 1 65 ? 15.133 2.396 9.195 1 98.81 65 ASP B N 1
ATOM 2486 C CA . ASP B 1 65 ? 16.547 2.271 8.867 1 98.81 65 ASP B CA 1
ATOM 2487 C C . ASP B 1 65 ? 16.75 1.578 7.52 1 98.81 65 ASP B C 1
ATOM 2489 O O . ASP B 1 65 ? 17.609 1.974 6.73 1 98.81 65 ASP B O 1
ATOM 2493 N N . SER B 1 66 ? 15.945 0.566 7.277 1 98.5 66 SER B N 1
ATOM 2494 C CA . SER B 1 66 ? 16.047 -0.155 6.012 1 98.5 66 SER B CA 1
ATOM 2495 C C . SER B 1 66 ? 15.773 0.769 4.828 1 98.5 66 SER B C 1
ATOM 2497 O O . SER B 1 66 ? 16.516 0.748 3.84 1 98.5 66 SER B O 1
ATOM 2499 N N . VAL B 1 67 ? 14.75 1.575 4.91 1 98.69 67 VAL B N 1
ATOM 2500 C CA . VAL B 1 67 ? 14.352 2.424 3.795 1 98.69 67 VAL B CA 1
ATOM 2501 C C . VAL B 1 67 ? 15.32 3.596 3.662 1 98.69 67 VAL B C 1
ATOM 2503 O O . VAL B 1 67 ? 15.875 3.836 2.584 1 98.69 67 VAL B O 1
ATOM 2506 N N . LEU B 1 68 ? 15.602 4.285 4.758 1 98.5 68 LEU B N 1
ATOM 2507 C CA . LEU B 1 68 ? 16.297 5.57 4.719 1 98.5 68 LEU B CA 1
ATOM 2508 C C . LEU B 1 68 ? 17.781 5.379 4.453 1 98.5 68 LEU B C 1
ATOM 2510 O O . LEU B 1 68 ? 18.453 6.293 3.965 1 98.5 68 LEU B O 1
ATOM 2514 N N . SER B 1 69 ? 18.328 4.219 4.699 1 98.12 69 SER B N 1
ATOM 2515 C CA . SER B 1 69 ? 19.75 3.973 4.449 1 98.12 69 SER B CA 1
ATOM 2516 C C . SER B 1 69 ? 19.984 3.547 3.006 1 98.12 69 SER B C 1
ATOM 2518 O O . SER B 1 69 ? 21.141 3.518 2.543 1 98.12 69 SER B O 1
ATOM 2520 N N . ASP B 1 70 ? 18.938 3.27 2.26 1 98.19 70 ASP B N 1
ATOM 2521 C CA . ASP B 1 70 ? 19.078 2.67 0.937 1 98.19 70 ASP B CA 1
ATOM 2522 C C . ASP B 1 70 ? 18.406 3.531 -0.132 1 98.19 70 ASP B C 1
ATOM 2524 O O . ASP B 1 70 ? 19.016 3.811 -1.175 1 98.19 70 ASP B O 1
ATOM 2528 N N . VAL B 1 71 ? 17.219 4 0.13 1 97.81 71 VAL B N 1
ATOM 2529 C CA . VAL B 1 71 ? 16.438 4.762 -0.84 1 97.81 71 VAL B CA 1
ATOM 2530 C C . VAL B 1 71 ? 16.547 6.254 -0.542 1 97.81 71 VAL B C 1
ATOM 2532 O O . VAL B 1 71 ? 16.359 6.684 0.599 1 97.81 71 VAL B O 1
ATOM 2535 N N . ARG B 1 72 ? 16.938 7.039 -1.548 1 97.25 72 ARG B N 1
ATOM 2536 C CA . ARG B 1 72 ? 16.844 8.484 -1.396 1 97.25 72 ARG B CA 1
ATOM 2537 C C . ARG B 1 72 ? 15.398 8.938 -1.264 1 97.25 72 ARG B C 1
ATOM 2539 O O . ARG B 1 72 ? 14.602 8.773 -2.195 1 97.25 72 ARG B O 1
ATOM 2546 N N . ILE B 1 73 ? 15.07 9.5 -0.155 1 98.06 73 ILE B N 1
ATOM 2547 C CA . ILE B 1 73 ? 13.711 9.969 0.087 1 98.06 73 ILE B CA 1
ATOM 2548 C C . ILE B 1 73 ? 13.656 11.492 -0.075 1 98.06 73 ILE B C 1
ATOM 2550 O O . ILE B 1 73 ? 14.383 12.219 0.604 1 98.06 73 ILE B O 1
ATOM 2554 N N . ASP B 1 74 ? 12.758 11.914 -0.975 1 98 74 ASP B N 1
ATOM 2555 C CA . ASP B 1 74 ? 12.625 13.336 -1.267 1 98 74 ASP B CA 1
ATOM 2556 C C . ASP B 1 74 ? 11.594 13.992 -0.35 1 98 74 ASP B C 1
ATOM 2558 O O . ASP B 1 74 ? 11.641 15.203 -0.115 1 98 74 ASP B O 1
ATOM 2562 N N . SER B 1 75 ? 10.656 13.25 0.123 1 98.38 75 SER B N 1
ATOM 2563 C CA . SER B 1 75 ? 9.609 13.742 1.008 1 98.38 75 SER B CA 1
ATOM 2564 C C . SER B 1 75 ? 8.977 12.602 1.802 1 98.38 75 SER B C 1
ATOM 2566 O O . SER B 1 75 ? 9.055 11.438 1.399 1 98.38 75 SER B O 1
ATOM 2568 N N . ALA B 1 76 ? 8.352 12.938 2.922 1 98.75 76 ALA B N 1
ATOM 2569 C CA . ALA B 1 76 ? 7.707 11.945 3.77 1 98.75 76 ALA B CA 1
ATOM 2570 C C . ALA B 1 76 ? 6.355 12.445 4.273 1 98.75 76 ALA B C 1
ATOM 2572 O O . ALA B 1 76 ? 6.168 13.641 4.473 1 98.75 76 ALA B O 1
ATOM 2573 N N . LYS B 1 77 ? 5.453 11.562 4.398 1 98.81 77 LYS B N 1
ATOM 2574 C CA . LYS B 1 77 ? 4.164 11.781 5.051 1 98.81 77 LYS B CA 1
ATOM 2575 C C . LYS B 1 77 ? 4.027 10.914 6.301 1 98.81 77 LYS B C 1
ATOM 2577 O O . LYS B 1 77 ? 4.277 9.711 6.262 1 98.81 77 LYS B O 1
ATOM 2582 N N . ILE B 1 78 ? 3.715 11.547 7.391 1 98.75 78 ILE B N 1
ATOM 2583 C CA . ILE B 1 78 ? 3.465 10.836 8.641 1 98.75 78 ILE B CA 1
ATOM 2584 C C . ILE B 1 78 ? 1.97 10.852 8.953 1 98.75 78 ILE B C 1
ATOM 2586 O O . ILE B 1 78 ? 1.334 11.906 8.938 1 98.75 78 ILE B O 1
ATOM 2590 N N . GLY B 1 79 ? 1.435 9.648 9.164 1 97.75 79 GLY B N 1
ATOM 2591 C CA . GLY B 1 79 ? 0.053 9.5 9.594 1 97.75 79 GLY B CA 1
ATOM 2592 C C . GLY B 1 79 ? -0.075 8.953 11 1 97.75 79 GLY B C 1
ATOM 2593 O O . GLY B 1 79 ? 0.56 9.461 11.93 1 97.75 79 GLY B O 1
ATOM 2594 N N . MET B 1 80 ? -0.831 7.918 11.188 1 94.69 80 MET B N 1
ATOM 2595 C CA . MET B 1 80 ? -1.135 7.32 12.484 1 94.69 80 MET B CA 1
ATOM 2596 C C . MET B 1 80 ? 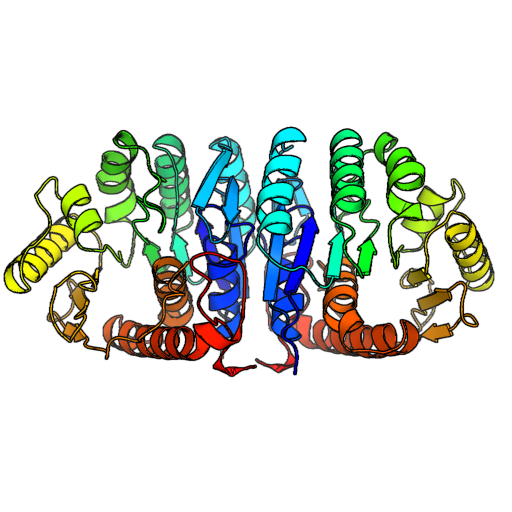0.129 6.77 13.133 1 94.69 80 MET B C 1
ATOM 2598 O O . MET B 1 80 ? 0.808 5.914 12.562 1 94.69 80 MET B O 1
ATOM 2602 N N . LEU B 1 81 ? 0.362 7.207 14.383 1 95.31 81 LEU B N 1
ATOM 2603 C CA . LEU B 1 81 ? 1.544 6.766 15.117 1 95.31 81 LEU B CA 1
ATOM 2604 C C . LEU B 1 81 ? 1.147 5.992 16.375 1 95.31 81 LEU B C 1
ATOM 2606 O O . LEU B 1 81 ? 1.992 5.355 17 1 95.31 81 LEU B O 1
ATOM 2610 N N . ALA B 1 82 ? -0.053 6.031 16.75 1 90.44 82 ALA B N 1
ATOM 2611 C CA . ALA B 1 82 ? -0.714 5.199 17.75 1 90.44 82 ALA B CA 1
ATOM 2612 C C . ALA B 1 82 ? -0.264 5.574 19.172 1 90.44 82 ALA B C 1
ATOM 2614 O O . ALA B 1 82 ? -1.087 5.926 20.016 1 90.44 82 ALA B O 1
ATOM 2615 N N . GLN B 1 83 ? 1.15 5.559 19.438 1 94.94 83 GLN B N 1
ATOM 2616 C CA . GLN B 1 83 ? 1.624 5.648 20.828 1 94.94 83 GLN B CA 1
ATOM 2617 C C . GLN B 1 83 ? 2.871 6.523 20.922 1 94.94 83 GLN B C 1
ATOM 2619 O O . GLN B 1 83 ? 3.549 6.762 19.922 1 94.94 83 GLN B O 1
ATOM 2624 N N . THR B 1 84 ? 3.213 6.848 22.188 1 96.12 84 THR B N 1
ATOM 2625 C CA . THR B 1 84 ? 4.309 7.754 22.516 1 96.12 84 THR B CA 1
ATOM 2626 C C . THR B 1 84 ? 5.641 7.188 22.031 1 96.12 84 THR B C 1
ATOM 2628 O O . THR B 1 84 ? 6.453 7.902 21.438 1 96.12 84 THR B O 1
ATOM 2631 N N . ASP B 1 85 ? 5.848 5.965 22.297 1 97.75 85 ASP B N 1
ATOM 2632 C CA . ASP B 1 85 ? 7.145 5.359 22 1 97.75 85 ASP B CA 1
ATOM 2633 C C . ASP B 1 85 ? 7.387 5.305 20.484 1 97.75 85 ASP B C 1
ATOM 2635 O O . ASP B 1 85 ? 8.523 5.457 20.031 1 97.75 85 ASP B O 1
ATOM 2639 N N . ILE B 1 86 ? 6.371 5.141 19.703 1 97.88 86 ILE B N 1
ATOM 2640 C CA . ILE B 1 86 ? 6.488 5.16 18.25 1 97.88 86 ILE B CA 1
ATOM 2641 C C . ILE B 1 86 ? 6.793 6.578 17.781 1 97.88 86 ILE B C 1
ATOM 2643 O O . ILE B 1 86 ? 7.629 6.777 16.891 1 97.88 86 ILE B O 1
ATOM 2647 N N . VAL B 1 87 ? 6.094 7.57 18.375 1 97.56 87 VAL B N 1
ATOM 2648 C CA . VAL B 1 87 ? 6.344 8.969 18.047 1 97.56 87 VAL B CA 1
ATOM 2649 C C . VAL B 1 87 ? 7.82 9.289 18.25 1 97.56 87 VAL B C 1
ATOM 2651 O O . VAL B 1 87 ? 8.461 9.883 17.375 1 97.56 87 VAL B O 1
ATOM 2654 N N . GLU B 1 88 ? 8.336 8.875 19.344 1 97.94 88 GLU B N 1
ATOM 2655 C CA . GLU B 1 88 ? 9.727 9.148 19.688 1 97.94 88 GLU B CA 1
ATOM 2656 C C . GLU B 1 88 ? 10.688 8.453 18.734 1 97.94 88 GLU B C 1
ATOM 2658 O O . GLU B 1 88 ? 11.688 9.031 18.312 1 97.94 88 GLU B O 1
ATOM 2663 N N . THR B 1 89 ? 10.375 7.238 18.391 1 98.38 89 THR B N 1
ATOM 2664 C CA . THR B 1 89 ? 11.195 6.461 17.469 1 98.38 89 THR B CA 1
ATOM 2665 C C . THR B 1 89 ? 11.234 7.129 16.094 1 98.38 89 THR B C 1
ATOM 2667 O O . THR B 1 89 ? 12.305 7.262 15.5 1 98.38 89 THR B O 1
ATOM 2670 N N . VAL B 1 90 ? 10.102 7.531 15.617 1 98.38 90 VAL B N 1
ATOM 2671 C CA . VAL B 1 90 ? 10 8.18 14.32 1 98.38 90 VAL B CA 1
ATOM 2672 C C . VAL B 1 90 ? 10.766 9.5 14.336 1 98.38 90 VAL B C 1
ATOM 2674 O O . VAL B 1 90 ? 11.547 9.789 13.422 1 98.38 90 VAL B O 1
ATOM 2677 N N . ALA B 1 91 ? 10.57 10.297 15.344 1 97.56 91 ALA B N 1
ATOM 2678 C CA . ALA B 1 91 ? 11.242 11.586 15.477 1 97.56 91 ALA B CA 1
ATOM 2679 C C . ALA B 1 91 ? 12.758 11.414 15.445 1 97.56 91 ALA B C 1
ATOM 2681 O O . ALA B 1 91 ? 13.461 12.164 14.773 1 97.56 91 ALA B O 1
ATOM 2682 N N . GLU B 1 92 ? 13.211 10.469 16.172 1 97.69 92 GLU B N 1
ATOM 2683 C CA . GLU B 1 92 ? 14.641 10.211 16.25 1 97.69 92 GLU B CA 1
ATOM 2684 C C . GLU B 1 92 ? 15.219 9.891 14.875 1 97.69 92 GLU B C 1
ATOM 2686 O O . GLU B 1 92 ? 16.281 10.406 14.5 1 97.69 92 GLU B O 1
ATOM 2691 N N . ARG B 1 93 ? 14.57 9.07 14.133 1 97.88 93 ARG B N 1
ATOM 2692 C CA . ARG B 1 93 ? 15.078 8.664 12.82 1 97.88 93 ARG B CA 1
ATOM 2693 C C . ARG B 1 93 ? 14.961 9.812 11.82 1 97.88 93 ARG B C 1
ATOM 2695 O O . ARG B 1 93 ? 15.812 9.969 10.945 1 97.88 93 ARG B O 1
ATOM 2702 N N . LEU B 1 94 ? 13.914 10.555 11.93 1 96.56 94 LEU B N 1
ATOM 2703 C CA . LEU B 1 94 ? 13.766 11.703 11.047 1 96.56 94 LEU B CA 1
ATOM 2704 C C . LEU B 1 94 ? 14.891 12.711 11.266 1 96.56 94 LEU B C 1
ATOM 2706 O O . LEU B 1 94 ? 15.391 13.305 10.312 1 96.56 94 LEU B O 1
ATOM 2710 N N . ARG B 1 95 ? 15.266 12.93 12.508 1 95.25 95 ARG B N 1
ATOM 2711 C CA . ARG B 1 95 ? 16.391 13.812 12.82 1 95.25 95 ARG B CA 1
ATOM 2712 C C . ARG B 1 95 ? 17.688 13.273 12.25 1 95.25 95 ARG B C 1
ATOM 2714 O O . ARG B 1 95 ? 18.469 14.016 11.664 1 95.25 95 ARG B O 1
ATOM 2721 N N . HIS B 1 96 ? 17.859 12.039 12.398 1 96.75 96 HIS B N 1
ATOM 2722 C CA . HIS B 1 96 ? 19.109 11.383 12.008 1 96.75 96 HIS B CA 1
ATOM 2723 C C . HIS B 1 96 ? 19.297 11.43 10.492 1 96.75 96 HIS B C 1
ATOM 2725 O O . HIS B 1 96 ? 20.406 11.711 10.016 1 96.75 96 HIS B O 1
ATOM 2731 N N . TYR B 1 97 ? 18.266 11.164 9.656 1 97 97 TYR B N 1
ATOM 2732 C CA . TYR B 1 97 ? 18.406 11.008 8.219 1 97 97 TYR B CA 1
ATOM 2733 C C . TYR B 1 97 ? 18.094 12.312 7.492 1 97 97 TYR B C 1
ATOM 2735 O O . TYR B 1 97 ? 18.297 12.414 6.281 1 97 97 TYR B O 1
ATOM 2743 N N . ALA B 1 98 ? 17.547 13.312 8.109 1 94.25 98 ALA B N 1
ATOM 2744 C CA . ALA B 1 98 ? 17.297 14.656 7.594 1 94.25 98 ALA B CA 1
ATOM 2745 C C . ALA B 1 98 ? 16.438 14.609 6.336 1 94.25 98 ALA B C 1
ATOM 2747 O O . ALA B 1 98 ? 16.812 15.172 5.301 1 94.25 98 ALA B O 1
ATOM 2748 N N . VAL B 1 99 ? 15.281 14.07 6.359 1 94.56 99 VAL B N 1
ATOM 2749 C CA . VAL B 1 99 ? 14.344 14.023 5.242 1 94.56 99 VAL B CA 1
ATOM 2750 C C . VAL B 1 99 ? 13.891 15.438 4.891 1 94.56 99 VAL B C 1
ATOM 2752 O O . VAL B 1 99 ? 13.445 16.188 5.762 1 94.56 99 VAL B O 1
ATOM 2755 N N . PRO B 1 100 ? 14.016 15.883 3.639 1 94.88 100 PRO B N 1
ATOM 2756 C CA . PRO B 1 100 ? 13.852 17.281 3.254 1 94.88 100 PRO B CA 1
ATOM 2757 C C . PRO B 1 100 ? 12.461 17.828 3.576 1 94.88 100 PRO B C 1
ATOM 2759 O O . PRO B 1 100 ? 12.328 18.906 4.148 1 94.88 100 PRO B O 1
ATOM 2762 N N . PHE B 1 101 ? 11.391 17.219 3.109 1 97.5 101 PHE B N 1
ATOM 2763 C CA . PHE B 1 101 ? 10.016 17.656 3.324 1 97.5 101 PHE B CA 1
ATOM 2764 C C . PHE B 1 101 ? 9.227 16.578 4.07 1 97.5 101 PHE B C 1
ATOM 2766 O O . PHE B 1 101 ? 9.055 15.469 3.572 1 97.5 101 PHE B O 1
ATOM 2773 N N . VAL B 1 102 ? 8.75 16.969 5.246 1 98.5 102 VAL B N 1
ATOM 2774 C CA . VAL B 1 102 ? 7.965 16.047 6.062 1 98.5 102 VAL B CA 1
ATOM 2775 C C . VAL B 1 102 ? 6.594 16.641 6.352 1 98.5 102 VAL B C 1
ATOM 2777 O O . VAL B 1 102 ? 6.492 17.719 6.953 1 98.5 102 VAL B O 1
ATOM 2780 N N . VAL B 1 103 ? 5.566 15.984 5.875 1 98.81 103 VAL B N 1
ATOM 2781 C CA . VAL B 1 103 ? 4.184 16.375 6.129 1 98.81 103 VAL B CA 1
ATOM 2782 C C . VAL B 1 103 ? 3.594 15.508 7.238 1 98.81 103 VAL B C 1
ATOM 2784 O O . VAL B 1 103 ? 3.613 14.281 7.148 1 98.81 103 VAL B O 1
ATOM 2787 N N . LEU B 1 104 ? 3.107 16.094 8.273 1 98.5 104 LEU B N 1
ATOM 2788 C CA . LEU B 1 104 ? 2.471 15.391 9.375 1 98.5 104 LEU B CA 1
ATOM 2789 C C . LEU B 1 104 ? 0.956 15.555 9.336 1 98.5 104 LEU B C 1
ATOM 2791 O O . LEU B 1 104 ? 0.447 16.672 9.484 1 98.5 104 LEU B O 1
ATOM 2795 N N . ASP B 1 105 ? 0.271 14.406 9.047 1 97.5 105 ASP B N 1
ATOM 2796 C CA . ASP B 1 105 ? -1.182 14.352 9.188 1 97.5 105 ASP B CA 1
ATOM 2797 C C . ASP B 1 105 ? -1.582 14.055 10.633 1 97.5 105 ASP B C 1
ATOM 2799 O O . ASP B 1 105 ? -1.493 12.914 11.086 1 97.5 105 ASP B O 1
ATOM 2803 N N . THR B 1 106 ? -1.911 14.977 11.453 1 94 106 THR B N 1
ATOM 2804 C CA . THR B 1 106 ? -2.168 14.898 12.883 1 94 106 THR B CA 1
ATOM 2805 C C . THR B 1 106 ? -3.334 13.953 13.18 1 94 106 THR B C 1
ATOM 2807 O O . THR B 1 106 ? -4.258 14.312 13.906 1 94 106 THR B O 1
ATOM 2810 N N . VAL B 1 107 ? -3.266 12.734 12.672 1 89.62 107 VAL B N 1
ATOM 2811 C CA . VAL B 1 107 ? -4.32 11.734 12.789 1 89.62 107 VAL B CA 1
ATOM 2812 C C . VAL B 1 107 ? -4.508 11.352 14.258 1 89.62 107 VAL B C 1
ATOM 2814 O O . VAL B 1 107 ? -3.633 10.727 14.859 1 89.62 107 VAL B O 1
ATOM 2817 N N . MET B 1 108 ? -5.688 11.727 14.805 1 88.69 108 MET B N 1
ATOM 2818 C CA . MET B 1 108 ? -5.957 11.414 16.203 1 88.69 108 MET B CA 1
ATOM 2819 C C . MET B 1 108 ? -7.152 10.477 16.328 1 88.69 108 MET B C 1
ATOM 2821 O O . MET B 1 108 ? -7.227 9.68 17.266 1 88.69 108 MET B O 1
ATOM 2825 N N . LEU B 1 109 ? -8.117 10.617 15.383 1 86.25 109 LEU B N 1
ATOM 2826 C CA . LEU B 1 109 ? -9.32 9.789 15.344 1 86.25 109 LEU B CA 1
ATOM 2827 C C . LEU B 1 109 ? -9.547 9.227 13.945 1 86.25 109 LEU B C 1
ATOM 2829 O O . LEU B 1 109 ? -9.211 9.875 12.945 1 86.25 109 LEU B O 1
ATOM 2833 N N . ALA B 1 110 ? -10.109 8.102 13.891 1 84.38 110 ALA B N 1
ATOM 2834 C CA . ALA B 1 110 ? -10.625 7.578 12.625 1 84.38 110 ALA B CA 1
ATOM 2835 C C . ALA B 1 110 ? -11.883 8.328 12.195 1 84.38 110 ALA B C 1
ATOM 2837 O O . ALA B 1 110 ? -12.484 9.047 12.992 1 84.38 110 ALA B O 1
ATOM 2838 N N . LYS B 1 111 ? -12.211 8.125 10.953 1 81.62 111 LYS B N 1
ATOM 2839 C CA . LYS B 1 111 ? -13.445 8.719 10.453 1 81.62 111 LYS B CA 1
ATOM 2840 C C . LYS B 1 111 ? -14.648 8.234 11.25 1 81.62 111 LYS B C 1
ATOM 2842 O O . LYS B 1 111 ? -15.625 8.977 11.43 1 81.62 111 LYS B O 1
ATOM 2847 N N . SER B 1 112 ? -14.547 7.051 11.719 1 82.81 112 SER B N 1
ATOM 2848 C CA . SER B 1 112 ? -15.625 6.449 12.508 1 82.81 112 SER B CA 1
ATOM 2849 C C . SER B 1 112 ? -15.664 7.023 13.914 1 82.81 112 SER B C 1
ATOM 2851 O O . SER B 1 112 ? -16.594 6.758 14.68 1 82.81 112 SER B O 1
ATOM 2853 N N . GLY B 1 113 ? -14.672 7.781 14.312 1 85.5 113 GLY B N 1
ATOM 2854 C CA . GLY B 1 113 ? -14.609 8.352 15.648 1 85.5 113 GLY B CA 1
ATOM 2855 C C . GLY B 1 113 ? -13.75 7.551 16.609 1 85.5 113 GLY B C 1
ATOM 2856 O O . GLY B 1 113 ? -13.5 7.98 17.734 1 85.5 113 GLY B O 1
ATOM 2857 N N . ASP B 1 114 ? -13.227 6.434 16.141 1 88.44 114 ASP B N 1
ATOM 2858 C CA . ASP B 1 114 ? -12.391 5.586 16.984 1 88.44 114 ASP B CA 1
ATOM 2859 C C . ASP B 1 114 ? -11.031 6.238 17.234 1 88.44 114 ASP B C 1
ATOM 2861 O O . ASP B 1 114 ? -10.438 6.816 16.328 1 88.44 114 ASP B O 1
ATOM 2865 N N . PRO B 1 115 ? -10.555 6.176 18.453 1 89.44 115 PRO B N 1
ATOM 2866 C CA . PRO B 1 115 ? -9.25 6.762 18.75 1 89.44 115 PRO B CA 1
ATOM 2867 C C . PRO B 1 115 ? -8.109 6.027 18.047 1 89.44 115 PRO B C 1
ATOM 2869 O O . PRO B 1 115 ? -8.086 4.797 18.016 1 89.44 115 PRO B O 1
ATOM 2872 N N . LEU B 1 116 ? -7.219 6.781 17.469 1 91.62 116 LEU B N 1
ATOM 2873 C CA . LEU B 1 116 ? -6.066 6.227 16.766 1 91.62 116 LEU B CA 1
ATOM 2874 C C . LEU B 1 116 ? -4.762 6.711 17.391 1 91.62 116 LEU B C 1
ATOM 2876 O O . LEU B 1 116 ? -3.682 6.25 17.016 1 91.62 116 LEU B O 1
ATOM 2880 N N . LEU B 1 117 ? -4.828 7.602 18.297 1 92.94 117 LEU B N 1
ATOM 2881 C CA . LEU B 1 117 ? -3.684 8.156 19.016 1 92.94 117 LEU B CA 1
ATOM 2882 C C . LEU B 1 117 ? -3.959 8.219 20.516 1 92.94 117 LEU B C 1
ATOM 2884 O O . LEU B 1 117 ? -5.008 8.711 20.938 1 92.94 117 LEU B O 1
ATOM 2888 N N . ALA B 1 118 ? -3.039 7.73 21.297 1 92.81 118 ALA B N 1
ATOM 2889 C CA . ALA B 1 118 ? -3.166 7.82 22.75 1 92.81 118 ALA B CA 1
ATOM 2890 C C . ALA B 1 118 ? -3.027 9.266 23.219 1 92.81 118 ALA B C 1
ATOM 2892 O O . ALA B 1 118 ? -2.221 10.023 22.688 1 92.81 118 ALA B O 1
ATOM 2893 N N . PRO B 1 119 ? -3.787 9.562 24.219 1 91.12 119 PRO B N 1
ATOM 2894 C CA . PRO B 1 119 ? -3.723 10.93 24.734 1 91.12 119 PRO B CA 1
ATOM 2895 C C . PRO B 1 119 ? -2.307 11.352 25.125 1 91.12 119 PRO B C 1
ATOM 2897 O O . PRO B 1 119 ? -1.906 12.492 24.875 1 91.12 119 PRO B O 1
ATOM 2900 N N . GLU B 1 120 ? -1.579 10.445 25.656 1 93 120 GLU B N 1
ATOM 2901 C CA . GLU B 1 120 ? -0.225 10.75 26.109 1 93 120 GLU B CA 1
ATOM 2902 C C . GLU B 1 120 ? 0.703 11.023 24.922 1 93 120 GLU B C 1
ATOM 2904 O O . GLU B 1 120 ? 1.735 11.68 25.078 1 93 120 GLU B O 1
ATOM 2909 N N . ALA B 1 121 ? 0.305 10.523 23.797 1 94.31 121 ALA B N 1
ATOM 2910 C CA . ALA B 1 121 ? 1.151 10.672 22.609 1 94.31 121 ALA B CA 1
ATOM 2911 C C . ALA B 1 121 ? 1.063 12.086 22.047 1 94.31 121 ALA B C 1
ATOM 2913 O O . ALA B 1 121 ? 1.949 12.523 21.297 1 94.31 121 ALA B O 1
ATOM 2914 N N . VAL B 1 122 ? 0.031 12.836 22.391 1 94.31 122 VAL B N 1
ATOM 2915 C CA . VAL B 1 122 ? -0.166 14.195 21.891 1 94.31 122 VAL B CA 1
ATOM 2916 C C . VAL B 1 122 ? 0.983 15.086 22.359 1 94.31 122 VAL B C 1
ATOM 2918 O O . VAL B 1 122 ? 1.515 15.883 21.578 1 94.31 122 VAL B O 1
ATOM 2921 N N . GLU B 1 123 ? 1.352 14.898 23.531 1 94.31 123 GLU B N 1
ATOM 2922 C CA . GLU B 1 123 ? 2.453 15.68 24.094 1 94.31 123 GLU B CA 1
ATOM 2923 C C . GLU B 1 123 ? 3.762 15.375 23.359 1 94.31 123 GLU B C 1
ATOM 2925 O O . GLU B 1 123 ? 4.574 16.281 23.141 1 94.31 123 GLU B O 1
ATOM 2930 N N . SER B 1 124 ? 3.971 14.148 23.078 1 94.88 124 SER B N 1
ATOM 2931 C CA . SER B 1 124 ? 5.184 13.758 22.375 1 94.88 124 SER B CA 1
ATOM 2932 C C . SER B 1 124 ? 5.207 14.328 20.953 1 94.88 124 SER B C 1
ATOM 2934 O O . SER B 1 124 ? 6.27 14.688 20.453 1 94.88 124 SER B O 1
ATOM 2936 N N . ILE B 1 125 ? 4.086 14.359 20.344 1 96.06 125 ILE B N 1
ATOM 2937 C CA . ILE B 1 125 ? 3.996 14.969 19.016 1 96.06 125 ILE B CA 1
ATOM 2938 C C . ILE B 1 125 ? 4.395 16.438 19.094 1 96.06 125 ILE B C 1
ATOM 2940 O O . ILE B 1 125 ? 5.203 16.922 18.297 1 96.06 125 ILE B O 1
ATOM 2944 N N . ARG B 1 126 ? 3.912 17.125 20.094 1 94.44 126 ARG B N 1
ATOM 2945 C CA . ARG B 1 126 ? 4.188 18.547 20.281 1 94.44 126 ARG B CA 1
ATOM 2946 C C . ARG B 1 126 ? 5.68 18.781 20.469 1 94.44 126 ARG B C 1
ATOM 2948 O O . ARG B 1 126 ? 6.258 19.656 19.828 1 94.44 126 ARG B O 1
ATOM 2955 N N . ARG B 1 127 ? 6.215 17.969 21.219 1 93.88 127 ARG B N 1
ATOM 2956 C CA . ARG B 1 127 ? 7.574 18.234 21.672 1 93.88 127 ARG B CA 1
ATOM 2957 C C . ARG B 1 127 ? 8.594 17.703 20.688 1 93.88 127 ARG B C 1
ATOM 2959 O O . ARG B 1 127 ? 9.617 18.344 20.422 1 93.88 127 ARG B O 1
ATOM 2966 N N . GLU B 1 128 ? 8.281 16.547 20.141 1 95.19 128 GLU B N 1
ATOM 2967 C CA . GLU B 1 128 ? 9.328 15.836 19.422 1 95.19 128 GLU B CA 1
ATOM 2968 C C . GLU B 1 128 ? 9.156 15.961 17.922 1 95.19 128 GLU B C 1
ATOM 2970 O O . GLU B 1 128 ? 10.133 15.93 17.172 1 95.19 128 GLU B O 1
ATOM 2975 N N . LEU B 1 129 ? 7.926 16.078 17.438 1 95.31 129 LEU B N 1
ATOM 2976 C CA . LEU B 1 129 ? 7.695 15.953 16.016 1 95.31 129 LEU B CA 1
ATOM 2977 C C . LEU B 1 129 ? 7.418 17.312 15.375 1 95.31 129 LEU B C 1
ATOM 2979 O O . LEU B 1 129 ? 7.898 17.594 14.281 1 95.31 129 LEU B O 1
ATOM 2983 N N . LEU B 1 130 ? 6.703 18.219 16.047 1 95.19 130 LEU B N 1
ATOM 2984 C CA . LEU B 1 130 ? 6.277 19.484 15.477 1 95.19 130 LEU B CA 1
ATOM 2985 C C . LEU B 1 130 ? 7.48 20.297 15.016 1 95.19 130 LEU B C 1
ATOM 2987 O O . LEU B 1 130 ? 7.488 20.844 13.906 1 95.19 130 LEU B O 1
ATOM 2991 N N . PRO B 1 131 ? 8.555 20.312 15.789 1 94.06 131 PRO B N 1
ATOM 2992 C CA . PRO B 1 131 ? 9.703 21.125 15.383 1 94.06 131 PRO B CA 1
ATOM 2993 C C . PRO B 1 131 ? 10.43 20.547 14.164 1 94.06 131 PRO B C 1
ATOM 2995 O O . PRO B 1 131 ? 11.266 21.234 13.562 1 94.06 131 PRO B O 1
ATOM 2998 N N . LEU B 1 132 ? 10.133 19.281 13.766 1 95.31 132 LEU B N 1
ATOM 2999 C CA . LEU B 1 132 ? 10.883 18.594 12.719 1 95.31 132 LEU B CA 1
ATOM 3000 C C . LEU B 1 132 ? 10.141 18.656 11.391 1 95.31 132 LEU B C 1
ATOM 3002 O O . LEU B 1 132 ? 10.727 18.406 10.336 1 95.31 132 LEU B O 1
ATOM 3006 N N . VAL B 1 133 ? 8.844 18.938 11.422 1 96.88 133 VAL B N 1
ATOM 3007 C CA . VAL B 1 133 ? 8.047 18.703 10.219 1 96.88 133 VAL B CA 1
ATOM 3008 C C . VAL B 1 133 ? 7.902 20 9.438 1 96.88 133 VAL B C 1
ATOM 3010 O O . VAL B 1 133 ? 7.953 21.094 10.008 1 96.88 133 VAL B O 1
ATOM 3013 N N . SER B 1 134 ? 7.742 19.844 8.148 1 97.44 134 SER B N 1
ATOM 3014 C CA . SER B 1 134 ? 7.652 20.969 7.219 1 97.44 134 SER B CA 1
ATOM 3015 C C . SER B 1 134 ? 6.238 21.531 7.172 1 97.44 134 SER B C 1
ATOM 3017 O O . SER B 1 134 ? 6.047 22.719 6.895 1 97.44 134 SER B O 1
ATOM 3019 N N . LEU B 1 135 ? 5.293 20.672 7.398 1 98.31 135 LEU B N 1
ATOM 3020 C CA . LEU B 1 135 ? 3.887 21.047 7.312 1 98.31 135 LEU B CA 1
ATOM 3021 C C . LEU B 1 135 ? 3.027 20.141 8.18 1 98.31 135 LEU B C 1
ATOM 3023 O O . LEU B 1 135 ? 3.223 18.922 8.188 1 98.31 135 LEU B O 1
ATOM 3027 N N . ILE B 1 136 ? 2.113 20.688 8.953 1 98.25 136 ILE B N 1
ATOM 3028 C CA . ILE B 1 136 ? 1.088 19.906 9.625 1 98.25 136 ILE B CA 1
ATOM 3029 C C . ILE B 1 136 ? -0.286 20.25 9.055 1 98.25 136 ILE B C 1
ATOM 3031 O O . ILE B 1 136 ? -0.506 21.359 8.578 1 98.25 136 ILE B O 1
ATOM 3035 N N . THR B 1 137 ? -1.206 19.25 9.109 1 98.19 137 THR B N 1
ATOM 3036 C CA . THR B 1 137 ? -2.506 19.438 8.469 1 98.19 137 THR B CA 1
ATOM 3037 C C . THR B 1 137 ? -3.637 19.125 9.445 1 98.19 137 THR B C 1
ATOM 3039 O O . THR B 1 137 ? -4.504 18.297 9.156 1 98.19 137 THR B O 1
ATOM 3042 N N . PRO B 1 138 ? -3.77 19.812 10.492 1 97.06 138 PRO B N 1
ATOM 3043 C CA . PRO B 1 138 ? -4.797 19.516 11.5 1 97.06 138 PRO B CA 1
ATOM 3044 C C . PRO B 1 138 ? -6.184 20 11.078 1 97.06 138 PRO B C 1
ATOM 3046 O O . PRO B 1 138 ? -6.312 21.047 10.445 1 97.06 138 PRO B O 1
ATOM 3049 N N . ASN B 1 139 ? -7.176 19.172 11.406 1 94.31 139 ASN B N 1
ATOM 3050 C CA . ASN B 1 139 ? -8.523 19.734 11.453 1 94.31 139 ASN B CA 1
ATOM 3051 C C . ASN B 1 139 ? -8.781 20.484 12.758 1 94.31 139 ASN B C 1
ATOM 3053 O O . ASN B 1 139 ? -7.879 20.609 13.594 1 94.31 139 ASN B O 1
ATOM 3057 N N . LEU B 1 140 ? -9.969 21 12.906 1 94.06 140 LEU B N 1
ATOM 3058 C CA . LEU B 1 140 ? -10.227 21.906 14.023 1 94.06 140 LEU B CA 1
ATOM 3059 C C . LEU B 1 140 ? -10.117 21.188 15.352 1 94.06 140 LEU B C 1
ATOM 3061 O O . LEU B 1 140 ? -9.453 21.656 16.281 1 94.06 140 LEU B O 1
ATOM 3065 N N . PRO B 1 141 ? -10.695 19.953 15.484 1 93.62 141 PRO B N 1
ATOM 3066 C CA . PRO B 1 141 ? -10.516 19.234 16.75 1 93.62 141 PRO B CA 1
ATOM 3067 C C . PRO B 1 141 ? -9.055 18.875 17.016 1 93.62 141 PRO B C 1
ATOM 3069 O O . PRO B 1 141 ? -8.602 18.938 18.172 1 93.62 141 PRO B O 1
ATOM 3072 N N . GLU B 1 142 ? -8.328 18.5 16.047 1 95.19 142 GLU B N 1
ATOM 3073 C CA . GLU B 1 142 ? -6.926 18.125 16.188 1 95.19 142 GLU B CA 1
ATOM 3074 C C . GLU B 1 142 ? -6.078 19.344 16.578 1 95.19 142 GLU B C 1
ATOM 3076 O O . GLU B 1 142 ? -5.191 19.234 17.422 1 95.19 142 GLU B O 1
ATOM 3081 N N . ALA B 1 143 ? -6.355 20.469 15.938 1 96.31 143 ALA B N 1
ATOM 3082 C CA . ALA B 1 143 ? -5.664 21.703 16.297 1 96.31 143 ALA B CA 1
ATOM 3083 C C . ALA B 1 143 ? -5.895 22.047 17.766 1 96.31 143 ALA B C 1
ATOM 3085 O O . ALA B 1 143 ? -4.957 22.406 18.484 1 96.31 143 ALA B O 1
ATOM 3086 N N . ALA B 1 144 ? -7.152 21.938 18.156 1 95.81 144 ALA B N 1
ATOM 3087 C CA . ALA B 1 144 ? -7.516 22.219 19.531 1 95.81 144 ALA B CA 1
ATOM 3088 C C . ALA B 1 144 ? -6.773 21.297 20.5 1 95.81 144 ALA B C 1
ATOM 3090 O O . ALA B 1 144 ? -6.297 21.734 21.547 1 95.81 144 ALA B O 1
ATOM 3091 N N . ALA B 1 145 ? -6.668 20.047 20.109 1 94.56 145 ALA B N 1
ATOM 3092 C CA . ALA B 1 145 ? -5.98 19.062 20.938 1 94.56 145 ALA B CA 1
ATOM 3093 C C . ALA B 1 145 ? -4.496 19.391 21.062 1 94.56 145 ALA B C 1
ATOM 3095 O O . ALA B 1 145 ? -3.922 19.297 22.156 1 94.56 145 ALA B O 1
ATOM 3096 N N . LEU B 1 146 ? -3.854 19.781 20.016 1 95.94 146 LEU B N 1
ATOM 3097 C CA . LEU B 1 146 ? -2.436 20.125 20.016 1 95.94 146 LEU B CA 1
ATOM 3098 C C . LEU B 1 146 ? -2.174 21.375 20.859 1 95.94 146 LEU B C 1
ATOM 3100 O O . LEU B 1 146 ? -1.134 21.484 21.516 1 95.94 146 LEU B O 1
ATOM 3104 N N . LEU B 1 147 ? -3.117 22.281 20.875 1 96.62 147 LEU B N 1
ATOM 3105 C CA . LEU B 1 147 ? -2.953 23.562 21.547 1 96.62 147 LEU B CA 1
ATOM 3106 C C . LEU B 1 147 ? -3.502 23.5 22.969 1 96.62 147 LEU B C 1
ATOM 3108 O O . LEU B 1 147 ? -3.334 24.438 23.75 1 96.62 147 LEU B O 1
ATOM 3112 N N . ASN B 1 148 ? -4.156 22.375 23.344 1 95.19 148 ASN B N 1
ATOM 3113 C CA . ASN B 1 148 ? -4.836 22.234 24.625 1 95.19 148 ASN B CA 1
ATOM 3114 C C . ASN B 1 148 ? -5.867 23.344 24.828 1 95.19 148 ASN B C 1
ATOM 3116 O O . ASN B 1 148 ? -5.852 24.031 25.859 1 95.19 148 ASN B O 1
ATOM 3120 N N . THR B 1 149 ? -6.699 23.5 23.828 1 96.56 149 THR B N 1
ATOM 3121 C CA . THR B 1 149 ? -7.789 24.484 23.844 1 96.56 149 THR B CA 1
ATOM 3122 C C . THR B 1 149 ? -9.062 23.875 23.266 1 96.56 149 THR B C 1
ATOM 3124 O O . THR B 1 149 ? -9.086 22.703 22.891 1 96.56 149 THR B O 1
ATOM 3127 N N . SER B 1 150 ? -10.141 24.625 23.281 1 96.44 150 SER B N 1
ATOM 3128 C CA . SER B 1 150 ? -11.367 24.219 22.609 1 96.44 150 SER B CA 1
ATOM 3129 C C . SER B 1 150 ? -11.258 24.422 21.094 1 96.44 150 SER B C 1
ATOM 3131 O O . SER B 1 150 ? -10.516 25.281 20.641 1 96.44 150 SER B O 1
ATOM 3133 N N . PRO B 1 151 ? -11.961 23.625 20.312 1 94.94 151 PRO B N 1
ATOM 3134 C CA . PRO B 1 151 ? -11.953 23.812 18.859 1 94.94 151 PRO B CA 1
ATOM 3135 C C . PRO B 1 151 ? -12.438 25.188 18.438 1 94.94 151 PRO B C 1
ATOM 3137 O O . PRO B 1 151 ? -13.344 25.75 19.062 1 94.94 151 PRO B O 1
ATOM 3140 N N . ALA B 1 152 ? -11.82 25.688 17.406 1 94.94 152 ALA B N 1
ATOM 3141 C CA . ALA B 1 152 ? -12.242 26.969 16.844 1 94.94 152 ALA B CA 1
ATOM 3142 C C . ALA B 1 152 ? -13.711 26.938 16.422 1 94.94 152 ALA B C 1
ATOM 3144 O O . ALA B 1 152 ? -14.164 25.953 15.828 1 94.94 152 ALA B O 1
ATOM 3145 N N . ALA B 1 153 ? -14.438 27.984 16.688 1 92.19 153 ALA B N 1
ATOM 3146 C CA . ALA B 1 153 ? -15.867 28.031 16.391 1 92.19 153 ALA B CA 1
ATOM 3147 C C . ALA B 1 153 ? -16.125 28.875 15.141 1 92.19 153 ALA B C 1
ATOM 3149 O O . ALA B 1 153 ? -17.234 28.875 14.609 1 92.19 153 ALA B O 1
ATOM 3150 N N . ASN B 1 154 ? -15.172 29.641 14.742 1 91.25 154 ASN B N 1
ATOM 3151 C CA . ASN B 1 154 ? -15.273 30.484 13.562 1 91.25 154 ASN B CA 1
ATOM 3152 C C . ASN B 1 154 ? -13.922 30.672 12.883 1 91.25 154 ASN B C 1
ATOM 3154 O O . ASN B 1 154 ? -12.906 30.188 13.375 1 91.25 154 ASN B O 1
ATOM 3158 N N . GLU B 1 155 ? -13.914 31.281 11.781 1 92.25 155 GLU B N 1
ATOM 3159 C CA . GLU B 1 155 ? -12.711 31.422 10.961 1 92.25 155 GLU B CA 1
ATOM 3160 C C . GLU B 1 155 ? -11.641 32.25 11.672 1 92.25 155 GLU B C 1
ATOM 3162 O O . GLU B 1 155 ? -10.445 31.969 11.516 1 92.25 155 GLU B O 1
ATOM 3167 N N . ARG B 1 156 ? -12.078 33.312 12.391 1 94.12 156 ARG B N 1
ATOM 3168 C CA . ARG B 1 156 ? -11.133 34.125 13.148 1 94.12 156 ARG B CA 1
ATOM 3169 C C . ARG B 1 156 ? -10.359 33.281 14.156 1 94.12 156 ARG B C 1
ATOM 3171 O O . ARG B 1 156 ? -9.133 33.375 14.227 1 94.12 156 ARG B O 1
ATOM 3178 N N . GLU B 1 157 ? -11.094 32.5 14.922 1 95.31 157 GLU B N 1
ATOM 3179 C CA . GLU B 1 157 ? -10.469 31.594 15.891 1 95.31 157 GLU B CA 1
ATOM 3180 C C . GLU B 1 157 ? -9.578 30.562 15.188 1 95.31 157 GLU B C 1
ATOM 3182 O O . GLU B 1 157 ? -8.539 30.172 15.719 1 95.31 157 GLU B O 1
ATOM 3187 N N . MET B 1 158 ? -10.023 30.141 14.039 1 95.31 158 MET B N 1
ATOM 3188 C CA . MET B 1 158 ? -9.242 29.203 13.234 1 95.31 158 MET B CA 1
ATOM 3189 C C . MET B 1 158 ? -7.883 29.797 12.883 1 95.31 158 MET B C 1
ATOM 3191 O O . MET B 1 158 ? -6.859 29.125 12.992 1 95.31 158 MET B O 1
ATOM 3195 N N . ARG B 1 159 ? -7.871 31.016 12.469 1 96.19 159 ARG B N 1
ATOM 3196 C CA . ARG B 1 159 ? -6.625 31.703 12.117 1 96.19 159 ARG B CA 1
ATOM 3197 C C . ARG B 1 159 ? -5.727 31.859 13.336 1 96.19 159 ARG B C 1
ATOM 3199 O O . ARG B 1 159 ? -4.512 31.656 13.25 1 96.19 159 ARG B O 1
ATOM 3206 N N . GLU B 1 160 ? 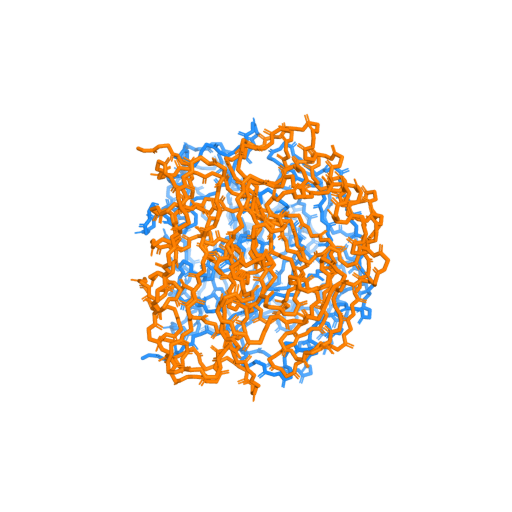-6.305 32.25 14.484 1 97.12 160 GLU B N 1
ATOM 3207 C CA . GLU B 1 160 ? -5.547 32.375 15.719 1 97.12 160 GLU B CA 1
ATOM 3208 C C . GLU B 1 160 ? -4.883 31.062 16.109 1 97.12 160 GLU B C 1
ATOM 3210 O O . GLU B 1 160 ? -3.715 31.031 16.5 1 97.12 160 GLU B O 1
ATOM 3215 N N . GLN B 1 161 ? -5.641 30 15.992 1 97.44 161 GLN B N 1
ATOM 3216 C CA . GLN B 1 161 ? -5.102 28.688 16.328 1 97.44 161 GLN B CA 1
ATOM 3217 C C . GLN B 1 161 ? -4.02 28.266 15.336 1 97.44 161 GLN B C 1
ATOM 3219 O O . GLN B 1 161 ? -3.043 27.609 15.711 1 97.44 161 GLN B O 1
ATOM 3224 N N . GLY B 1 162 ? -4.203 28.594 14.07 1 97.44 162 GLY B N 1
ATOM 3225 C CA . GLY B 1 162 ? -3.168 28.328 13.086 1 97.44 162 GLY B CA 1
ATOM 3226 C C . GLY B 1 162 ? -1.852 29.016 13.398 1 97.44 162 GLY B C 1
ATOM 3227 O O . GLY B 1 162 ? -0.788 28.391 13.312 1 97.44 162 GLY B O 1
ATOM 3228 N N . GLU B 1 163 ? -1.968 30.281 13.789 1 97.44 163 GLU B N 1
ATOM 3229 C CA . GLU B 1 163 ? -0.785 31.047 14.164 1 97.44 163 GLU B CA 1
ATOM 3230 C C . GLU B 1 163 ? -0.136 30.484 15.43 1 97.44 163 GLU B C 1
ATOM 3232 O O . GLU B 1 163 ? 1.092 30.438 15.531 1 97.44 163 GLU B O 1
ATOM 3237 N N . ALA B 1 164 ? -0.986 30.109 16.344 1 97.5 164 ALA B N 1
ATOM 3238 C CA . ALA B 1 164 ? -0.476 29.516 17.594 1 97.5 164 ALA B CA 1
ATOM 3239 C C . ALA B 1 164 ? 0.287 28.234 17.312 1 97.5 164 ALA B C 1
ATOM 3241 O O . ALA B 1 164 ? 1.328 27.984 17.922 1 97.5 164 ALA B O 1
ATOM 3242 N N . LEU B 1 165 ? -0.227 27.391 16.438 1 97.44 165 LEU B N 1
ATOM 3243 C CA . LEU B 1 165 ? 0.44 26.141 16.078 1 97.44 165 LEU B CA 1
ATOM 3244 C C . LEU B 1 165 ? 1.775 26.422 15.398 1 97.44 165 LEU B C 1
ATOM 3246 O O . LEU B 1 165 ? 2.77 25.75 15.672 1 97.44 165 LEU B O 1
ATOM 3250 N N . LEU B 1 166 ? 1.773 27.391 14.508 1 97.19 166 LEU B N 1
ATOM 3251 C CA . LEU B 1 166 ? 3.008 27.781 13.836 1 97.19 166 LEU B CA 1
ATOM 3252 C C . LEU B 1 166 ? 4.074 28.172 14.852 1 97.19 166 LEU B C 1
ATOM 3254 O O . LEU B 1 166 ? 5.25 27.844 14.688 1 97.19 166 LEU B O 1
ATOM 3258 N N . ALA B 1 167 ? 3.674 28.828 15.852 1 95.88 167 ALA B N 1
ATOM 3259 C CA . ALA B 1 167 ? 4.586 29.328 16.891 1 95.88 167 ALA B CA 1
ATOM 3260 C C . ALA B 1 167 ? 5.18 28.172 17.688 1 95.88 167 ALA B C 1
ATOM 3262 O O . ALA B 1 167 ? 6.184 28.328 18.375 1 95.88 167 ALA B O 1
ATOM 3263 N N . MET B 1 168 ? 4.57 26.984 17.578 1 94.5 168 MET B N 1
ATOM 3264 C CA . MET B 1 168 ? 5.055 25.812 18.312 1 94.5 168 MET B CA 1
ATOM 3265 C C . MET B 1 168 ? 6.281 25.219 17.625 1 94.5 168 MET B C 1
ATOM 3267 O O . MET B 1 168 ? 6.953 24.359 18.203 1 94.5 168 MET B O 1
ATOM 3271 N N . GLY B 1 169 ? 6.531 25.641 16.375 1 92.69 169 GLY B N 1
ATOM 3272 C CA . GLY B 1 169 ? 7.84 25.281 15.844 1 92.69 169 GLY B CA 1
ATOM 3273 C C . GLY B 1 169 ? 7.777 24.688 14.453 1 92.69 169 GLY B C 1
ATOM 3274 O O . GLY B 1 169 ? 8.805 24.516 13.797 1 92.69 169 GLY B O 1
ATOM 3275 N N . CYS B 1 170 ? 6.602 24.219 14 1 93.19 170 CYS B N 1
ATOM 3276 C CA . CYS B 1 170 ? 6.535 23.703 12.641 1 93.19 170 CYS B CA 1
ATOM 3277 C C . CYS B 1 170 ? 6.773 24.797 11.617 1 93.19 170 CYS B C 1
ATOM 3279 O O . CYS B 1 170 ? 6.668 25.984 11.938 1 93.19 170 CYS B O 1
ATOM 3281 N N . GLN B 1 171 ? 7.141 24.391 10.406 1 94.62 171 GLN B N 1
ATOM 3282 C CA . GLN B 1 171 ? 7.484 25.375 9.383 1 94.62 171 GLN B CA 1
ATOM 3283 C C . GLN B 1 171 ? 6.23 25.969 8.742 1 94.62 171 GLN B C 1
ATOM 3285 O O . GLN B 1 171 ? 6.234 27.109 8.305 1 94.62 171 GLN B O 1
ATOM 3290 N N . ALA B 1 172 ? 5.219 25.141 8.648 1 98.06 172 ALA B N 1
ATOM 3291 C CA . ALA B 1 172 ? 3.947 25.578 8.086 1 98.06 172 ALA B CA 1
ATOM 3292 C C . ALA B 1 172 ? 2.781 24.797 8.68 1 98.06 172 ALA B C 1
ATOM 3294 O O . ALA B 1 172 ? 2.971 23.703 9.219 1 98.06 172 ALA B O 1
ATOM 3295 N N . VAL B 1 173 ? 1.589 25.406 8.641 1 98.31 173 VAL B N 1
ATOM 3296 C CA . VAL B 1 173 ? 0.359 24.812 9.148 1 98.31 173 VAL B CA 1
ATOM 3297 C C . VAL B 1 173 ? -0.765 25 8.133 1 98.31 173 VAL B C 1
ATOM 3299 O O . VAL B 1 173 ? -1.062 26.125 7.723 1 98.31 173 VAL B O 1
ATOM 3302 N N . LEU B 1 174 ? -1.309 23.906 7.668 1 98.25 174 LEU B N 1
ATOM 3303 C CA . LEU B 1 174 ? -2.535 23.938 6.883 1 98.25 174 LEU B CA 1
ATOM 3304 C C . LEU B 1 174 ? -3.744 23.578 7.734 1 98.25 174 LEU B C 1
ATOM 3306 O O . LEU B 1 174 ? -4.027 22.391 7.941 1 98.25 174 LEU B O 1
ATOM 3310 N N . MET B 1 175 ? -4.504 24.609 8.188 1 96.75 175 MET B N 1
ATOM 3311 C CA . MET B 1 175 ? -5.719 24.406 8.977 1 96.75 175 MET B CA 1
ATOM 3312 C C . MET B 1 175 ? -6.883 23.984 8.078 1 96.75 175 MET B C 1
ATOM 3314 O O . MET B 1 175 ? -7.242 24.719 7.148 1 96.75 175 MET B O 1
ATOM 3318 N N . LYS B 1 176 ? -7.477 22.859 8.406 1 92.94 176 LYS B N 1
ATOM 3319 C CA . LYS B 1 176 ? -8.602 22.359 7.625 1 92.94 176 LYS B CA 1
ATOM 3320 C C . LYS B 1 176 ? -9.93 22.688 8.312 1 92.94 176 LYS B C 1
ATOM 3322 O O . LYS B 1 176 ? -10.188 22.203 9.414 1 92.94 176 LYS B O 1
ATOM 3327 N N . GLY B 1 177 ? -10.719 23.516 7.707 1 82.38 177 GLY B N 1
ATOM 3328 C CA . GLY B 1 177 ? -11.914 24.062 8.32 1 82.38 177 GLY B CA 1
ATOM 3329 C C . GLY B 1 177 ? -13.156 23.234 8.078 1 82.38 177 GLY B C 1
ATOM 3330 O O . GLY B 1 177 ? -14.242 23.578 8.539 1 82.38 177 GLY B O 1
ATOM 3331 N N . GLY B 1 178 ? -13.164 22.109 7.266 1 65.75 178 GLY B N 1
ATOM 3332 C CA . GLY B 1 178 ? -14.305 21.312 6.848 1 65.75 178 GLY B CA 1
ATOM 3333 C C . GLY B 1 178 ? -15.406 21.25 7.895 1 65.75 178 GLY B C 1
ATOM 3334 O O . GLY B 1 178 ? -16.531 20.875 7.59 1 65.75 178 GLY B O 1
ATOM 3335 N N . HIS B 1 179 ? -15.289 21.672 9.047 1 65.69 179 HIS B N 1
ATOM 3336 C CA . HIS B 1 179 ? -16.281 21.531 10.109 1 65.69 179 HIS B CA 1
ATOM 3337 C C . HIS B 1 179 ? -16.984 22.875 10.391 1 65.69 179 HIS B C 1
ATOM 3339 O O . HIS B 1 179 ? -17.859 22.953 11.258 1 65.69 179 HIS B O 1
ATOM 3345 N N . LEU B 1 180 ? -16.578 23.797 9.648 1 66.94 180 LEU B N 1
ATOM 3346 C CA . LEU B 1 180 ? -17.266 25.062 9.867 1 66.94 180 LEU B CA 1
ATOM 3347 C C . LEU B 1 180 ? -18.578 25.109 9.094 1 66.94 180 LEU B C 1
ATOM 3349 O O . LEU B 1 180 ? -18.703 24.484 8.039 1 66.94 180 LEU B O 1
ATOM 3353 N N . SER B 1 181 ? -19.703 25.156 9.648 1 60.53 181 SER B N 1
ATOM 3354 C CA . SER B 1 181 ? -21.094 25.047 9.227 1 60.53 181 SER B CA 1
ATOM 3355 C C . SER B 1 181 ? -21.359 25.875 7.977 1 60.53 181 SER B C 1
ATOM 3357 O O . SER B 1 181 ? -22.469 25.844 7.434 1 60.53 181 SER B O 1
ATOM 3359 N N . GLU B 1 182 ? -20.391 26.312 7.324 1 63.47 182 GLU B N 1
ATOM 3360 C CA . GLU B 1 182 ? -20.734 27.188 6.203 1 63.47 182 GLU B CA 1
ATOM 3361 C C . GLU B 1 182 ? -20.656 26.438 4.879 1 63.47 182 GLU B C 1
ATOM 3363 O O . GLU B 1 182 ? -20.25 25.281 4.84 1 63.47 182 GLU B O 1
ATOM 3368 N N . ALA B 1 183 ? -21.328 26.969 3.822 1 63.06 183 ALA B N 1
ATOM 3369 C CA . ALA B 1 183 ? -21.375 26.438 2.459 1 63.06 183 ALA B CA 1
ATOM 3370 C C . ALA B 1 183 ? -19.984 26.156 1.923 1 63.06 183 ALA B C 1
ATOM 3372 O O . ALA B 1 183 ? -19.812 25.375 0.994 1 63.06 183 ALA B O 1
ATOM 3373 N N . GLU B 1 184 ? -18.969 26.719 2.566 1 69.38 184 GLU B N 1
ATOM 3374 C CA . GLU B 1 184 ? -17.578 26.516 2.168 1 69.38 184 GLU B CA 1
ATOM 3375 C C . GLU B 1 184 ? -16.766 25.906 3.301 1 69.38 184 GLU B C 1
ATOM 3377 O O . GLU B 1 184 ? -17.109 26.047 4.473 1 69.38 184 GLU B O 1
ATOM 3382 N N . SER B 1 185 ? -15.953 25.078 2.932 1 74.25 185 SER B N 1
ATOM 3383 C CA . SER B 1 185 ? -14.961 24.5 3.834 1 74.25 185 SER B CA 1
ATOM 3384 C C . SER B 1 185 ? -13.594 25.125 3.635 1 74.25 185 SER B C 1
ATOM 3386 O O . SER B 1 185 ? -12.766 24.609 2.881 1 74.25 185 SER B O 1
ATOM 3388 N N . PRO B 1 186 ? -13.422 26.312 4.25 1 88.62 186 PRO B N 1
ATOM 3389 C CA . PRO B 1 186 ? -12.148 26.984 3.984 1 88.62 186 PRO B CA 1
ATOM 3390 C C . PRO B 1 186 ? -10.969 26.328 4.703 1 88.62 186 PRO B C 1
ATOM 3392 O O . PRO B 1 186 ? -11.133 25.812 5.82 1 88.62 186 PRO B O 1
ATOM 3395 N N . ASP B 1 187 ? -9.844 26.25 4.051 1 94.94 187 ASP B N 1
ATOM 3396 C CA . ASP B 1 187 ? -8.555 25.891 4.641 1 94.94 187 ASP B CA 1
ATOM 3397 C C . ASP B 1 187 ? -7.625 27.094 4.699 1 94.94 187 ASP B C 1
ATOM 3399 O O . ASP B 1 187 ? -7.707 28 3.855 1 94.94 187 ASP B O 1
ATOM 3403 N N . TRP B 1 188 ? -6.824 27.172 5.684 1 96.81 188 TRP B N 1
ATOM 3404 C CA . TRP B 1 188 ? -5.863 28.266 5.828 1 96.81 188 TRP B CA 1
ATOM 3405 C C . TRP B 1 188 ? -4.441 27.719 5.934 1 96.81 188 TRP B C 1
ATOM 3407 O O . TRP B 1 188 ? -4.176 26.797 6.707 1 96.81 188 TRP B O 1
ATOM 3417 N N . LEU B 1 189 ? -3.605 28.297 5.137 1 98.12 189 LEU B N 1
ATOM 3418 C CA . LEU B 1 189 ? -2.186 27.969 5.18 1 98.12 189 LEU B CA 1
ATOM 3419 C C . LEU B 1 189 ? -1.393 29.062 5.887 1 98.12 189 LEU B C 1
ATOM 3421 O O . LEU B 1 189 ? -1.494 30.234 5.531 1 98.12 189 LEU B O 1
ATOM 3425 N N . PHE B 1 190 ? -0.681 28.703 6.91 1 97.94 190 PHE B N 1
ATOM 3426 C CA . PHE B 1 190 ? 0.214 29.594 7.641 1 97.94 190 PHE B CA 1
ATOM 3427 C C . PHE B 1 190 ? 1.664 29.156 7.473 1 97.94 190 PHE B C 1
ATOM 3429 O O . PHE B 1 190 ? 1.965 27.953 7.492 1 97.94 190 PHE B O 1
ATOM 3436 N N . SER B 1 191 ? 2.533 30.031 7.223 1 95.5 191 SER B N 1
ATOM 3437 C CA . SER B 1 191 ? 3.967 29.766 7.125 1 95.5 191 SER B CA 1
ATOM 3438 C C . SER B 1 191 ? 4.781 30.922 7.691 1 95.5 191 SER B C 1
ATOM 3440 O O . SER B 1 191 ? 4.285 32.062 7.789 1 95.5 191 SER B O 1
ATOM 3442 N N . ARG B 1 192 ? 5.957 30.641 8.055 1 87.75 192 ARG B N 1
ATOM 3443 C CA . ARG B 1 192 ? 6.832 31.672 8.586 1 87.75 192 ARG B CA 1
ATOM 3444 C C . ARG B 1 192 ? 7.32 32.594 7.477 1 87.75 192 ARG B C 1
ATOM 3446 O O . ARG B 1 192 ? 7.68 33.75 7.734 1 87.75 192 ARG B O 1
ATOM 3453 N N . GLN B 1 193 ? 7.266 32.156 6.301 1 86.62 193 GLN B N 1
ATOM 3454 C CA . GLN B 1 193 ? 7.926 32.844 5.199 1 86.62 193 GLN B CA 1
ATOM 3455 C C . GLN B 1 193 ? 6.91 33.562 4.32 1 86.62 193 GLN B C 1
ATOM 3457 O O . GLN B 1 193 ? 7.281 34.219 3.328 1 86.62 193 GLN B O 1
ATOM 3462 N N . ALA B 1 194 ? 5.715 33.469 4.609 1 90.25 194 ALA B N 1
ATOM 3463 C CA . ALA B 1 194 ? 4.711 34.062 3.723 1 90.25 194 ALA B CA 1
ATOM 3464 C C . ALA B 1 194 ? 3.469 34.469 4.504 1 90.25 194 ALA B C 1
ATOM 3466 O O . ALA B 1 194 ? 3.244 34 5.625 1 90.25 194 ALA B O 1
ATOM 3467 N N . GLU B 1 195 ? 2.684 35.344 3.906 1 94.44 195 GLU B N 1
ATOM 3468 C CA . GLU B 1 195 ? 1.385 35.719 4.469 1 94.44 195 GLU B CA 1
ATOM 3469 C C . GLU B 1 195 ? 0.421 34.531 4.438 1 94.44 195 GLU B C 1
ATOM 3471 O O . GLU B 1 195 ? 0.491 33.688 3.541 1 94.44 195 GLU B O 1
ATOM 3476 N N . PRO B 1 196 ? -0.429 34.531 5.43 1 97.06 196 PRO B N 1
ATOM 3477 C CA . PRO B 1 196 ? -1.436 33.469 5.434 1 97.06 196 PRO B CA 1
ATOM 3478 C C . PRO B 1 196 ? -2.275 33.438 4.16 1 97.06 196 PRO B C 1
ATOM 3480 O O . PRO B 1 196 ? -2.611 34.5 3.619 1 97.06 196 PRO B O 1
ATOM 3483 N N . GLN B 1 197 ? -2.574 32.25 3.701 1 96.75 197 GLN B N 1
ATOM 3484 C CA . GLN B 1 197 ? -3.348 32.062 2.477 1 96.75 197 GLN B CA 1
ATOM 3485 C C . GLN B 1 197 ? -4.625 31.281 2.74 1 96.75 197 GLN B C 1
ATOM 3487 O O . GLN B 1 197 ? -4.605 30.281 3.463 1 96.75 197 GLN B O 1
ATOM 3492 N N . ARG B 1 198 ? -5.691 31.766 2.172 1 95.81 198 ARG B N 1
ATOM 3493 C CA . ARG B 1 198 ? -6.992 31.109 2.289 1 95.81 198 ARG B CA 1
ATOM 3494 C C . ARG B 1 198 ? -7.305 30.297 1.039 1 95.81 198 ARG B C 1
ATOM 3496 O O . ARG B 1 198 ? -7.059 30.734 -0.082 1 95.81 198 ARG B O 1
ATOM 3503 N N . PHE B 1 199 ? -7.73 29.047 1.219 1 94.88 199 PHE B N 1
ATOM 3504 C CA . PHE B 1 199 ? -8.172 28.188 0.131 1 94.88 199 PHE B CA 1
ATOM 3505 C C . PHE B 1 199 ? -9.625 27.781 0.312 1 94.88 199 PHE B C 1
ATOM 3507 O O . PHE B 1 199 ? -10.039 27.406 1.41 1 94.88 199 PHE B O 1
ATOM 3514 N N . SER B 1 200 ? -10.406 27.953 -0.669 1 89.31 200 SER B N 1
ATOM 3515 C CA . SER B 1 200 ? -11.812 27.562 -0.623 1 89.31 200 SER B CA 1
ATOM 3516 C C . SER B 1 200 ? -12.156 26.609 -1.771 1 89.31 200 SER B C 1
ATOM 3518 O O . SER B 1 200 ? -11.688 26.797 -2.895 1 89.31 200 SER B O 1
ATOM 3520 N N . SER B 1 201 ? -12.797 25.531 -1.45 1 86.62 201 SER B N 1
ATOM 3521 C CA . SER B 1 201 ? -13.328 24.594 -2.432 1 86.62 201 SER B CA 1
ATOM 3522 C C . SER B 1 201 ? -14.797 24.297 -2.17 1 86.62 201 SER B C 1
ATOM 3524 O O . SER B 1 201 ? -15.234 24.25 -1.019 1 86.62 201 SER B O 1
ATOM 3526 N N . PRO B 1 202 ? -15.562 24.094 -3.215 1 85.94 202 PRO B N 1
ATOM 3527 C CA . PRO B 1 202 ? -16.953 23.688 -3.012 1 85.94 202 PRO B CA 1
ATOM 3528 C C . PRO B 1 202 ? -17.078 22.344 -2.291 1 85.94 202 PRO B C 1
ATOM 3530 O O . PRO B 1 202 ? -16.281 21.438 -2.518 1 85.94 202 PRO B O 1
ATOM 3533 N N . ARG B 1 203 ? -18.062 22.297 -1.472 1 87.12 203 ARG B N 1
ATOM 3534 C CA . ARG B 1 203 ? -18.344 21.031 -0.816 1 87.12 203 ARG B CA 1
ATOM 3535 C C . ARG B 1 203 ? -18.812 19.984 -1.825 1 87.12 203 ARG B C 1
ATOM 3537 O O . ARG B 1 203 ? -19.578 20.297 -2.744 1 87.12 203 ARG B O 1
ATOM 3544 N N . VAL B 1 204 ? -18.25 18.828 -1.699 1 89.31 204 VAL B N 1
ATOM 3545 C CA . VAL B 1 204 ? -18.656 17.719 -2.561 1 89.31 204 VAL B CA 1
ATOM 3546 C C . VAL B 1 204 ? -19.734 16.891 -1.854 1 89.31 204 VAL B C 1
ATOM 3548 O O . VAL B 1 204 ? -19.547 16.484 -0.705 1 89.31 204 VAL B O 1
ATOM 3551 N N . ASN B 1 205 ? -20.844 16.688 -2.484 1 88.81 205 ASN B N 1
ATOM 3552 C CA . ASN B 1 205 ? -21.938 15.906 -1.917 1 88.81 205 ASN B CA 1
ATOM 3553 C C . ASN B 1 205 ? -21.703 14.406 -2.068 1 88.81 205 ASN B C 1
ATOM 3555 O O . ASN B 1 205 ? -22.234 13.781 -2.99 1 88.81 205 ASN B O 1
ATOM 3559 N N . THR B 1 206 ? -20.984 13.891 -1.229 1 91.56 206 THR B N 1
ATOM 3560 C CA . THR B 1 206 ? -20.734 12.453 -1.178 1 91.56 206 THR B CA 1
ATOM 3561 C C . THR B 1 206 ? -20.594 11.984 0.266 1 91.56 206 THR B C 1
ATOM 3563 O O . THR B 1 206 ? -20.141 12.742 1.127 1 91.56 206 THR B O 1
ATOM 3566 N N . ARG B 1 207 ? -21.031 10.727 0.479 1 91.62 207 ARG B N 1
ATOM 3567 C CA . ARG B 1 207 ? -20.828 10.141 1.8 1 91.62 207 ARG B CA 1
ATOM 3568 C C . ARG B 1 207 ? -19.453 9.469 1.899 1 91.62 207 ARG B C 1
ATOM 3570 O O . ARG B 1 207 ? -19.031 9.086 2.988 1 91.62 207 ARG B O 1
ATOM 3577 N N . HIS B 1 208 ? -18.781 9.305 0.762 1 94.19 208 HIS B N 1
ATOM 3578 C CA . HIS B 1 208 ? -17.516 8.57 0.699 1 94.19 208 HIS B CA 1
ATOM 3579 C C . HIS B 1 208 ? -16.328 9.492 0.911 1 94.19 208 HIS B C 1
ATOM 3581 O O . HIS B 1 208 ? -15.727 9.961 -0.055 1 94.19 208 HIS B O 1
ATOM 3587 N N . THR B 1 209 ? -15.945 9.664 2.201 1 93.25 209 THR B N 1
ATOM 3588 C CA . THR B 1 209 ? -14.891 10.594 2.588 1 93.25 209 THR B CA 1
ATOM 3589 C C . THR B 1 209 ? -13.797 9.875 3.371 1 93.25 209 THR B C 1
ATOM 3591 O O . THR B 1 209 ? -12.938 10.523 3.975 1 93.25 209 THR B O 1
ATOM 3594 N N . HIS B 1 210 ? -13.867 8.523 3.396 1 94.62 210 HIS B N 1
ATOM 3595 C CA . HIS B 1 210 ? -12.859 7.742 4.102 1 94.62 210 HIS B CA 1
ATOM 3596 C C . HIS B 1 210 ? -11.469 7.973 3.512 1 94.62 210 HIS B C 1
ATOM 3598 O O . HIS B 1 210 ? -11.273 7.828 2.303 1 94.62 210 HIS B O 1
ATOM 3604 N N . GLY B 1 211 ? -10.555 8.438 4.316 1 95.5 211 GLY B N 1
ATOM 3605 C CA . GLY B 1 211 ? -9.172 8.617 3.891 1 95.5 211 GLY B CA 1
ATOM 3606 C C . GLY B 1 211 ? -8.914 9.992 3.303 1 95.5 211 GLY B C 1
ATOM 3607 O O . GLY B 1 211 ? -7.832 10.242 2.758 1 95.5 211 GLY B O 1
ATOM 3608 N N . THR B 1 212 ? -9.828 10.961 3.42 1 95.69 212 THR B N 1
ATOM 3609 C CA . THR B 1 212 ? -9.68 12.297 2.855 1 95.69 212 THR B CA 1
ATOM 3610 C C . THR B 1 212 ? -8.43 12.977 3.398 1 95.69 212 THR B C 1
ATOM 3612 O O . THR B 1 212 ? -7.621 13.508 2.631 1 95.69 212 THR B O 1
ATOM 3615 N N . GLY B 1 213 ? -8.25 12.938 4.73 1 95.88 213 GLY B N 1
ATOM 3616 C CA . GLY B 1 213 ? -7.07 13.531 5.34 1 95.88 213 GLY B CA 1
ATOM 3617 C C . GLY B 1 213 ? -5.777 12.867 4.906 1 95.88 213 GLY B C 1
ATOM 3618 O O . GLY B 1 213 ? -4.805 13.555 4.578 1 95.88 213 GLY B O 1
ATOM 3619 N N . CYS B 1 214 ? -5.762 11.508 4.875 1 97.94 214 CYS B N 1
ATOM 3620 C CA . CYS B 1 214 ? -4.59 10.758 4.422 1 97.94 214 CYS B CA 1
ATOM 3621 C C . CYS B 1 214 ? -4.242 11.117 2.98 1 97.94 214 CYS B C 1
ATOM 3623 O O . CYS B 1 214 ? -3.072 11.32 2.654 1 97.94 214 CYS B O 1
ATOM 3625 N N . THR B 1 215 ? -5.234 11.219 2.168 1 98.5 215 THR B N 1
ATOM 3626 C CA . THR B 1 215 ? -5.035 11.5 0.751 1 98.5 215 THR B CA 1
ATOM 3627 C C . THR B 1 215 ? -4.461 12.906 0.555 1 98.5 215 THR B C 1
ATOM 3629 O O . THR B 1 215 ? -3.52 13.094 -0.215 1 98.5 215 THR B O 1
ATOM 3632 N N . LEU B 1 216 ? -5.012 13.859 1.252 1 98.31 216 LEU B N 1
ATOM 3633 C CA . LEU B 1 216 ? -4.523 15.234 1.13 1 98.31 216 LEU B CA 1
ATOM 3634 C C . LEU B 1 216 ? -3.07 15.328 1.585 1 98.31 216 LEU B C 1
ATOM 3636 O O . LEU B 1 216 ? -2.229 15.883 0.873 1 98.31 216 LEU B O 1
ATOM 3640 N N . SER B 1 217 ? -2.785 14.828 2.74 1 98.75 217 SER B N 1
ATOM 3641 C CA . SER B 1 217 ? -1.435 14.93 3.285 1 98.75 217 SER B CA 1
ATOM 3642 C C . SER B 1 217 ? -0.432 14.172 2.424 1 98.75 217 SER B C 1
ATOM 3644 O O . SER B 1 217 ? 0.699 14.625 2.232 1 98.75 217 SER B O 1
ATOM 3646 N N . ALA B 1 218 ? -0.842 13.023 1.898 1 98.88 218 ALA B N 1
ATOM 3647 C CA . ALA B 1 218 ? 0.022 12.273 0.992 1 98.88 218 ALA B CA 1
ATOM 3648 C C . ALA B 1 218 ? 0.271 13.047 -0.298 1 98.88 218 ALA B C 1
ATOM 3650 O O . ALA B 1 218 ? 1.39 13.062 -0.818 1 98.88 218 ALA B O 1
ATOM 3651 N N . ALA B 1 219 ? -0.787 13.664 -0.817 1 98.88 219 ALA B N 1
ATOM 3652 C CA . ALA B 1 219 ? -0.644 14.484 -2.021 1 98.88 219 ALA B CA 1
ATOM 3653 C C . ALA B 1 219 ? 0.325 15.641 -1.792 1 98.88 219 ALA B C 1
ATOM 3655 O O . ALA B 1 219 ? 1.172 15.922 -2.641 1 98.88 219 ALA B O 1
ATOM 3656 N N . LEU B 1 220 ? 0.202 16.281 -0.664 1 98.88 220 LEU B N 1
ATOM 3657 C CA . LEU B 1 220 ? 1.101 17.375 -0.315 1 98.88 220 LEU B CA 1
ATOM 3658 C C . LEU B 1 220 ? 2.551 16.906 -0.294 1 98.88 220 LEU B C 1
ATOM 3660 O O . LEU B 1 220 ? 3.43 17.562 -0.851 1 98.88 220 LEU B O 1
ATOM 3664 N N . ALA B 1 221 ? 2.775 15.758 0.3 1 98.81 221 ALA B N 1
ATOM 3665 C CA . ALA B 1 221 ? 4.125 15.195 0.35 1 98.81 221 ALA B CA 1
ATOM 3666 C C . ALA B 1 221 ? 4.637 14.875 -1.051 1 98.81 221 ALA B C 1
ATOM 3668 O O . ALA B 1 221 ? 5.766 15.219 -1.401 1 98.81 221 ALA B O 1
ATOM 3669 N N . ALA B 1 222 ? 3.809 14.289 -1.863 1 98.62 222 ALA B N 1
ATOM 3670 C CA . ALA B 1 222 ? 4.215 13.844 -3.193 1 98.62 222 ALA B CA 1
ATOM 3671 C C . ALA B 1 222 ? 4.52 15.031 -4.102 1 98.62 222 ALA B C 1
ATOM 3673 O O . ALA B 1 222 ? 5.395 14.953 -4.965 1 98.62 222 ALA B O 1
ATOM 3674 N N . LEU B 1 223 ? 3.869 16.125 -3.941 1 98.56 223 LEU B N 1
ATOM 3675 C CA . LEU B 1 223 ? 3.906 17.25 -4.875 1 98.56 223 LEU B CA 1
ATOM 3676 C C . LEU B 1 223 ? 4.945 18.281 -4.445 1 98.56 223 LEU B C 1
ATOM 3678 O O . LEU B 1 223 ? 5.477 19.016 -5.281 1 98.56 223 LEU B O 1
ATOM 3682 N N . ARG B 1 224 ? 5.266 18.312 -3.162 1 98.25 224 ARG B N 1
ATOM 3683 C CA . ARG B 1 224 ? 6.055 19.406 -2.602 1 98.25 224 ARG B CA 1
ATOM 3684 C C . ARG B 1 224 ? 7.391 19.547 -3.326 1 98.25 224 ARG B C 1
ATOM 3686 O O . ARG B 1 224 ? 7.812 20.656 -3.656 1 98.25 224 ARG B O 1
ATOM 3693 N N . PRO B 1 225 ? 8.07 18.422 -3.615 1 97.5 225 PRO B N 1
ATOM 3694 C CA . PRO B 1 225 ? 9.391 18.547 -4.242 1 97.5 225 PRO B CA 1
ATOM 3695 C C . PRO B 1 225 ? 9.32 19.141 -5.645 1 97.5 225 PRO B C 1
ATOM 3697 O O . PRO B 1 225 ? 10.352 19.547 -6.199 1 97.5 225 PRO B O 1
ATOM 3700 N N . ARG B 1 226 ? 8.141 19.25 -6.195 1 96.88 226 ARG B N 1
ATOM 3701 C CA . ARG B 1 226 ? 8 19.703 -7.574 1 96.88 226 ARG B CA 1
ATOM 3702 C C . ARG B 1 226 ? 7.566 21.156 -7.637 1 96.88 226 ARG B C 1
ATOM 3704 O O . ARG B 1 226 ? 7.496 21.75 -8.719 1 96.88 226 ARG B O 1
ATOM 3711 N N . HIS B 1 227 ? 7.262 21.734 -6.52 1 96.5 227 HIS B N 1
ATOM 3712 C CA . HIS B 1 227 ? 6.762 23.109 -6.477 1 96.5 227 HIS B CA 1
ATOM 3713 C C . HIS B 1 227 ? 7.656 24 -5.617 1 96.5 227 HIS B C 1
ATOM 3715 O O . HIS B 1 227 ? 8.359 23.5 -4.73 1 96.5 227 HIS B O 1
ATOM 3721 N N . ASP B 1 228 ? 7.555 25.234 -5.809 1 94.06 228 ASP B N 1
ATOM 3722 C CA . ASP B 1 228 ? 8.492 26.172 -5.191 1 94.06 228 ASP B CA 1
ATOM 3723 C C . ASP B 1 228 ? 7.996 26.609 -3.816 1 94.06 228 ASP B C 1
ATOM 3725 O O . ASP B 1 228 ? 8.766 27.156 -3.021 1 94.06 228 ASP B O 1
ATOM 3729 N N . SER B 1 229 ? 6.691 26.469 -3.566 1 95.88 229 SER B N 1
ATOM 3730 C CA . SER B 1 229 ? 6.133 26.938 -2.303 1 95.88 229 SER B CA 1
ATOM 3731 C C . SER B 1 229 ? 5.004 26.031 -1.827 1 95.88 229 SER B C 1
ATOM 3733 O O . SER B 1 229 ? 4.414 25.297 -2.625 1 95.88 229 SER B O 1
ATOM 3735 N N . TRP B 1 230 ? 4.734 26.078 -0.566 1 97.25 230 TRP B N 1
ATOM 3736 C CA . TRP B 1 230 ? 3.598 25.344 -0.024 1 97.25 230 TRP B CA 1
ATOM 3737 C C . TRP B 1 230 ? 2.285 25.859 -0.598 1 97.25 230 TRP B C 1
ATOM 3739 O O . TRP B 1 230 ? 1.343 25.094 -0.806 1 97.25 230 TRP B O 1
ATOM 3749 N N . GLY B 1 231 ? 2.23 27.203 -0.812 1 97.06 231 GLY B N 1
ATOM 3750 C CA . GLY B 1 231 ? 1.027 27.766 -1.405 1 97.06 231 GLY B CA 1
ATOM 3751 C C . GLY B 1 231 ? 0.647 27.109 -2.719 1 97.06 231 GLY B C 1
ATOM 3752 O O . GLY B 1 231 ? -0.501 26.703 -2.904 1 97.06 231 GLY B O 1
ATOM 3753 N N . GLU B 1 232 ? 1.592 26.969 -3.592 1 97 232 GLU B N 1
ATOM 3754 C CA . GLU B 1 232 ? 1.365 26.312 -4.871 1 97 232 GLU B CA 1
ATOM 3755 C C . GLU B 1 232 ? 1.056 24.828 -4.672 1 97 232 GLU B C 1
ATOM 3757 O O . GLU B 1 232 ? 0.166 24.281 -5.328 1 97 232 GLU B O 1
ATOM 3762 N N . THR B 1 233 ? 1.801 24.234 -3.781 1 98.12 233 THR B N 1
ATOM 3763 C CA . THR B 1 233 ? 1.621 22.812 -3.502 1 98.12 233 THR B CA 1
ATOM 3764 C C . THR B 1 233 ? 0.206 22.531 -3.004 1 98.12 233 THR B C 1
ATOM 3766 O O . THR B 1 233 ? -0.448 21.594 -3.467 1 98.12 233 THR B O 1
ATOM 3769 N N . VAL B 1 234 ? -0.265 23.344 -2.084 1 98.06 234 VAL B N 1
ATOM 3770 C CA . VAL B 1 234 ? -1.586 23.172 -1.489 1 98.06 234 VAL B CA 1
ATOM 3771 C C . VAL B 1 234 ? -2.662 23.344 -2.561 1 98.06 234 VAL B C 1
ATOM 3773 O O . VAL B 1 234 ? -3.631 22.578 -2.602 1 98.06 234 VAL B O 1
ATOM 3776 N N . LYS B 1 235 ? -2.486 24.297 -3.406 1 97.5 235 LYS B N 1
ATOM 3777 C CA . LYS B 1 235 ? -3.449 24.547 -4.477 1 97.5 235 LYS B CA 1
ATOM 3778 C C . LYS B 1 235 ? -3.625 23.297 -5.348 1 97.5 235 LYS B C 1
ATOM 3780 O O . LYS B 1 235 ? -4.754 22.875 -5.602 1 97.5 235 LYS B O 1
ATOM 3785 N N . VAL B 1 236 ? -2.535 22.703 -5.762 1 98.19 236 VAL B N 1
ATOM 3786 C CA . VAL B 1 236 ? -2.57 21.547 -6.652 1 98.19 236 VAL B CA 1
ATOM 3787 C C . VAL B 1 236 ? -3.096 20.328 -5.895 1 98.19 236 VAL B C 1
ATOM 3789 O O . VAL B 1 236 ? -3.904 19.562 -6.422 1 98.19 236 VAL B O 1
ATOM 3792 N N . ALA B 1 237 ? -2.674 20.141 -4.668 1 98.5 237 ALA B N 1
ATOM 3793 C CA . ALA B 1 237 ? -3.1 19 -3.855 1 98.5 237 ALA B CA 1
ATOM 3794 C C . ALA B 1 237 ? -4.602 19.047 -3.592 1 98.5 237 ALA B C 1
ATOM 3796 O O . ALA B 1 237 ? -5.285 18.031 -3.658 1 98.5 237 ALA B O 1
ATOM 3797 N N . LYS B 1 238 ? -5.121 20.203 -3.281 1 97.19 238 LYS B N 1
ATOM 3798 C CA . LYS B 1 238 ? -6.551 20.359 -3.018 1 97.19 238 LYS B CA 1
ATOM 3799 C C . LYS B 1 238 ? -7.375 20.094 -4.277 1 97.19 238 LYS B C 1
ATOM 3801 O O . LYS B 1 238 ? -8.461 19.531 -4.207 1 97.19 238 LYS B O 1
ATOM 3806 N N . ALA B 1 239 ? -6.891 20.547 -5.414 1 97.62 239 ALA B N 1
ATOM 3807 C CA . ALA B 1 239 ? -7.578 20.266 -6.672 1 97.62 239 ALA B CA 1
ATOM 3808 C C . ALA B 1 239 ? -7.641 18.766 -6.945 1 97.62 239 ALA B C 1
ATOM 3810 O O . ALA B 1 239 ? -8.68 18.25 -7.367 1 97.62 239 ALA B O 1
ATOM 3811 N N . TYR B 1 240 ? -6.539 18.109 -6.699 1 98.19 240 TYR B N 1
ATOM 3812 C CA . TYR B 1 240 ? -6.484 16.656 -6.836 1 98.19 240 TYR B CA 1
ATOM 3813 C C . TYR B 1 240 ? -7.512 15.992 -5.93 1 98.19 240 TYR B C 1
ATOM 3815 O O . TYR B 1 240 ? -8.281 15.141 -6.379 1 98.19 240 TYR B O 1
ATOM 3823 N N . LEU B 1 241 ? -7.547 16.391 -4.684 1 97.5 241 LEU B N 1
ATOM 3824 C CA . LEU B 1 241 ? -8.469 15.797 -3.717 1 97.5 241 LEU B CA 1
ATOM 3825 C C . LEU B 1 241 ? -9.914 16.078 -4.098 1 97.5 241 LEU B C 1
ATOM 3827 O O . LEU B 1 241 ? -10.781 15.219 -3.957 1 97.5 241 LEU B O 1
ATOM 3831 N N . GLN B 1 242 ? -10.148 17.297 -4.559 1 96.19 242 GLN B N 1
ATOM 3832 C CA . GLN B 1 242 ? -11.492 17.672 -4.977 1 96.19 242 GLN B CA 1
ATOM 3833 C C . GLN B 1 242 ? -12.023 16.734 -6.059 1 96.19 242 GLN B C 1
ATOM 3835 O O . GLN B 1 242 ? -13.156 16.266 -5.977 1 96.19 242 GLN B O 1
ATOM 3840 N N . GLN B 1 243 ? -11.234 16.453 -7 1 97.62 243 GLN B N 1
ATOM 3841 C CA . GLN B 1 243 ? -11.633 15.555 -8.078 1 97.62 243 GLN B CA 1
ATOM 3842 C C . GLN B 1 243 ? -11.805 14.125 -7.566 1 97.62 243 GLN B C 1
ATOM 3844 O O . GLN B 1 243 ? -12.703 13.406 -8 1 97.62 243 GLN B O 1
ATOM 3849 N N . ALA B 1 244 ? -10.898 13.727 -6.688 1 98.06 244 ALA B N 1
ATOM 3850 C CA . ALA B 1 244 ? -11 12.391 -6.098 1 98.06 244 ALA B CA 1
ATOM 3851 C C . ALA B 1 244 ? -12.32 12.219 -5.355 1 98.06 244 ALA B C 1
ATOM 3853 O O . ALA B 1 244 ? -12.961 11.164 -5.445 1 98.06 244 ALA B O 1
ATOM 3854 N N . LEU B 1 245 ? -12.727 13.273 -4.645 1 96.94 245 LEU B N 1
ATOM 3855 C CA . LEU B 1 245 ? -13.984 13.266 -3.904 1 96.94 245 LEU B CA 1
ATOM 3856 C C . LEU B 1 245 ? -15.172 13.242 -4.859 1 96.94 245 LEU B C 1
ATOM 3858 O O . LEU B 1 245 ? -16.125 12.5 -4.641 1 96.94 245 LEU B O 1
ATOM 3862 N N . GLN B 1 246 ? -15.109 14 -5.883 1 96.69 246 GLN B N 1
ATOM 3863 C CA . GLN B 1 246 ? -16.203 14.094 -6.848 1 96.69 246 GLN B CA 1
ATOM 3864 C C . GLN B 1 246 ? -16.453 12.742 -7.512 1 96.69 246 GLN B C 1
ATOM 3866 O O . GLN B 1 246 ? -17.594 12.445 -7.91 1 96.69 246 GLN B O 1
ATOM 3871 N N . GLN B 1 247 ? -15.445 11.914 -7.57 1 96.62 247 GLN B N 1
ATOM 3872 C CA . GLN B 1 247 ? -15.586 10.641 -8.273 1 96.62 247 GLN B CA 1
ATOM 3873 C C . GLN B 1 247 ? -15.633 9.477 -7.285 1 96.62 247 GLN B C 1
ATOM 3875 O O . GLN B 1 247 ? -15.578 8.312 -7.691 1 96.62 247 GLN B O 1
ATOM 3880 N N . ALA B 1 248 ? -15.734 9.758 -6.027 1 96 248 ALA B N 1
ATOM 3881 C CA . ALA B 1 248 ? -15.703 8.734 -4.988 1 96 248 ALA B CA 1
ATOM 3882 C C . ALA B 1 248 ? -16.859 7.754 -5.148 1 96 248 ALA B C 1
ATOM 3884 O O . ALA B 1 248 ? -16.688 6.547 -4.953 1 96 248 ALA B O 1
ATOM 3885 N N . ASP B 1 249 ? -18 8.188 -5.582 1 94.06 249 ASP B N 1
ATOM 3886 C CA . ASP B 1 249 ? -19.219 7.375 -5.672 1 94.06 249 ASP B CA 1
ATOM 3887 C C . ASP B 1 249 ? -19.109 6.336 -6.789 1 94.06 249 ASP B C 1
ATOM 3889 O O . ASP B 1 249 ? -19.859 5.363 -6.816 1 94.06 249 ASP B O 1
ATOM 3893 N N . THR B 1 250 ? -18.156 6.527 -7.652 1 93.44 250 THR B N 1
ATOM 3894 C CA . THR B 1 250 ? -18.016 5.602 -8.773 1 93.44 250 THR B CA 1
ATOM 3895 C C . THR B 1 250 ? -17.312 4.32 -8.328 1 93.44 250 THR B C 1
ATOM 3897 O O . THR B 1 250 ? -17.359 3.307 -9.031 1 93.44 250 THR B O 1
ATOM 3900 N N . LEU B 1 251 ? -16.531 4.203 -7.215 1 92.19 251 LEU B N 1
ATOM 3901 C CA . LEU B 1 251 ? -15.75 3.053 -6.777 1 92.19 251 LEU B CA 1
ATOM 3902 C C . LEU B 1 251 ? -16.641 1.989 -6.152 1 92.19 251 LEU B C 1
ATOM 3904 O O . LEU B 1 251 ? -16.359 0.794 -6.242 1 92.19 251 LEU B O 1
ATOM 3908 N N . GLU B 1 252 ? -17.75 2.225 -5.539 1 90.25 252 GLU B N 1
ATOM 3909 C CA . GLU B 1 252 ? -18.656 1.288 -4.895 1 90.25 252 GLU B CA 1
ATOM 3910 C C . GLU B 1 252 ? -17.906 0.345 -3.953 1 90.25 252 GLU B C 1
ATOM 3912 O O . GLU B 1 252 ? -18.062 -0.875 -4.047 1 90.25 252 GLU B O 1
ATOM 3917 N N . VAL B 1 253 ? -17.156 0.826 -3.031 1 95.38 253 VAL B N 1
ATOM 3918 C CA . VAL B 1 253 ? -16.312 0.051 -2.133 1 95.38 253 VAL B CA 1
ATOM 3919 C C . VAL B 1 253 ? -16.922 0.033 -0.733 1 95.38 253 VAL B C 1
ATOM 3921 O O . VAL B 1 253 ? -16.969 1.063 -0.057 1 95.38 253 VAL B O 1
ATOM 3924 N N . GLY B 1 254 ? -17.359 -1.159 -0.335 1 95.31 254 GLY B N 1
ATOM 3925 C CA . GLY B 1 254 ? -17.812 -1.359 1.032 1 95.31 254 GLY B CA 1
ATOM 3926 C C . GLY B 1 254 ? -19.234 -0.889 1.267 1 95.31 254 GLY B C 1
ATOM 3927 O O . GLY B 1 254 ? -19.875 -0.336 0.365 1 95.31 254 GLY B O 1
ATOM 3928 N N . HIS B 1 255 ? -19.797 -1.08 2.48 1 96.38 255 HIS B N 1
ATOM 3929 C CA . HIS B 1 255 ? -21.188 -0.785 2.822 1 96.38 255 HIS B CA 1
ATOM 3930 C C . HIS B 1 255 ? -21.281 0.438 3.73 1 96.38 255 HIS B C 1
ATOM 3932 O O . HIS B 1 255 ? -22.375 0.905 4.035 1 96.38 255 HIS B O 1
ATOM 3938 N N . GLY B 1 256 ? -20.125 0.973 4.176 1 96.31 256 GLY B N 1
ATOM 3939 C CA . GLY B 1 256 ? -20.094 2.154 5.023 1 96.31 256 GLY B CA 1
ATOM 3940 C C . GLY B 1 256 ? -19.625 3.396 4.289 1 96.31 256 GLY B C 1
ATOM 3941 O O . GLY B 1 256 ? -20.125 3.713 3.209 1 96.31 256 GLY B O 1
ATOM 3942 N N . ILE B 1 257 ? -18.75 4.176 4.977 1 96 257 ILE B N 1
ATOM 3943 C CA . ILE B 1 257 ? -18.141 5.344 4.348 1 96 257 ILE B CA 1
ATOM 3944 C C . ILE B 1 257 ? -16.969 4.906 3.467 1 96 257 ILE B C 1
ATOM 3946 O O . ILE B 1 257 ? -15.922 4.512 3.971 1 96 257 ILE B O 1
ATOM 3950 N N . GLY B 1 258 ? -17.156 4.992 2.166 1 96.31 258 GLY B N 1
ATOM 3951 C CA . GLY B 1 258 ? -16.172 4.5 1.21 1 96.31 258 GLY B CA 1
ATOM 3952 C C . GLY B 1 258 ? -15.023 5.465 0.982 1 96.31 258 GLY B C 1
ATOM 3953 O O . GLY B 1 258 ? -15.023 6.578 1.517 1 96.31 258 GLY B O 1
ATOM 3954 N N . PRO B 1 259 ? -14.062 4.98 0.232 1 97.56 259 PRO B N 1
ATOM 3955 C CA . PRO B 1 259 ? -12.859 5.766 -0.043 1 97.56 259 PRO B CA 1
ATOM 3956 C C . PRO B 1 259 ? -13.078 6.828 -1.116 1 97.56 259 PRO B C 1
ATOM 3958 O O . PRO B 1 259 ? -14.102 6.812 -1.808 1 97.56 259 PRO B O 1
ATOM 3961 N N . VAL B 1 260 ? -12.078 7.758 -1.202 1 97.56 260 VAL B N 1
ATOM 3962 C CA . VAL B 1 260 ? -12.008 8.664 -2.344 1 97.56 260 VAL B CA 1
ATOM 3963 C C . VAL B 1 260 ? -11.391 7.938 -3.539 1 97.56 260 VAL B C 1
ATOM 3965 O O . VAL B 1 260 ? -10.797 6.867 -3.387 1 97.56 260 VAL B O 1
ATOM 3968 N N . HIS B 1 261 ? -11.562 8.508 -4.758 1 98 261 HIS B N 1
ATOM 3969 C CA . HIS B 1 261 ? -11.031 7.891 -5.969 1 98 261 HIS B CA 1
ATOM 3970 C C . HIS B 1 261 ? -9.641 8.422 -6.289 1 98 261 HIS B C 1
ATOM 3972 O O . HIS B 1 261 ? -9.484 9.32 -7.121 1 98 261 HIS B O 1
ATOM 3978 N N . HIS B 1 262 ? -8.609 7.777 -5.766 1 98.56 262 HIS B N 1
ATOM 3979 C CA . HIS B 1 262 ? -7.23 8.258 -5.852 1 98.56 262 HIS B CA 1
ATOM 3980 C C . HIS B 1 262 ? -6.777 8.367 -7.305 1 98.56 262 HIS B C 1
ATOM 3982 O O . HIS B 1 262 ? -5.988 9.25 -7.645 1 98.56 262 HIS B O 1
ATOM 3988 N N . PHE B 1 263 ? -7.273 7.48 -8.18 1 98.19 263 PHE B N 1
ATOM 3989 C CA . PHE B 1 263 ? -6.754 7.387 -9.539 1 98.19 263 PHE B CA 1
ATOM 3990 C C . PHE B 1 263 ? -7.758 7.945 -10.539 1 98.19 263 PHE B C 1
ATOM 3992 O O . PHE B 1 263 ? -7.816 7.492 -11.688 1 98.19 263 PHE B O 1
ATOM 3999 N N . HIS B 1 264 ? -8.586 8.891 -10.102 1 96.69 264 HIS B N 1
ATOM 4000 C CA . HIS B 1 264 ? -9.672 9.461 -10.891 1 96.69 264 HIS B CA 1
ATOM 4001 C C . HIS B 1 264 ? -9.156 9.984 -12.234 1 96.69 264 HIS B C 1
ATOM 4003 O O . HIS B 1 264 ? -9.875 9.945 -13.234 1 96.69 264 HIS B O 1
ATOM 4009 N N . HIS B 1 265 ? -7.879 10.469 -12.242 1 95.5 265 HIS B N 1
ATOM 4010 C CA . HIS B 1 265 ? -7.309 11.047 -13.453 1 95.5 265 HIS B CA 1
ATOM 4011 C C . HIS B 1 265 ? -6.996 9.961 -14.484 1 95.5 265 HIS B C 1
ATOM 4013 O O . HIS B 1 265 ? -6.973 10.227 -15.688 1 95.5 265 HIS B O 1
ATOM 4019 N N . TRP B 1 266 ? -6.809 8.758 -14.008 1 94.75 266 TRP B N 1
ATOM 4020 C CA . TRP B 1 266 ? -6.285 7.711 -14.883 1 94.75 266 TRP B CA 1
ATOM 4021 C C . TRP B 1 266 ? -7.379 6.719 -15.258 1 94.75 266 TRP B C 1
ATOM 4023 O O . TRP B 1 266 ? -7.367 6.156 -16.359 1 94.75 266 TRP B O 1
ATOM 4033 N N . TRP B 1 267 ? -8.297 6.465 -14.359 1 93.44 267 TRP B N 1
ATOM 4034 C CA . TRP B 1 267 ? -9.391 5.555 -14.672 1 93.44 267 TRP B CA 1
ATOM 4035 C C . TRP B 1 267 ? -10.57 5.777 -13.727 1 93.44 267 TRP B C 1
ATOM 4037 O O . TRP B 1 267 ? -10.406 6.344 -12.641 1 93.44 267 TRP B O 1
#

pLDDT: mean 94.8, std 6.59, range [57.91, 98.88]

Sequence (534 aa):
MKRINALTIAGTDPSGGAGIQADLKAFSALGAYGTSVITALVAQNTRGVQSVYRIEPDFVAAQLDSVLSDVRIDSAKIGMLAQTDIVETVAERLRHYAVPFVVLDTVMLAKSGDPLLAPEAVESIRRELLPLVSLITPNLPEAAALLNTSPAANEREMREQGEALLAMGCQAVLMKGGHLSEAESPDWLFSRQAEPQRFSSPRVNTRHTHGTGCTLSAALAALRPRHDSWGETVKVAKAYLQQALQQADTLEVGHGIGPVHHFHHWWMKRINALTIAGTDPSGGAGIQADLKAFSALGAYGTSVITALVAQNTRGVQSVYRIEPDFVAAQLDSVLSDVRIDSAKIGMLAQTDIVETVAERLRHYAVPFVVLDTVMLAKSGDPLLAPEAVESIRRELLPLVSLITPNLPEAAALLNTSPAANEREMREQGEALLAMGCQAVLMKGGHLSEAESPDWLFSRQAEPQRFSSPRVNTRHTHGTGCTLSAALAALRPRHDSWGETVKVAKAYLQQALQQADTLEVGHGIGPVHHFHHWW

Foldseek 3Di:
DDAAEEEEEWADDPLQFATVSLLCLLLVLLRHHYHYQHQKYFDAHQQGTDDIGGDDLVVSLVSLCVDLVPPQHQFYEYEQNQEQSSLQSVLVSCVVSVRPAYEYELHQAFPNRHGRHDLVNLVSCLPRPQQRHQEYEDEQCSLCSNVVHHGDQDVVSQVVSLVVSVVSHHQKYWYFQCPHPDQWTKIWIDGPVDDIDIDTDGDAPDLQCGHLSVSLRSQLRSCVVVDDDSVVSNVVSVVQSVQQSNCQVVVPRDDHRHHGNSNSVPD/DDAAEEEEEWADDPLQFATVSLLCLLLVLLRHHYHYQHQKYFDDHQQGTDDIGGDDLVVSLVSLCVDLVPPDHQFYEYEQNQEQSSLQSVLVSCVVSVRPAYEYELHQAFPNRHGRHDLVNLVSCLPRPQQRHQEYEDEQCSLCSNQVHHGDQDVVSQVVSLVVSVVSHHQKYWYFQCPHPDQWTKIWIDGPVDDIDIDTDGDAPDLACGHLSVSLRSQLRSCVVVDDDSVVSNVVSVVQSVQQSNCQVVVPRDDHRHHGRSNSVPD

Solvent-accessible surface area (backbone atoms only — not comparable to full-atom values): 26332 Å² total; per-residue (Å²): 131,87,74,44,26,30,34,32,40,12,18,44,26,23,51,25,33,21,40,43,45,19,25,40,44,25,15,48,59,67,65,17,51,41,26,43,34,65,41,29,44,34,21,22,34,36,78,33,78,76,46,76,43,85,55,60,45,70,56,41,44,43,26,47,50,30,28,66,76,42,33,75,54,53,18,26,22,34,42,34,42,44,39,45,64,39,46,51,43,52,33,53,50,45,65,72,67,58,59,75,36,28,26,36,31,63,48,43,54,44,94,74,63,47,77,41,40,42,76,74,22,53,59,44,39,55,70,55,37,34,57,72,28,45,30,36,49,29,39,45,64,44,44,12,61,75,68,73,53,74,52,53,88,48,68,69,48,40,51,53,51,38,54,53,50,35,72,61,42,26,49,22,28,39,39,40,33,72,79,46,91,53,86,46,36,44,30,37,37,38,42,85,87,50,78,71,41,81,44,79,50,80,70,68,95,62,74,28,57,31,28,51,67,42,33,41,39,22,29,37,27,49,40,38,84,78,41,94,42,66,69,60,23,49,54,54,27,51,52,52,46,51,50,12,42,68,44,13,80,73,61,74,50,36,81,45,38,16,28,46,26,64,45,54,92,79,91,132,86,72,44,28,30,34,32,40,13,18,46,26,23,52,24,31,21,37,43,45,20,26,40,44,26,16,48,59,68,65,18,49,43,26,42,33,65,40,28,44,35,21,23,34,37,77,33,78,78,47,75,44,86,55,59,44,68,57,40,46,44,25,46,51,30,27,64,76,41,34,74,55,53,18,25,23,34,44,33,42,45,40,42,65,38,46,51,43,51,35,53,50,46,65,73,69,57,58,74,35,29,26,37,32,61,50,43,54,43,94,73,64,47,77,42,40,41,76,73,22,53,57,44,40,55,70,56,38,33,58,71,26,45,29,36,50,28,39,45,65,44,45,12,60,75,68,74,52,74,53,54,88,47,69,70,47,41,51,52,52,40,53,54,50,34,70,61,43,24,48,21,28,38,38,39,33,74,78,47,91,53,86,46,36,43,29,38,38,38,41,85,87,47,78,72,42,81,45,76,49,79,70,68,97,62,76,28,57,32,29,51,65,40,34,41,37,21,29,37,25,47,41,38,85,79,41,94,43,68,70,60,22,49,54,53,26,49,52,52,46,52,51,13,43,70,43,12,80,74,62,73,50,37,82,46,39,16,29,47,26,63,45,52,90,80,93

Organism: Pectobacterium atrosepticum (strain SCRI 1043 / ATCC BAA-672) (NCBI:txid218491)

Secondary structure (DSSP, 8-state):
-PPEEEEEEEE--TTSSSHHHHHHHHHHHTTEEEEEEEEEEEEEETTEEEEEEE--HHHHHHHHHHHHTTSPPSEEEE---BSHHHHHHHHHHHHHHT-SEEEE----B-TTS-B-B-HHHHHHIIIIIGGG-SEE--BHHHHHHHHTSPPP-SHHHHHHHHHHHHTTT-SEEEEE-TTSSSSB--EEEEESSS--EEE--BPP--S--BTHHHHHHHHHHHHGGGSSSHHHHHHHHHHHHHHHHHTGGGT--SSSSPBP-TTTTT-/-PPEEEEEEEE--TTSSSHHHHHHHHHHHTTEEEEEEEEEEEEEETTEEEEEEEPPHHHHHHHHHHHHTTSPPSEEEE---BSHHHHHHHHHHHHHHT-SEEEE----B-TTS-B-B-HHHHHHIIIIIGGG-SEE--BHHHHHHHHTSPPP-SHHHHHHHHHHHHTTT-SEEEEE-TTSSSSB--EEEEESSS--EEE--BPP--S--BTHHHHHHHHHHHHGGGSSSHHHHHHHHHHHHHHHHHTGGGT--SSSSPBP-TTTTT-

Radius of gyration: 22.81 Å; Cα contacts (8 Å, |Δi|>4): 1336; chains: 2; bounding box: 44×69×51 Å

Nearest PDB structures (foldseek):
  1jxi-assembly1_B  TM=9.815E-01  e=2.321E-40  Salmonella enterica subsp. enterica serovar Typhimurium
  8g1h-assembly1_A-2  TM=9.469E-01  e=7.647E-35  synthetic construct
  7r8y-assembly1_A  TM=9.673E-01  e=2.674E-29  synthetic construct
  2i5b-assembly2_D  TM=9.177E-01  e=5.154E-26  Bacillus subtilis
  4c5m-assembly1_B  TM=9.150E-01  e=3.423E-24  Staphylococcus aureus subsp. aureus Mu50

InterPro domains:
  IPR004399 Hydroxymethylpyrimidine kinase/phosphomethylpyrimidine kinase domain [TIGR00097] (6-263)
  IPR004399 Hydroxymethylpyrimidine kinase/phosphomethylpyrimidine kinase domain [cd01169] (5-248)
  IPR013749 Pyridoxamine kinase/Phosphomethylpyrimidine kinase [PF08543] (13-261)
  IPR029056 Ribokinase-like [G3DSA:3.40.1190.20] (1-266)
  IPR029056 Ribokinase-like [SSF53613] (5-267)